Protein AF-A0A847SHQ3-F1 (afdb_monomer)

Sequence (553 aa):
MQSKTWWIGLCAGVWLTGQALADNMPLAQWLKEGQATAVLYWLDQQPAVELTDPAWSTRETFRLQALLQQQQLPALQQHLTPGAPLLWPAANLWVAQQALKQGQLTAARQYLAPLLAAEHTLSPEMRAQASAALLESLLRDNQLDDALREAGRAGGLGLRLPEGLLRQLAVQALLQSQPDLAAVKALPLPADSLPAQVLAWRSGQANEAVLVAWLLKQLANPGMTWQAEELQLLHRVSADLNHARLQVEIGRVLLSQARLPTGVEASALLAQWARQGERIGNQAQLLTGDDDAWWALQTKLPAEQQWQAIPLLAYQNREASTPERRAQAAQALLAQLSNQPVAQWQLLPQLLPQGQAEWSAQLSAAQRQALAMQLGMGPQGREGGDALLAAKWWQGLADDLPAPAQLARQRDLLAIGARDEARKRLLAWAKPGATDEWLTALPLWTEKAKPGELAALWQALARNAGTEVGAQRELQRARSALGLGLWTEAAAHALAARQGSSGAARQEASLLARQALYRLGAVTEAQALEAAPAAETVAAANKPLSPAKPRKK

Structure (mmCIF, N/CA/C/O backbone):
data_AF-A0A847SHQ3-F1
#
_entry.id   AF-A0A847SHQ3-F1
#
loop_
_atom_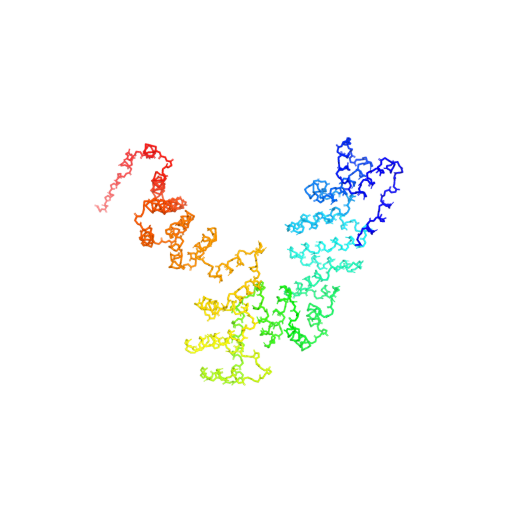site.group_PDB
_atom_site.id
_atom_site.type_symbol
_atom_site.label_atom_id
_atom_site.label_alt_id
_atom_site.label_comp_id
_atom_site.label_asym_id
_atom_site.label_entity_id
_atom_site.label_seq_id
_atom_site.pdbx_PDB_ins_code
_atom_site.Cartn_x
_atom_site.Cartn_y
_atom_site.Cartn_z
_atom_site.occupancy
_atom_site.B_iso_or_equiv
_atom_site.auth_seq_id
_atom_site.auth_comp_id
_atom_site.auth_asym_id
_atom_site.auth_atom_id
_atom_site.pdbx_PDB_model_num
ATOM 1 N N . MET A 1 1 ? 28.049 -11.268 -12.705 1.00 27.33 1 MET A N 1
ATOM 2 C CA . MET A 1 1 ? 28.132 -12.293 -13.777 1.00 27.33 1 MET A CA 1
ATOM 3 C C . MET A 1 1 ? 27.051 -12.075 -14.857 1.00 27.33 1 MET A C 1
ATOM 5 O O . MET A 1 1 ? 26.363 -13.014 -15.219 1.00 27.33 1 MET A O 1
ATOM 9 N N . GLN A 1 2 ? 26.895 -10.856 -15.399 1.00 28.56 2 GLN A N 1
ATOM 10 C CA . GLN A 1 2 ? 25.773 -10.485 -16.294 1.00 28.56 2 GLN A CA 1
ATOM 11 C C . GLN A 1 2 ? 26.198 -10.030 -17.711 1.00 28.56 2 GLN A C 1
ATOM 13 O O . GLN A 1 2 ? 25.380 -9.524 -18.465 1.00 28.56 2 GLN A O 1
ATOM 18 N N . SER A 1 3 ? 27.463 -10.205 -18.115 1.00 31.73 3 SER A N 1
ATOM 19 C CA . SER A 1 3 ? 27.988 -9.606 -19.359 1.00 31.73 3 SER A CA 1
ATOM 20 C C . SER A 1 3 ? 27.994 -10.513 -20.599 1.00 31.73 3 SER A C 1
ATOM 22 O O . SER A 1 3 ? 28.422 -10.067 -21.661 1.00 31.73 3 SER A O 1
ATOM 24 N N . LYS A 1 4 ? 27.556 -11.778 -20.509 1.00 31.58 4 LYS A N 1
ATOM 25 C CA . LYS A 1 4 ? 27.766 -12.760 -21.596 1.00 31.58 4 LYS A CA 1
ATOM 26 C C . LYS A 1 4 ? 26.559 -13.027 -22.505 1.00 31.58 4 LYS A C 1
ATOM 28 O O . LYS A 1 4 ? 26.760 -13.507 -23.613 1.00 31.58 4 LYS A O 1
ATOM 33 N N . THR A 1 5 ? 25.336 -12.683 -22.109 1.00 35.31 5 THR A N 1
ATOM 34 C CA . THR A 1 5 ? 24.116 -13.036 -22.868 1.00 35.31 5 THR A CA 1
ATOM 35 C C . THR A 1 5 ? 23.673 -12.004 -23.910 1.00 35.31 5 THR A C 1
ATOM 37 O O . THR A 1 5 ? 22.876 -12.333 -24.780 1.00 35.31 5 THR A O 1
ATOM 40 N N . TRP A 1 6 ? 24.233 -10.791 -23.903 1.00 35.34 6 TRP A N 1
ATOM 41 C CA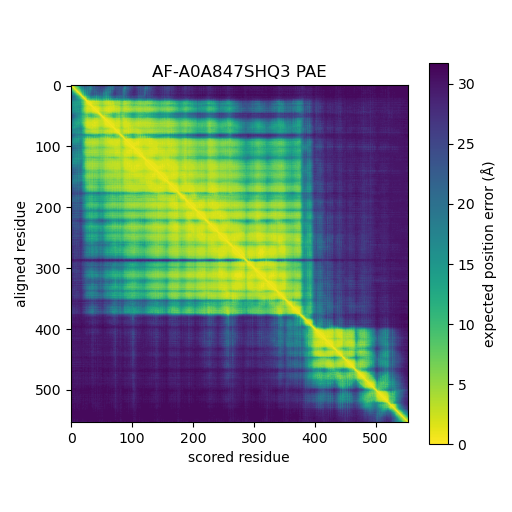 . TRP A 1 6 ? 23.857 -9.720 -24.840 1.00 35.34 6 TRP A CA 1
ATOM 42 C C . TRP A 1 6 ? 24.540 -9.840 -26.218 1.00 35.34 6 TRP A C 1
ATOM 44 O O . TRP A 1 6 ? 24.147 -9.171 -27.168 1.00 35.34 6 TRP A O 1
ATOM 54 N N . TRP A 1 7 ? 25.551 -10.707 -26.353 1.00 35.84 7 TRP A N 1
ATOM 55 C CA . TRP A 1 7 ? 26.443 -10.736 -27.522 1.00 35.84 7 TRP A CA 1
ATOM 56 C C . TRP A 1 7 ? 25.975 -11.622 -28.681 1.00 35.84 7 TRP A C 1
ATOM 58 O O . TRP A 1 7 ? 26.432 -11.430 -29.803 1.00 35.84 7 TRP A O 1
ATOM 68 N N . ILE A 1 8 ? 25.054 -12.565 -28.465 1.00 36.53 8 ILE A N 1
ATOM 69 C CA . ILE A 1 8 ? 24.643 -13.496 -29.536 1.00 36.53 8 ILE A CA 1
ATOM 70 C C . ILE A 1 8 ? 23.743 -12.799 -30.579 1.00 36.53 8 ILE A C 1
ATOM 72 O O . ILE A 1 8 ? 23.712 -13.206 -31.736 1.00 36.53 8 ILE A O 1
ATOM 76 N N . GLY A 1 9 ? 23.115 -11.668 -30.231 1.00 33.75 9 GLY A N 1
ATOM 77 C CA . GLY A 1 9 ? 22.421 -10.808 -31.201 1.00 33.75 9 GLY A CA 1
ATOM 78 C C . GLY A 1 9 ? 23.354 -10.011 -32.125 1.00 33.75 9 GLY A C 1
ATOM 79 O O . GLY A 1 9 ? 22.914 -9.528 -33.165 1.00 33.75 9 GLY A O 1
ATOM 80 N N . LEU A 1 10 ? 24.645 -9.903 -31.788 1.00 40.28 10 LEU A N 1
ATOM 81 C CA . LEU A 1 10 ? 25.598 -9.022 -32.474 1.00 40.28 10 LEU A CA 1
ATOM 82 C C . LEU A 1 10 ? 26.077 -9.572 -33.829 1.00 40.28 10 LEU A C 1
ATOM 84 O O . LEU A 1 10 ? 26.593 -8.817 -34.646 1.00 40.28 10 LEU A O 1
ATOM 88 N N . CYS A 1 11 ? 25.870 -10.866 -34.090 1.00 35.56 11 CYS A N 1
ATOM 89 C CA . CYS A 1 11 ? 26.241 -11.495 -35.362 1.00 35.56 11 CYS A CA 1
ATOM 90 C C . CYS A 1 11 ? 25.055 -11.691 -36.320 1.00 35.56 11 CYS A C 1
ATOM 92 O O . CYS A 1 11 ? 25.279 -11.866 -37.513 1.00 35.56 11 CYS A O 1
ATOM 94 N N . ALA A 1 12 ? 23.808 -11.653 -35.834 1.00 34.72 12 ALA A N 1
ATOM 95 C CA . ALA A 1 12 ? 22.637 -11.965 -36.660 1.00 34.72 12 ALA A CA 1
ATOM 96 C C . ALA A 1 12 ? 22.047 -10.737 -37.380 1.00 34.72 12 ALA A C 1
ATOM 98 O O . ALA A 1 12 ? 21.535 -10.874 -38.486 1.00 34.72 12 ALA A O 1
ATOM 99 N N . GLY A 1 13 ? 22.151 -9.533 -36.800 1.00 37.19 13 GLY A N 1
ATOM 100 C CA . GLY A 1 13 ? 21.612 -8.302 -37.405 1.00 37.19 13 GLY A CA 1
ATOM 101 C C . GLY A 1 13 ? 22.529 -7.609 -38.423 1.00 37.19 13 GLY A C 1
ATOM 102 O O . GLY A 1 13 ? 22.064 -6.782 -39.197 1.00 37.19 13 GLY A O 1
ATOM 103 N N . VAL A 1 14 ? 23.822 -7.950 -38.453 1.00 38.75 14 VAL A N 1
ATOM 104 C CA . VAL A 1 14 ? 24.844 -7.293 -39.303 1.00 38.75 14 VAL A CA 1
ATOM 105 C C . VAL A 1 14 ? 25.106 -8.083 -40.602 1.00 38.75 14 VAL A C 1
ATOM 107 O O . VAL A 1 14 ? 25.968 -7.743 -41.406 1.00 38.75 14 VAL A O 1
ATOM 110 N N . TRP A 1 15 ? 24.347 -9.151 -40.857 1.00 32.69 15 TRP A N 1
ATOM 111 C CA . TRP A 1 15 ? 24.672 -10.140 -41.891 1.00 32.69 15 TRP A CA 1
ATOM 112 C C . TRP A 1 15 ? 24.236 -9.789 -43.324 1.00 32.69 15 TRP A C 1
ATOM 114 O O . TRP A 1 15 ? 24.131 -10.689 -44.153 1.00 32.69 15 TRP A O 1
ATOM 124 N N . LEU A 1 16 ? 23.987 -8.510 -43.647 1.00 36.84 16 LEU A N 1
ATOM 125 C CA . LEU A 1 16 ? 23.502 -8.132 -44.984 1.00 36.84 16 LEU A CA 1
ATOM 126 C C . LEU A 1 16 ? 24.408 -7.257 -45.858 1.00 36.84 16 LEU A C 1
ATOM 128 O O . LEU A 1 16 ? 24.087 -7.125 -47.033 1.00 36.84 16 LEU A O 1
ATOM 132 N N . THR A 1 17 ? 25.581 -6.783 -45.423 1.00 40.22 17 THR A N 1
ATOM 133 C CA . THR A 1 17 ? 26.573 -6.216 -46.369 1.00 40.22 17 THR A CA 1
ATOM 134 C C . THR A 1 17 ? 28.019 -6.429 -45.900 1.00 40.22 17 THR A C 1
ATOM 136 O O . THR A 1 17 ? 28.534 -5.743 -45.021 1.00 40.22 17 THR A O 1
ATOM 139 N N . GLY A 1 18 ? 28.727 -7.377 -46.523 1.00 35.50 18 GLY A N 1
ATOM 140 C CA . GLY A 1 18 ? 30.100 -7.773 -46.164 1.00 35.50 18 GLY A CA 1
ATOM 141 C C . GLY A 1 18 ? 31.187 -6.688 -46.281 1.00 35.50 18 GLY A C 1
ATOM 142 O O . GLY A 1 18 ? 32.302 -6.922 -45.829 1.00 35.50 18 GLY A O 1
ATOM 143 N N . GLN A 1 19 ? 30.887 -5.506 -46.833 1.00 40.69 19 GLN A N 1
ATOM 144 C CA . GLN A 1 19 ? 31.817 -4.366 -46.886 1.00 40.69 19 GLN A CA 1
ATOM 145 C C . GLN A 1 19 ? 31.723 -3.436 -45.662 1.00 40.69 19 GLN A C 1
ATOM 147 O O . GLN A 1 19 ? 32.739 -2.889 -45.250 1.00 40.69 19 GLN A O 1
ATOM 152 N N . ALA A 1 20 ? 30.566 -3.322 -44.997 1.00 45.12 20 ALA A N 1
ATOM 153 C CA . ALA A 1 20 ? 30.408 -2.443 -43.828 1.00 45.12 20 ALA A CA 1
ATOM 154 C C . ALA A 1 20 ? 31.082 -2.989 -42.547 1.00 45.12 20 ALA A C 1
ATOM 156 O O . ALA A 1 20 ? 31.301 -2.249 -41.588 1.00 45.12 20 ALA A O 1
ATOM 157 N N . LEU A 1 21 ? 31.419 -4.283 -42.519 1.00 42.69 21 LEU A N 1
ATOM 158 C CA . LEU A 1 21 ? 32.064 -4.957 -41.385 1.00 42.69 21 LEU A CA 1
ATOM 159 C C . LEU A 1 21 ? 33.572 -4.677 -41.280 1.00 42.69 21 LEU A C 1
ATOM 161 O O . LEU A 1 21 ? 34.096 -4.649 -40.168 1.00 42.69 21 LEU A O 1
ATOM 165 N N . ALA A 1 22 ? 34.267 -4.463 -42.402 1.00 46.69 22 ALA A N 1
ATOM 166 C CA . ALA A 1 22 ? 35.714 -4.237 -42.407 1.00 46.69 22 ALA A CA 1
ATOM 167 C C . ALA A 1 22 ? 36.080 -2.834 -41.891 1.00 46.69 22 ALA A C 1
ATOM 169 O O . ALA A 1 22 ? 36.976 -2.705 -41.058 1.00 46.69 22 ALA A O 1
ATOM 170 N N . ASP A 1 23 ? 35.324 -1.811 -42.297 1.00 55.59 23 ASP A N 1
ATOM 171 C CA . ASP A 1 23 ? 35.602 -0.412 -41.941 1.00 55.59 23 ASP A CA 1
ATOM 172 C C . ASP A 1 23 ? 35.183 -0.053 -40.503 1.00 55.59 23 ASP A C 1
ATOM 174 O O . ASP A 1 23 ? 35.711 0.887 -39.913 1.00 55.59 23 ASP A O 1
ATOM 178 N N . ASN A 1 24 ? 34.269 -0.824 -39.900 1.00 61.41 24 ASN A N 1
ATOM 179 C CA . ASN A 1 24 ? 33.721 -0.549 -38.565 1.00 61.41 24 ASN A CA 1
ATOM 180 C C . ASN A 1 24 ? 34.233 -1.496 -37.461 1.00 61.41 24 ASN A C 1
ATOM 182 O O . ASN A 1 24 ? 33.841 -1.359 -36.297 1.00 61.41 24 ASN A O 1
ATOM 186 N N . MET A 1 25 ? 35.130 -2.436 -37.788 1.00 60.50 25 MET A N 1
ATOM 187 C CA . MET A 1 25 ? 35.794 -3.302 -36.800 1.00 60.50 25 MET A CA 1
ATOM 188 C C . MET A 1 25 ? 36.446 -2.531 -35.629 1.00 60.50 25 MET A C 1
ATOM 190 O O . MET A 1 25 ? 36.279 -2.973 -34.487 1.00 60.50 25 MET A O 1
ATOM 194 N N . PRO A 1 26 ? 37.110 -1.372 -35.847 1.00 75.31 26 PRO A N 1
ATOM 195 C CA . PRO A 1 26 ? 37.690 -0.582 -34.759 1.00 75.31 26 PRO A CA 1
ATOM 196 C C . PRO A 1 26 ? 36.646 -0.082 -33.751 1.00 75.31 26 PRO A C 1
ATOM 198 O O . PRO A 1 26 ? 36.873 -0.156 -32.547 1.00 75.31 26 PRO A O 1
ATOM 201 N N . LEU A 1 27 ? 35.466 0.349 -34.216 1.00 78.88 27 LEU A N 1
ATOM 202 C CA . LEU A 1 27 ? 34.395 0.860 -33.348 1.00 78.88 27 LEU A CA 1
ATOM 203 C C . LEU A 1 27 ? 33.823 -0.234 -32.446 1.00 78.88 27 LEU A C 1
ATOM 205 O O . LEU A 1 27 ? 33.633 -0.030 -31.245 1.00 78.88 27 LEU A O 1
ATOM 209 N N . ALA A 1 28 ? 33.584 -1.419 -33.014 1.00 80.25 28 ALA A N 1
ATOM 210 C CA . ALA A 1 28 ? 33.104 -2.567 -32.255 1.00 80.25 28 ALA A CA 1
ATOM 211 C C . ALA A 1 28 ? 34.120 -3.006 -31.185 1.00 80.25 28 ALA A C 1
ATOM 213 O O . ALA A 1 28 ? 33.725 -3.421 -30.091 1.00 80.25 28 ALA A O 1
ATOM 214 N N . GLN A 1 29 ? 35.419 -2.908 -31.481 1.00 81.81 29 GLN A N 1
ATOM 215 C CA . GLN A 1 29 ? 36.484 -3.203 -30.527 1.00 81.81 29 GLN A CA 1
ATOM 216 C C . GLN A 1 29 ? 36.584 -2.136 -29.426 1.00 81.81 29 GLN A C 1
ATOM 218 O O . GLN A 1 29 ? 36.607 -2.486 -28.248 1.00 81.81 29 GLN A O 1
ATOM 223 N N . TRP A 1 30 ? 36.532 -0.850 -29.773 1.00 82.81 30 TRP A N 1
ATOM 224 C CA . TRP A 1 30 ? 36.540 0.239 -28.793 1.00 82.81 30 TRP A CA 1
ATOM 225 C C . TRP A 1 30 ? 35.360 0.167 -27.822 1.00 82.81 30 TRP A C 1
ATOM 227 O O . TRP A 1 30 ? 35.548 0.326 -26.616 1.00 82.81 30 TRP A O 1
ATOM 237 N N . LEU A 1 31 ? 34.155 -0.162 -28.295 1.00 83.62 31 LEU A N 1
ATOM 238 C CA . LEU A 1 31 ? 33.003 -0.378 -27.409 1.00 83.62 31 LEU A CA 1
ATOM 239 C C . LEU A 1 31 ? 33.200 -1.565 -26.460 1.00 83.62 31 LEU A C 1
ATOM 241 O O . LEU A 1 31 ? 32.841 -1.477 -25.283 1.00 83.62 31 LEU A O 1
ATOM 245 N N . LYS A 1 32 ? 33.803 -2.664 -26.938 1.00 81.50 32 LYS A N 1
ATOM 246 C CA . LYS A 1 32 ? 34.157 -3.818 -26.090 1.00 81.50 32 LYS A CA 1
ATOM 247 C C . LYS A 1 32 ? 35.155 -3.444 -24.998 1.00 81.50 32 LYS A C 1
ATOM 249 O O . LYS A 1 32 ? 35.035 -3.932 -23.879 1.00 81.50 32 LYS A O 1
ATOM 254 N N . GLU A 1 33 ? 36.105 -2.574 -25.315 1.00 85.38 33 GLU A N 1
ATOM 255 C CA . GLU A 1 33 ? 37.134 -2.082 -24.393 1.00 85.38 33 GLU A CA 1
ATOM 256 C C . GLU A 1 33 ? 36.632 -0.953 -23.472 1.00 85.38 33 GLU A C 1
ATOM 258 O O . GLU A 1 33 ? 37.387 -0.444 -22.647 1.00 85.38 33 GLU A O 1
ATOM 263 N N . GLY A 1 34 ? 35.357 -0.560 -23.577 1.00 82.44 34 GLY A N 1
ATOM 264 C CA . GLY A 1 34 ? 34.771 0.499 -22.752 1.00 82.44 34 GLY A CA 1
ATOM 265 C C . GLY A 1 34 ? 35.076 1.922 -23.222 1.00 82.44 34 GLY A C 1
ATOM 266 O O . GLY A 1 34 ? 34.756 2.881 -22.523 1.00 82.44 34 GLY A O 1
ATOM 267 N N . GLN A 1 35 ? 35.654 2.088 -24.410 1.00 87.06 35 GLN A N 1
ATOM 268 C CA . GLN A 1 35 ? 36.071 3.372 -24.975 1.00 87.06 35 GLN A CA 1
ATOM 269 C C . GLN A 1 35 ? 34.920 4.089 -25.705 1.00 87.06 35 GLN A C 1
ATOM 271 O O . GLN A 1 35 ? 35.071 4.576 -26.825 1.00 87.06 35 GLN A O 1
ATOM 276 N N . ALA A 1 36 ? 33.753 4.190 -25.061 1.00 86.50 36 ALA A N 1
ATOM 277 C CA . ALA A 1 36 ? 32.567 4.833 -25.636 1.00 86.50 36 ALA A CA 1
ATOM 278 C 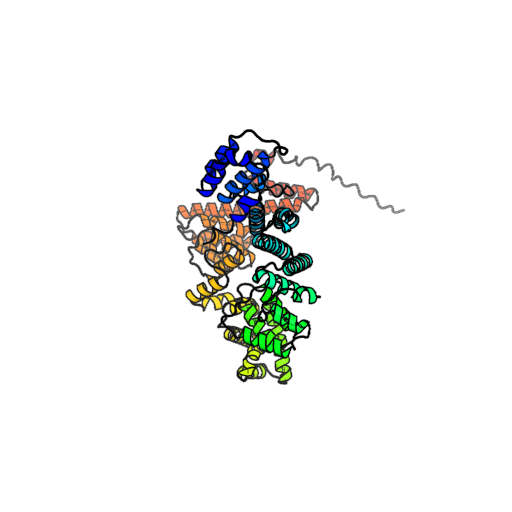C . ALA A 1 36 ? 32.829 6.281 -26.092 1.00 86.50 36 ALA A C 1
ATOM 280 O O . ALA A 1 36 ? 32.285 6.725 -27.098 1.00 86.50 36 ALA A O 1
ATOM 281 N N . THR A 1 37 ? 33.680 7.025 -25.379 1.00 86.00 37 THR A N 1
ATOM 282 C CA . THR A 1 37 ? 34.029 8.412 -25.736 1.00 86.00 37 THR A CA 1
ATOM 283 C C . THR A 1 37 ? 34.808 8.494 -27.046 1.00 86.00 37 THR A C 1
ATOM 285 O O . THR A 1 37 ? 34.554 9.391 -27.843 1.00 86.00 37 THR A O 1
ATOM 288 N N . ALA A 1 38 ? 35.716 7.545 -27.298 1.00 83.88 38 ALA A N 1
ATOM 289 C CA . ALA A 1 38 ? 36.487 7.493 -28.540 1.00 83.88 38 ALA A CA 1
ATOM 290 C C . ALA A 1 38 ? 35.584 7.189 -29.745 1.00 83.88 38 ALA A C 1
ATOM 292 O O . ALA A 1 38 ? 35.755 7.770 -30.813 1.00 83.88 38 ALA A O 1
ATOM 293 N N . VAL A 1 39 ? 34.580 6.332 -29.545 1.00 84.31 39 VAL A N 1
ATOM 294 C CA . VAL A 1 39 ? 33.579 5.980 -30.561 1.00 84.31 39 VAL A CA 1
ATOM 295 C C . VAL A 1 39 ? 32.735 7.194 -30.942 1.00 84.31 39 VAL A C 1
ATOM 297 O O . VAL A 1 39 ? 32.599 7.480 -32.128 1.00 84.31 39 VAL A O 1
ATOM 300 N N . LEU A 1 40 ? 32.213 7.938 -29.959 1.00 85.62 40 LEU A N 1
ATOM 301 C CA . LEU A 1 40 ? 31.443 9.164 -30.216 1.00 85.62 40 LEU A CA 1
ATOM 302 C C . LEU A 1 40 ? 32.292 10.218 -30.929 1.00 85.62 40 LEU A C 1
ATOM 304 O O . LEU A 1 40 ? 31.882 10.730 -31.964 1.00 85.62 40 LEU A O 1
ATOM 308 N N . TYR A 1 41 ? 33.510 10.459 -30.435 1.00 85.62 41 TYR A N 1
ATOM 309 C CA . TYR A 1 41 ? 34.438 11.408 -31.046 1.00 85.62 41 TYR A CA 1
ATOM 310 C C . TYR A 1 41 ? 34.746 11.063 -32.506 1.00 85.62 41 TYR A C 1
ATOM 312 O O . TYR A 1 41 ? 34.724 11.938 -33.365 1.00 85.62 41 TYR A O 1
ATOM 320 N N . TRP A 1 42 ? 35.001 9.787 -32.806 1.00 86.44 42 TRP A N 1
ATOM 321 C CA . TRP A 1 42 ? 35.251 9.351 -34.177 1.00 86.44 42 TRP A CA 1
ATOM 322 C C . TRP A 1 42 ? 34.021 9.531 -35.072 1.00 86.44 42 TRP A C 1
ATOM 324 O O . TRP A 1 42 ? 34.161 10.003 -36.199 1.00 86.44 42 TRP A O 1
ATOM 334 N N . LEU A 1 43 ? 32.825 9.185 -34.577 1.00 84.69 43 LEU A N 1
ATOM 335 C CA . LEU A 1 43 ? 31.567 9.313 -35.322 1.00 84.69 43 LEU A CA 1
ATOM 336 C C . LEU A 1 43 ? 31.212 10.774 -35.617 1.00 84.69 43 LEU A C 1
ATOM 338 O O . LEU A 1 43 ? 30.721 11.063 -36.705 1.00 84.69 43 LEU A O 1
ATOM 342 N N . ASP A 1 44 ? 31.501 11.690 -34.696 1.00 84.38 44 ASP A N 1
ATOM 343 C CA . ASP A 1 44 ? 31.243 13.124 -34.869 1.00 84.38 44 ASP A CA 1
ATOM 344 C C . ASP A 1 44 ? 32.208 13.791 -35.866 1.00 84.38 44 ASP A C 1
ATOM 346 O O . ASP A 1 44 ? 31.911 14.861 -36.392 1.00 84.38 44 ASP A O 1
ATOM 350 N N . GLN A 1 45 ? 33.339 13.146 -36.176 1.00 82.50 45 GLN A N 1
ATOM 351 C CA . GLN A 1 45 ? 34.261 13.578 -37.233 1.00 82.50 45 GLN A CA 1
ATOM 352 C C . GLN A 1 45 ? 33.894 13.060 -38.626 1.00 82.50 45 GLN A C 1
ATOM 354 O O . GLN A 1 45 ? 34.496 13.482 -39.615 1.00 82.50 45 GLN A O 1
ATOM 359 N N . GLN A 1 46 ? 32.934 12.139 -38.727 1.00 79.75 46 GLN A N 1
ATOM 360 C CA . GLN A 1 46 ? 32.504 11.618 -40.017 1.00 79.75 46 GLN A CA 1
ATOM 361 C C . GLN A 1 46 ? 31.525 12.578 -40.707 1.00 79.75 46 GLN A C 1
ATOM 363 O O . GLN A 1 46 ? 30.723 13.232 -40.038 1.00 79.75 46 GLN A O 1
ATOM 368 N N . PRO A 1 47 ? 31.525 12.641 -42.052 1.00 75.19 47 PRO A N 1
ATOM 369 C CA . PRO A 1 47 ? 30.517 13.398 -42.781 1.00 75.19 47 PRO A CA 1
ATOM 370 C C . PRO A 1 47 ? 29.116 12.855 -42.479 1.00 75.19 47 PRO A C 1
ATOM 372 O O . PRO A 1 47 ? 28.926 11.640 -42.330 1.00 75.19 47 PRO A O 1
ATOM 375 N N . ALA A 1 48 ? 28.143 13.767 -42.401 1.00 73.25 48 ALA A N 1
ATOM 376 C CA . ALA A 1 48 ? 26.741 13.415 -42.232 1.00 73.25 48 ALA A CA 1
ATOM 377 C C . ALA A 1 48 ? 26.307 12.490 -43.374 1.00 73.25 48 ALA A C 1
ATOM 379 O O . ALA A 1 48 ? 26.529 12.787 -44.547 1.00 73.25 48 ALA A O 1
ATOM 380 N N . VAL A 1 49 ? 25.715 11.359 -43.008 1.00 73.88 49 VAL A N 1
ATOM 381 C CA . VAL A 1 49 ? 25.222 10.362 -43.955 1.00 73.88 49 VAL A CA 1
ATOM 382 C C . VAL A 1 49 ? 23.710 10.513 -44.052 1.00 73.88 49 VAL A C 1
ATOM 384 O O . VAL A 1 49 ? 23.048 10.692 -43.028 1.00 73.88 49 VAL A O 1
ATOM 387 N N . GLU A 1 50 ? 23.163 10.459 -45.263 1.00 75.19 50 GLU A N 1
ATOM 388 C CA . GLU A 1 50 ? 21.716 10.492 -45.462 1.00 75.19 50 GLU A CA 1
ATOM 389 C C . GLU A 1 50 ? 21.043 9.230 -44.903 1.00 75.19 50 GLU A C 1
ATOM 391 O O . GLU A 1 50 ? 21.612 8.141 -44.915 1.00 75.19 50 GLU A O 1
ATOM 396 N N . LEU A 1 51 ? 19.790 9.371 -44.460 1.00 69.38 51 LEU A N 1
ATOM 397 C CA . LEU A 1 51 ? 18.950 8.276 -43.950 1.00 69.38 51 LEU A CA 1
ATOM 398 C C . LEU A 1 51 ? 18.786 7.104 -44.937 1.00 69.38 51 LEU A C 1
ATOM 400 O O . LEU A 1 51 ? 18.454 5.995 -44.527 1.00 69.38 51 LEU A O 1
ATOM 404 N N . THR A 1 52 ? 18.976 7.356 -46.232 1.00 72.31 52 THR A N 1
ATOM 405 C CA . THR A 1 52 ? 18.864 6.384 -47.328 1.00 72.31 52 THR A CA 1
ATOM 406 C C . THR A 1 52 ? 20.115 5.520 -47.504 1.00 72.31 52 THR A C 1
ATOM 408 O O . THR A 1 52 ? 20.048 4.498 -48.188 1.00 72.31 52 THR A O 1
ATOM 411 N N . ASP A 1 53 ? 21.243 5.890 -46.892 1.00 74.69 53 ASP A N 1
ATOM 412 C CA . ASP A 1 53 ? 22.496 5.143 -46.980 1.00 74.69 53 ASP A CA 1
ATOM 413 C C . ASP A 1 53 ? 22.507 3.964 -45.980 1.00 74.69 53 ASP A C 1
ATOM 415 O O . ASP A 1 53 ? 22.303 4.162 -44.775 1.00 74.69 53 ASP A O 1
ATOM 419 N N . PRO A 1 54 ? 22.815 2.729 -46.419 1.00 69.00 54 PRO A N 1
ATOM 420 C CA . PRO A 1 54 ? 22.980 1.582 -45.525 1.00 69.00 54 PRO A CA 1
ATOM 421 C C . PRO A 1 54 ? 23.971 1.815 -44.368 1.00 69.00 54 PRO A C 1
ATOM 423 O O . PRO A 1 54 ? 23.781 1.283 -43.269 1.00 69.00 54 PRO A O 1
ATOM 426 N N . ALA A 1 55 ? 25.015 2.625 -44.580 1.00 73.94 55 ALA A N 1
ATOM 427 C CA . ALA A 1 55 ? 26.026 2.945 -43.576 1.00 73.94 55 ALA A CA 1
ATOM 428 C C . ALA A 1 55 ? 25.490 3.831 -42.440 1.00 73.94 55 ALA A C 1
ATOM 430 O O . ALA A 1 55 ? 26.031 3.781 -41.330 1.00 73.94 55 ALA A O 1
ATOM 431 N N . TRP A 1 56 ? 24.421 4.601 -42.681 1.00 81.94 56 TRP A N 1
ATOM 432 C CA . TRP A 1 56 ? 23.798 5.442 -41.659 1.00 81.94 56 TRP A CA 1
ATOM 433 C C . TRP A 1 56 ? 23.298 4.603 -40.480 1.00 81.94 56 TRP A C 1
ATOM 435 O O . TRP A 1 56 ? 23.661 4.873 -39.336 1.00 81.94 56 TRP A O 1
ATOM 445 N N . SER A 1 57 ? 22.552 3.529 -40.766 1.00 77.06 57 SER A N 1
ATOM 446 C CA . SER A 1 57 ? 21.981 2.651 -39.735 1.00 77.06 57 SER A CA 1
ATOM 447 C C . SER A 1 57 ? 23.060 2.055 -38.821 1.00 77.06 57 SER A C 1
ATOM 449 O O . SER A 1 57 ? 22.951 2.126 -37.600 1.00 77.06 57 SER A O 1
ATOM 451 N N . THR A 1 58 ? 24.154 1.566 -39.411 1.00 80.12 58 THR A N 1
ATOM 452 C CA . THR A 1 58 ? 25.302 0.997 -38.691 1.00 80.12 58 THR A CA 1
ATOM 453 C C . THR A 1 58 ? 25.980 2.029 -37.785 1.00 80.12 58 THR A C 1
ATOM 455 O O . THR A 1 58 ? 26.264 1.742 -36.620 1.00 80.12 58 THR A O 1
ATOM 458 N N . ARG A 1 59 ? 26.227 3.246 -38.291 1.00 82.81 59 ARG A N 1
ATOM 459 C CA . ARG A 1 59 ? 26.848 4.334 -37.512 1.00 82.81 59 ARG A CA 1
ATOM 460 C C . ARG A 1 59 ? 25.964 4.770 -36.351 1.00 82.81 59 ARG A C 1
ATOM 462 O O . ARG A 1 59 ? 26.456 4.941 -35.236 1.00 82.81 59 ARG A O 1
ATOM 469 N N . GLU A 1 60 ? 24.667 4.902 -36.597 1.00 84.50 60 GLU A N 1
ATOM 470 C CA . GLU A 1 60 ? 23.717 5.327 -35.576 1.00 84.50 60 GLU A CA 1
ATOM 471 C C . GLU A 1 60 ? 23.544 4.256 -34.488 1.00 84.50 60 GLU A C 1
ATOM 473 O O . GLU A 1 60 ? 23.517 4.585 -33.304 1.00 84.50 60 GLU A O 1
ATOM 478 N N . THR A 1 61 ? 23.563 2.964 -34.836 1.00 85.12 61 THR A N 1
ATOM 479 C CA . THR A 1 61 ? 23.595 1.879 -33.842 1.00 85.12 61 THR A CA 1
ATOM 480 C C . THR A 1 61 ? 24.824 1.974 -32.927 1.00 85.12 61 THR A C 1
ATOM 482 O O . THR A 1 61 ? 24.681 1.876 -31.704 1.00 85.12 61 THR A O 1
ATOM 485 N N . PHE A 1 62 ? 26.023 2.224 -33.472 1.00 86.44 62 PHE A N 1
ATOM 486 C CA . PHE A 1 62 ? 27.231 2.413 -32.656 1.00 86.44 62 PHE A CA 1
ATOM 487 C C . PHE A 1 62 ? 27.159 3.666 -31.774 1.00 86.44 62 PHE A C 1
ATOM 489 O O . PHE A 1 62 ? 27.558 3.608 -30.606 1.00 86.44 62 PHE A O 1
ATOM 496 N N . ARG A 1 63 ? 26.604 4.772 -32.289 1.00 89.06 63 ARG A N 1
ATOM 497 C CA . ARG A 1 63 ? 26.364 5.994 -31.507 1.00 89.06 63 ARG A CA 1
ATOM 498 C C . ARG A 1 63 ? 25.439 5.714 -30.325 1.00 89.06 63 ARG A C 1
ATOM 500 O O . ARG A 1 63 ? 25.799 6.003 -29.185 1.00 89.06 63 ARG A O 1
ATOM 507 N N . LEU A 1 64 ? 24.283 5.098 -30.574 1.00 88.31 64 LEU A N 1
ATOM 508 C CA . LEU A 1 64 ? 23.306 4.754 -29.538 1.00 88.31 64 LEU A CA 1
ATOM 509 C C . LEU A 1 64 ? 23.903 3.819 -28.477 1.00 88.31 64 LEU A C 1
ATOM 511 O O . LEU A 1 64 ? 23.639 3.989 -27.286 1.00 88.31 64 LEU A O 1
ATOM 515 N N . GLN A 1 65 ? 24.743 2.861 -28.879 1.00 87.88 65 GLN A N 1
ATOM 516 C CA . GLN A 1 65 ? 25.435 1.975 -27.944 1.00 87.88 65 GLN A CA 1
ATOM 517 C C . GLN A 1 65 ? 26.445 2.730 -27.065 1.00 87.88 65 GLN A C 1
ATOM 519 O O . GLN A 1 65 ? 26.474 2.512 -25.851 1.00 87.88 65 GLN A O 1
ATOM 524 N N . ALA A 1 66 ? 27.238 3.633 -27.645 1.00 86.94 66 ALA A N 1
ATOM 525 C CA . ALA A 1 66 ? 28.196 4.448 -26.901 1.00 86.94 66 ALA A CA 1
ATOM 526 C C . ALA A 1 66 ? 27.496 5.392 -25.906 1.00 86.94 66 ALA A C 1
ATOM 528 O O . ALA A 1 66 ? 27.885 5.466 -24.738 1.00 86.94 66 ALA A O 1
ATOM 529 N N . LEU A 1 67 ? 26.418 6.057 -26.337 1.00 88.94 67 LEU A N 1
ATOM 530 C CA . LEU A 1 67 ? 25.607 6.928 -25.482 1.00 88.94 67 LEU A CA 1
ATOM 531 C C . LEU A 1 67 ? 24.954 6.157 -24.326 1.00 88.94 67 LEU A C 1
ATOM 533 O O . LEU A 1 67 ? 24.937 6.643 -23.193 1.00 88.94 67 LEU A O 1
ATOM 537 N N . LEU A 1 68 ? 24.465 4.939 -24.585 1.00 88.69 68 LEU A N 1
ATOM 538 C CA . LEU A 1 68 ? 23.910 4.056 -23.557 1.00 88.69 68 LEU A CA 1
ATOM 539 C C . LEU A 1 68 ? 24.971 3.623 -22.540 1.00 88.69 68 LEU A C 1
ATOM 541 O O . LEU A 1 68 ? 24.706 3.650 -21.339 1.00 88.69 68 LEU A O 1
ATOM 545 N N . GLN A 1 69 ? 26.177 3.271 -22.994 1.00 88.00 69 GLN A N 1
ATOM 546 C CA . GLN A 1 69 ? 27.285 2.902 -22.108 1.00 88.00 69 GLN A CA 1
ATOM 547 C C . GLN A 1 69 ? 27.693 4.059 -21.183 1.00 88.00 69 GLN A C 1
ATOM 549 O O . GLN A 1 69 ? 28.042 3.822 -20.028 1.00 88.00 69 GLN A O 1
ATOM 554 N N . GLN A 1 70 ? 27.585 5.302 -21.662 1.00 88.06 70 GLN A N 1
ATOM 555 C CA . GLN A 1 70 ? 27.802 6.513 -20.863 1.00 88.06 70 GLN A CA 1
ATOM 556 C C . GLN A 1 70 ? 26.559 7.003 -20.099 1.00 88.06 70 GLN A C 1
ATOM 558 O O . GLN A 1 70 ? 26.648 7.989 -19.372 1.00 88.06 70 GLN A O 1
ATOM 563 N N . GLN A 1 71 ? 25.406 6.341 -20.247 1.00 88.19 71 GLN A N 1
ATOM 564 C CA . GLN A 1 71 ? 24.128 6.720 -19.626 1.00 88.19 71 GLN A CA 1
ATOM 565 C C . GLN A 1 71 ? 23.695 8.174 -19.918 1.00 88.19 71 GLN A C 1
ATOM 567 O O . GLN A 1 71 ? 23.054 8.823 -19.088 1.00 88.19 71 GLN A O 1
ATOM 572 N N . GLN A 1 72 ? 24.016 8.703 -21.105 1.00 86.19 72 GLN A N 1
ATOM 573 C CA . GLN A 1 72 ? 23.692 10.083 -21.487 1.00 86.19 72 GLN A CA 1
ATOM 574 C C . GLN A 1 72 ? 22.226 10.224 -21.930 1.00 86.19 72 GLN A C 1
ATOM 576 O O . GLN A 1 72 ? 21.920 10.262 -23.121 1.00 86.19 72 GLN A O 1
ATOM 581 N N . LEU A 1 73 ? 21.304 10.318 -20.964 1.00 85.75 73 LEU A N 1
ATOM 582 C CA . LEU A 1 73 ? 19.860 10.377 -21.231 1.00 85.75 73 LEU A CA 1
ATOM 583 C C . LEU A 1 73 ? 19.438 11.486 -22.222 1.00 85.75 73 LEU A C 1
ATOM 585 O O . LEU A 1 73 ? 18.722 11.147 -23.163 1.00 85.75 73 LEU A O 1
ATOM 589 N N . PRO A 1 74 ? 19.867 12.761 -22.090 1.00 86.75 74 PRO A N 1
ATOM 590 C CA . PRO A 1 74 ? 19.421 13.812 -23.010 1.00 86.75 74 PRO A CA 1
ATOM 591 C C . PRO A 1 74 ? 19.867 13.566 -24.454 1.00 86.75 74 PRO A C 1
ATOM 593 O O . PRO A 1 74 ? 19.088 13.766 -25.380 1.00 86.75 74 PRO A O 1
ATOM 596 N N . ALA A 1 75 ? 21.095 13.076 -24.646 1.00 84.94 75 ALA A N 1
ATOM 597 C CA . ALA A 1 75 ? 21.616 12.739 -25.967 1.00 84.94 75 ALA A CA 1
ATOM 598 C C . ALA A 1 75 ? 20.859 11.544 -26.567 1.00 84.94 75 ALA A C 1
ATOM 600 O O . ALA A 1 75 ? 20.436 11.587 -27.716 1.00 84.94 75 ALA A O 1
ATOM 601 N N . LEU A 1 76 ? 20.585 10.501 -25.776 1.00 84.94 76 LEU A N 1
ATOM 602 C CA . LEU A 1 76 ? 19.772 9.373 -26.241 1.00 84.94 76 LEU A CA 1
ATOM 603 C C . LEU A 1 76 ? 18.365 9.803 -26.673 1.00 84.94 76 LEU A C 1
ATOM 605 O O . LEU A 1 76 ? 17.882 9.327 -27.692 1.00 84.94 76 LEU A O 1
ATOM 609 N N . GLN A 1 77 ? 17.721 10.714 -25.941 1.00 85.50 77 GLN A N 1
ATOM 610 C CA . GLN A 1 77 ? 16.392 11.231 -26.291 1.00 85.50 77 GLN A CA 1
ATOM 611 C C . GLN A 1 77 ? 16.393 12.080 -27.571 1.00 85.50 77 GLN A C 1
ATOM 613 O O . GLN A 1 77 ? 15.401 12.093 -28.289 1.00 85.50 77 GLN A O 1
ATOM 618 N N . GLN A 1 78 ? 17.493 12.776 -27.879 1.00 84.56 78 GLN A N 1
ATOM 619 C CA . GLN A 1 78 ? 17.629 13.525 -29.135 1.00 84.56 78 GLN A CA 1
ATOM 620 C C . GLN A 1 78 ? 17.731 12.596 -30.349 1.00 84.56 78 GLN A C 1
ATOM 622 O O . GLN A 1 78 ? 17.166 12.888 -31.400 1.00 84.56 78 GLN A O 1
ATOM 627 N N . HIS A 1 79 ? 18.438 11.477 -30.191 1.00 81.19 79 HIS A N 1
ATOM 628 C CA . HIS A 1 79 ? 18.689 10.517 -31.264 1.00 81.19 79 HIS A CA 1
ATOM 629 C C . HIS A 1 79 ? 17.561 9.485 -31.435 1.00 81.19 79 HIS A C 1
ATOM 631 O O . HIS A 1 79 ? 17.323 8.992 -32.536 1.00 81.19 79 HIS A O 1
ATOM 637 N N . LEU A 1 80 ? 16.826 9.172 -30.367 1.00 81.62 80 LEU A N 1
ATOM 638 C CA . LEU A 1 80 ? 15.667 8.284 -30.407 1.00 81.62 80 LEU A CA 1
ATOM 639 C C . LEU A 1 80 ? 14.390 9.103 -30.600 1.00 81.62 80 LEU A C 1
ATOM 641 O O . LEU A 1 80 ? 13.760 9.535 -29.640 1.00 81.62 80 LEU A O 1
ATOM 645 N N . THR A 1 81 ? 13.980 9.316 -31.847 1.00 69.31 81 THR A N 1
ATOM 646 C CA . THR A 1 81 ? 12.687 9.955 -32.120 1.00 69.31 81 THR A CA 1
ATOM 647 C C . THR A 1 81 ? 11.546 8.946 -31.928 1.00 69.31 81 THR A C 1
ATOM 649 O O . THR A 1 81 ? 11.620 7.840 -32.472 1.00 69.31 81 THR A O 1
ATOM 652 N N . PRO A 1 82 ? 10.460 9.288 -31.208 1.00 61.75 82 PRO A N 1
ATOM 653 C CA . PRO A 1 82 ? 9.269 8.445 -31.141 1.00 61.75 82 PRO A CA 1
ATOM 654 C C . PRO A 1 82 ? 8.743 8.082 -32.539 1.00 61.75 82 PRO A C 1
ATOM 656 O O . PRO A 1 82 ? 8.422 8.966 -33.328 1.00 61.75 82 PRO A O 1
ATOM 659 N N . GLY A 1 83 ? 8.657 6.783 -32.850 1.00 54.56 83 GLY A N 1
ATOM 660 C CA . GLY A 1 83 ? 8.188 6.280 -34.151 1.00 54.56 83 GLY A CA 1
ATOM 661 C C . GLY A 1 83 ? 9.270 6.070 -35.221 1.00 54.56 83 GLY A C 1
ATOM 662 O O . GLY A 1 83 ? 8.945 5.618 -36.317 1.00 54.56 83 GLY A O 1
ATOM 663 N N . ALA A 1 84 ? 10.541 6.351 -34.918 1.00 64.50 84 ALA A N 1
ATOM 664 C CA . ALA A 1 84 ? 11.671 6.005 -35.782 1.00 64.50 84 ALA A CA 1
ATOM 665 C C . ALA A 1 84 ? 11.891 4.474 -35.865 1.00 64.50 84 ALA A C 1
ATOM 667 O O . ALA A 1 84 ? 11.478 3.741 -34.957 1.00 64.50 84 ALA A O 1
ATOM 668 N N . PRO A 1 85 ? 12.549 3.965 -36.929 1.00 67.75 85 PRO A N 1
ATOM 669 C CA . PRO A 1 85 ? 12.910 2.553 -37.031 1.00 67.75 85 PRO A CA 1
ATOM 670 C C . PRO A 1 85 ? 13.725 2.091 -35.818 1.00 67.75 85 PRO A C 1
ATOM 672 O O . PRO A 1 85 ? 14.556 2.821 -35.276 1.00 67.75 85 PRO A O 1
ATOM 675 N N . LEU A 1 86 ? 13.486 0.850 -35.389 1.00 75.81 86 LEU A N 1
ATOM 676 C CA . LEU A 1 86 ? 14.091 0.284 -34.188 1.00 75.81 86 LEU A CA 1
ATOM 677 C C . LEU A 1 86 ? 15.560 -0.113 -34.433 1.00 75.81 86 LEU A C 1
ATOM 679 O O . LEU A 1 86 ? 15.880 -1.284 -34.607 1.00 75.81 86 LEU A O 1
ATOM 683 N N . LEU A 1 87 ? 16.459 0.874 -34.442 1.00 73.81 87 LEU A N 1
ATOM 684 C CA . LEU A 1 87 ? 17.893 0.677 -34.710 1.00 73.81 87 LEU A CA 1
ATOM 685 C C . LEU A 1 87 ? 18.648 0.052 -33.533 1.00 73.81 87 LEU A C 1
ATOM 687 O O . LEU A 1 87 ? 19.610 -0.691 -33.724 1.00 73.81 87 LEU A O 1
ATOM 691 N N . TRP A 1 88 ? 18.226 0.364 -32.303 1.00 81.44 88 TRP A N 1
ATOM 692 C CA . TRP A 1 88 ? 18.818 -0.202 -31.094 1.00 81.44 88 TRP A CA 1
ATOM 693 C C . TRP A 1 88 ? 17.765 -0.424 -29.996 1.00 81.44 88 TRP A C 1
ATOM 695 O O . TRP A 1 88 ? 17.447 0.494 -29.226 1.00 81.44 88 TRP A O 1
ATOM 705 N N . PRO A 1 89 ? 17.203 -1.645 -29.900 1.00 86.62 89 PRO A N 1
ATOM 706 C CA . PRO A 1 89 ? 16.146 -1.967 -28.943 1.00 86.62 89 PRO A CA 1
ATOM 707 C C . PRO A 1 89 ? 16.514 -1.689 -27.476 1.00 86.62 89 PRO A C 1
ATOM 709 O O . PRO A 1 89 ? 15.706 -1.172 -26.706 1.00 86.62 89 PRO A O 1
ATOM 712 N N . ALA A 1 90 ? 17.764 -1.963 -27.094 1.00 87.12 90 ALA A N 1
ATOM 713 C CA . ALA A 1 90 ? 18.237 -1.779 -25.724 1.00 87.12 90 ALA A CA 1
ATOM 714 C C . ALA A 1 90 ? 18.221 -0.310 -25.265 1.00 87.12 90 ALA A C 1
ATOM 716 O O . ALA A 1 90 ? 17.877 -0.040 -24.116 1.00 87.12 90 ALA A O 1
ATOM 717 N N . ALA A 1 91 ? 18.556 0.642 -26.146 1.00 86.69 91 ALA A N 1
ATOM 718 C CA . ALA A 1 91 ? 18.503 2.061 -25.790 1.00 86.69 91 ALA A CA 1
ATOM 719 C C . ALA A 1 91 ? 17.060 2.559 -25.648 1.00 86.69 91 ALA A C 1
ATOM 721 O O . ALA A 1 91 ? 16.770 3.262 -24.685 1.00 86.69 91 ALA A O 1
ATOM 722 N N . ASN A 1 92 ? 16.146 2.137 -26.531 1.00 89.19 92 ASN A N 1
ATOM 723 C CA . ASN A 1 92 ? 14.718 2.461 -26.405 1.00 89.19 92 ASN A CA 1
ATOM 724 C C . ASN A 1 92 ? 14.149 1.964 -25.071 1.00 89.19 92 ASN A C 1
ATOM 726 O O . ASN A 1 92 ? 13.490 2.716 -24.355 1.00 89.19 92 ASN A O 1
ATOM 730 N N . LEU A 1 93 ? 14.469 0.721 -24.694 1.00 91.00 93 LEU A N 1
ATOM 731 C CA . LEU A 1 93 ? 14.009 0.140 -23.437 1.00 91.00 93 LEU A CA 1
ATOM 732 C C . LEU A 1 93 ? 14.587 0.883 -22.227 1.00 91.00 93 LEU A C 1
ATOM 734 O O . LEU A 1 93 ? 13.863 1.174 -21.276 1.00 91.00 93 LEU A O 1
ATOM 738 N N . TRP A 1 94 ? 15.877 1.222 -22.263 1.00 92.06 94 TRP A N 1
ATOM 739 C CA . TRP A 1 94 ? 16.515 1.965 -21.180 1.00 92.06 94 TRP A CA 1
ATOM 740 C C . TRP A 1 94 ? 15.926 3.373 -21.026 1.00 92.06 94 TRP A C 1
ATOM 742 O O . TRP A 1 94 ? 15.587 3.765 -19.911 1.00 92.06 94 TRP A O 1
ATOM 752 N N . VAL A 1 95 ? 15.737 4.116 -22.124 1.00 90.88 95 VAL A N 1
ATOM 753 C CA . VAL A 1 95 ? 15.116 5.453 -22.088 1.00 90.88 95 VAL A CA 1
ATOM 754 C C . VAL A 1 95 ? 13.676 5.370 -21.583 1.00 90.88 95 VAL A C 1
ATOM 756 O O . VAL A 1 95 ? 13.296 6.173 -20.732 1.00 90.88 95 VAL A O 1
ATOM 759 N N . ALA A 1 96 ? 12.903 4.367 -22.011 1.00 91.19 96 ALA A N 1
ATOM 760 C CA . ALA A 1 96 ? 11.562 4.126 -21.484 1.00 91.19 96 ALA A CA 1
ATOM 761 C C . ALA A 1 96 ? 11.570 3.907 -19.962 1.00 91.19 96 ALA A C 1
ATOM 763 O O . ALA A 1 96 ? 10.800 4.535 -19.239 1.00 91.19 96 ALA A O 1
ATOM 764 N N . GLN A 1 97 ? 12.478 3.071 -19.451 1.00 92.12 97 GLN A N 1
ATOM 765 C CA . GLN A 1 97 ? 12.616 2.823 -18.013 1.00 92.12 97 GLN A CA 1
ATOM 766 C C . GLN A 1 97 ? 13.031 4.081 -17.236 1.00 92.12 97 GLN A C 1
ATOM 768 O O . GLN A 1 97 ? 12.556 4.297 -16.120 1.00 92.12 97 GLN A O 1
ATOM 773 N N . GLN A 1 98 ? 13.892 4.933 -17.801 1.00 91.12 98 GLN A N 1
ATOM 774 C CA . GLN A 1 98 ? 14.237 6.217 -17.180 1.00 91.12 98 GLN A CA 1
ATOM 775 C C . GLN A 1 98 ? 13.049 7.183 -17.173 1.00 91.12 98 GLN A C 1
ATOM 777 O O . GLN A 1 98 ? 12.791 7.815 -16.151 1.00 91.12 98 GLN A O 1
ATOM 782 N N . ALA A 1 99 ? 12.283 7.249 -18.264 1.00 89.19 99 ALA A N 1
ATOM 783 C CA . ALA A 1 99 ? 11.059 8.042 -18.327 1.00 89.19 99 ALA A CA 1
ATOM 784 C C . ALA A 1 99 ? 10.030 7.579 -17.276 1.00 89.19 99 ALA A C 1
ATOM 786 O O . ALA A 1 99 ? 9.454 8.416 -16.582 1.00 89.19 99 ALA A O 1
ATOM 787 N N . LEU A 1 100 ? 9.872 6.264 -17.058 1.00 89.50 100 LEU A N 1
ATOM 788 C CA . LEU A 1 100 ? 9.025 5.723 -15.981 1.00 89.50 100 LEU A CA 1
ATOM 789 C C . LEU A 1 100 ? 9.501 6.143 -14.591 1.00 89.50 100 LEU A C 1
ATOM 791 O O . LEU A 1 100 ? 8.690 6.563 -13.764 1.00 89.50 100 LEU A O 1
ATOM 795 N N . LYS A 1 101 ? 10.812 6.078 -14.330 1.00 89.75 101 LYS A N 1
ATOM 796 C CA . LYS A 1 101 ? 11.395 6.544 -13.059 1.00 89.75 101 LYS A CA 1
ATOM 797 C C . LYS A 1 101 ? 11.150 8.034 -12.821 1.00 89.75 101 LYS A C 1
ATOM 799 O O . LYS A 1 101 ? 10.965 8.432 -11.679 1.00 89.75 101 LYS A O 1
ATOM 804 N N . GLN A 1 102 ? 11.109 8.833 -13.885 1.00 88.75 102 GLN A N 1
ATOM 805 C CA . GLN A 1 102 ? 10.809 10.268 -13.837 1.00 88.75 102 GLN A CA 1
ATOM 806 C C . GLN A 1 102 ? 9.301 10.583 -13.826 1.00 88.75 102 GLN A C 1
ATOM 808 O O . GLN A 1 102 ? 8.930 11.753 -13.838 1.00 88.75 102 GLN A O 1
ATOM 813 N N . GLY A 1 103 ? 8.424 9.571 -13.832 1.00 88.88 103 GLY A N 1
ATOM 814 C CA . GLY A 1 103 ? 6.968 9.756 -13.870 1.00 88.88 103 GLY A CA 1
ATOM 815 C C . GLY A 1 103 ? 6.417 10.207 -15.230 1.00 88.88 103 GLY A C 1
ATOM 816 O O . GLY A 1 103 ? 5.244 10.550 -15.337 1.00 88.88 103 GLY A O 1
ATOM 817 N N . GLN A 1 104 ? 7.230 10.192 -16.288 1.00 90.62 104 GLN A N 1
ATOM 818 C CA . GLN A 1 104 ? 6.840 10.597 -17.639 1.00 90.62 104 GLN A CA 1
ATOM 819 C C . GLN A 1 104 ? 6.189 9.422 -18.389 1.00 90.62 104 GLN A C 1
ATOM 821 O O . GLN A 1 104 ? 6.773 8.848 -19.310 1.00 90.62 104 GLN A O 1
ATOM 826 N N . LEU A 1 105 ? 4.973 9.041 -17.980 1.00 91.81 105 LEU A N 1
ATOM 827 C CA . LEU A 1 105 ? 4.297 7.823 -18.457 1.00 91.81 105 LEU A CA 1
ATOM 828 C C . LEU A 1 105 ? 4.058 7.826 -19.976 1.00 91.81 105 LEU A C 1
ATOM 830 O O . LEU A 1 105 ? 4.371 6.847 -20.653 1.00 91.81 105 LEU A O 1
ATOM 834 N N . THR A 1 106 ? 3.582 8.942 -20.535 1.00 90.12 106 THR A N 1
ATOM 835 C CA . THR A 1 106 ? 3.341 9.078 -21.982 1.00 90.12 106 THR A CA 1
ATOM 836 C C . THR A 1 106 ? 4.627 8.935 -22.790 1.00 90.12 106 THR A C 1
ATOM 838 O O . THR A 1 106 ? 4.649 8.216 -23.788 1.00 90.12 106 THR A O 1
ATOM 841 N N . ALA A 1 107 ? 5.714 9.571 -22.340 1.00 88.69 107 ALA A N 1
ATOM 842 C CA . ALA A 1 107 ? 7.012 9.469 -22.999 1.00 88.69 107 ALA A CA 1
ATOM 843 C C . ALA A 1 107 ? 7.539 8.029 -22.941 1.00 88.69 107 ALA A C 1
ATOM 845 O O . ALA A 1 107 ? 7.962 7.486 -23.956 1.00 88.69 107 ALA A O 1
ATOM 846 N N . ALA A 1 108 ? 7.436 7.363 -21.786 1.00 90.94 108 ALA A N 1
ATOM 847 C CA . ALA A 1 108 ? 7.824 5.962 -21.659 1.00 90.94 108 ALA A CA 1
ATOM 848 C C . ALA A 1 108 ? 7.094 5.065 -22.672 1.00 90.94 108 ALA A C 1
ATOM 850 O O . ALA A 1 108 ? 7.735 4.282 -23.370 1.00 90.94 108 ALA A O 1
ATOM 851 N N . ARG A 1 109 ? 5.771 5.220 -22.816 1.00 91.12 109 ARG A N 1
ATOM 852 C CA . ARG A 1 109 ? 4.976 4.452 -23.790 1.00 91.12 109 ARG A CA 1
ATOM 853 C C . ARG A 1 109 ? 5.373 4.734 -25.236 1.00 91.12 109 ARG A C 1
ATOM 855 O O . ARG A 1 109 ? 5.406 3.805 -26.035 1.00 91.12 109 ARG A O 1
ATOM 862 N N . GLN A 1 110 ? 5.718 5.977 -25.566 1.00 90.25 110 GLN A N 1
ATOM 863 C CA . GLN A 1 110 ? 6.215 6.340 -26.896 1.00 90.25 110 GLN A CA 1
ATOM 864 C C . GLN A 1 110 ? 7.513 5.600 -27.254 1.00 90.25 110 GLN A C 1
ATOM 866 O O . GLN A 1 110 ? 7.646 5.128 -28.381 1.00 90.25 110 GLN A O 1
ATOM 871 N N . TYR A 1 111 ? 8.432 5.436 -26.297 1.00 89.12 111 TYR A N 1
ATOM 872 C CA . TYR A 1 111 ? 9.661 4.654 -26.491 1.00 89.12 111 TYR A CA 1
ATOM 873 C C . TYR A 1 111 ? 9.426 3.131 -26.472 1.00 89.12 111 TYR A C 1
ATOM 875 O O . TYR A 1 111 ? 10.180 2.383 -27.093 1.00 89.12 111 TYR A O 1
ATOM 883 N N . LEU A 1 112 ? 8.374 2.650 -25.797 1.00 90.88 112 LEU A N 1
ATOM 884 C CA . LEU A 1 112 ? 7.997 1.228 -25.780 1.00 90.88 112 LEU A CA 1
ATOM 885 C C . LEU A 1 112 ? 7.232 0.787 -27.033 1.00 90.88 112 LEU A C 1
ATOM 887 O O . LEU A 1 112 ? 7.381 -0.354 -27.462 1.00 90.88 112 LEU A O 1
ATOM 891 N N . ALA A 1 113 ? 6.438 1.669 -27.642 1.00 89.06 113 ALA A N 1
ATOM 892 C CA . ALA A 1 113 ? 5.631 1.361 -28.822 1.00 89.06 113 ALA A CA 1
ATOM 893 C C . ALA A 1 113 ? 6.415 0.674 -29.965 1.00 89.06 113 ALA A C 1
ATOM 895 O O . ALA A 1 113 ? 5.972 -0.387 -30.413 1.00 89.06 113 ALA A O 1
ATOM 896 N N . PRO A 1 114 ? 7.586 1.178 -30.417 1.00 87.44 114 PRO A N 1
ATOM 897 C CA . PRO A 1 114 ? 8.343 0.512 -31.478 1.00 87.44 114 PRO A CA 1
ATOM 898 C C . PRO A 1 114 ? 8.915 -0.848 -31.044 1.00 87.44 114 PRO A C 1
ATOM 900 O O . PRO A 1 114 ? 9.014 -1.754 -31.868 1.00 87.44 114 PRO A O 1
ATOM 903 N N . LEU A 1 115 ? 9.245 -1.030 -29.757 1.00 88.88 115 LEU A N 1
ATOM 904 C CA . LEU A 1 115 ? 9.707 -2.318 -29.222 1.00 88.88 115 LEU A CA 1
ATOM 905 C C . LEU A 1 115 ? 8.604 -3.376 -29.282 1.00 88.88 115 LEU A C 1
ATOM 907 O O . LEU A 1 115 ? 8.849 -4.504 -29.701 1.00 88.88 115 LEU A O 1
ATOM 911 N N . LEU A 1 116 ? 7.390 -3.004 -28.879 1.00 87.94 116 LEU A N 1
ATOM 912 C CA . LEU A 1 116 ? 6.239 -3.904 -28.870 1.00 87.94 116 LEU A CA 1
ATOM 913 C C . LEU A 1 116 ? 5.747 -4.213 -30.291 1.00 87.94 116 LEU A C 1
ATOM 915 O O . LEU A 1 116 ? 5.355 -5.342 -30.568 1.00 87.94 116 LEU A O 1
ATOM 919 N N . ALA A 1 117 ? 5.838 -3.257 -31.221 1.00 87.56 117 ALA A N 1
ATOM 920 C CA . ALA A 1 117 ? 5.534 -3.499 -32.632 1.00 87.56 117 ALA A CA 1
ATOM 921 C C . ALA A 1 117 ? 6.520 -4.491 -33.283 1.00 87.56 117 ALA A C 1
ATOM 923 O O . ALA A 1 117 ? 6.131 -5.319 -34.108 1.00 87.56 117 ALA A O 1
ATOM 924 N N . ALA A 1 118 ? 7.794 -4.444 -32.885 1.00 87.19 118 ALA A N 1
ATOM 925 C CA . ALA A 1 118 ? 8.852 -5.318 -33.386 1.00 87.19 118 ALA A CA 1
ATOM 926 C C . ALA A 1 118 ? 9.101 -6.551 -32.496 1.00 87.19 118 ALA A C 1
ATOM 928 O O . ALA A 1 118 ? 10.162 -7.171 -32.585 1.00 87.19 118 ALA A O 1
ATOM 929 N N . GLU A 1 119 ? 8.146 -6.929 -31.640 1.00 84.88 119 GLU A N 1
ATOM 930 C CA . GLU A 1 119 ? 8.324 -7.932 -30.581 1.00 84.88 119 GLU A CA 1
ATOM 931 C C . GLU A 1 119 ? 8.920 -9.261 -31.081 1.00 84.88 119 GLU A C 1
ATOM 933 O O . GLU A 1 119 ? 9.795 -9.836 -30.436 1.00 84.88 119 GLU A O 1
ATOM 938 N N . HIS A 1 120 ? 8.517 -9.725 -32.264 1.00 84.75 120 HIS A N 1
ATOM 939 C CA . HIS A 1 120 ? 9.007 -10.963 -32.879 1.00 84.75 120 HIS A CA 1
ATOM 940 C C . HIS A 1 120 ? 10.520 -10.969 -33.175 1.00 84.75 120 HIS A C 1
ATOM 942 O O . HIS A 1 120 ? 11.107 -12.040 -33.317 1.00 84.75 120 HIS A O 1
ATOM 948 N N . THR A 1 121 ? 11.156 -9.797 -33.243 1.00 85.12 121 THR A N 1
ATOM 949 C CA . THR A 1 121 ? 12.607 -9.645 -33.457 1.00 85.12 121 THR A CA 1
ATOM 950 C C . THR A 1 121 ? 13.403 -9.563 -32.149 1.00 85.12 121 THR A C 1
ATOM 952 O O . THR A 1 121 ? 14.633 -9.610 -32.167 1.00 85.12 121 THR A O 1
ATOM 955 N N . LEU A 1 122 ? 12.722 -9.459 -31.001 1.00 87.50 122 LEU A N 1
ATOM 956 C CA . LEU A 1 122 ? 13.340 -9.259 -29.692 1.00 87.50 122 LEU A CA 1
ATOM 957 C C . LEU A 1 122 ? 13.596 -10.578 -28.949 1.00 87.50 122 LEU A C 1
ATOM 959 O O . LEU A 1 122 ? 12.827 -11.545 -29.019 1.00 87.50 122 LEU A O 1
ATOM 963 N N . SER A 1 123 ? 14.655 -10.593 -28.133 1.00 88.88 123 SER A N 1
ATOM 964 C CA . SER A 1 123 ? 14.920 -11.712 -27.224 1.00 88.88 123 SER A CA 1
ATOM 965 C C . SER A 1 123 ? 13.770 -11.881 -26.213 1.00 88.88 123 SER A C 1
ATOM 967 O O . SER A 1 123 ? 13.149 -10.888 -25.826 1.00 88.88 123 SER A O 1
ATOM 969 N N . PRO A 1 124 ? 13.470 -13.108 -25.738 1.00 88.31 124 PRO A N 1
ATOM 970 C CA . PRO A 1 124 ? 12.411 -13.333 -24.746 1.00 88.31 124 PRO A CA 1
ATOM 971 C C . PRO A 1 124 ? 12.555 -12.468 -23.485 1.00 88.31 124 PRO A C 1
ATOM 973 O O . PRO A 1 124 ? 11.564 -11.983 -22.946 1.00 88.31 124 PRO A O 1
ATOM 976 N N . GLU A 1 125 ? 13.792 -12.236 -23.040 1.00 90.12 125 GLU A N 1
ATOM 977 C CA . GLU A 1 125 ? 14.090 -11.381 -21.890 1.00 90.12 125 GLU A CA 1
ATOM 978 C C . GLU A 1 125 ? 13.720 -9.918 -22.159 1.00 90.12 125 GLU A C 1
ATOM 980 O O . GLU A 1 125 ? 13.052 -9.289 -21.343 1.00 90.12 125 GLU A O 1
ATOM 985 N N . MET A 1 126 ? 14.085 -9.387 -23.327 1.00 90.81 126 MET A N 1
ATOM 986 C CA . MET A 1 126 ? 13.775 -8.005 -23.689 1.00 90.81 126 MET A CA 1
ATOM 987 C C . MET A 1 126 ? 12.276 -7.798 -23.913 1.00 90.81 126 MET A C 1
ATOM 989 O O . MET A 1 126 ? 11.735 -6.773 -23.503 1.00 90.81 126 MET A O 1
ATOM 993 N N . ARG A 1 127 ? 11.585 -8.794 -24.485 1.00 92.25 127 ARG A N 1
ATOM 994 C CA . ARG A 1 127 ? 10.118 -8.803 -24.586 1.00 92.25 127 ARG A CA 1
ATOM 995 C C . ARG A 1 127 ? 9.458 -8.735 -23.216 1.00 92.25 127 ARG A C 1
ATOM 997 O O . ARG A 1 127 ? 8.564 -7.917 -23.011 1.00 92.25 127 ARG A O 1
ATOM 1004 N N . ALA A 1 128 ? 9.922 -9.553 -22.271 1.00 92.00 128 ALA A N 1
ATOM 1005 C CA . ALA A 1 128 ? 9.413 -9.544 -20.905 1.00 92.00 128 ALA A CA 1
ATOM 1006 C C . ALA A 1 128 ? 9.667 -8.195 -20.214 1.00 92.00 128 ALA A C 1
ATOM 1008 O O . ALA A 1 128 ? 8.767 -7.665 -19.570 1.00 92.00 128 ALA A O 1
ATOM 1009 N N . GLN A 1 129 ? 10.850 -7.599 -20.394 1.00 94.31 129 GLN A N 1
ATOM 1010 C CA . GLN A 1 129 ? 11.176 -6.284 -19.831 1.00 94.31 129 GLN A CA 1
ATOM 1011 C C . GLN A 1 129 ? 10.342 -5.151 -20.450 1.00 94.31 129 GLN A C 1
ATOM 1013 O O . GLN A 1 129 ? 9.874 -4.282 -19.716 1.00 94.31 129 GLN A O 1
ATOM 1018 N N . ALA A 1 130 ? 10.125 -5.158 -21.769 1.00 93.81 130 ALA A N 1
ATOM 1019 C CA . ALA A 1 130 ? 9.282 -4.172 -22.446 1.00 93.81 130 ALA A CA 1
ATOM 1020 C C . ALA A 1 130 ? 7.810 -4.296 -22.018 1.00 93.81 130 ALA A C 1
ATOM 1022 O O . ALA A 1 130 ? 7.180 -3.289 -21.704 1.00 93.81 130 ALA A O 1
ATOM 1023 N N . SER A 1 131 ? 7.298 -5.527 -21.927 1.00 94.50 131 SER A N 1
ATOM 1024 C CA . SER A 1 131 ? 5.933 -5.814 -21.456 1.00 94.50 131 SER A CA 1
ATOM 1025 C C . SER A 1 131 ? 5.752 -5.402 -19.990 1.00 94.50 131 SER A C 1
ATOM 1027 O O . SER A 1 131 ? 4.765 -4.764 -19.637 1.00 94.50 131 SER A O 1
ATOM 1029 N N . ALA A 1 132 ? 6.739 -5.681 -19.130 1.00 94.94 132 ALA A N 1
ATOM 1030 C CA . ALA A 1 132 ? 6.725 -5.255 -17.730 1.00 94.94 132 ALA A CA 1
ATOM 1031 C C . ALA A 1 132 ? 6.750 -3.724 -17.583 1.00 94.94 132 ALA A C 1
ATOM 1033 O O . ALA A 1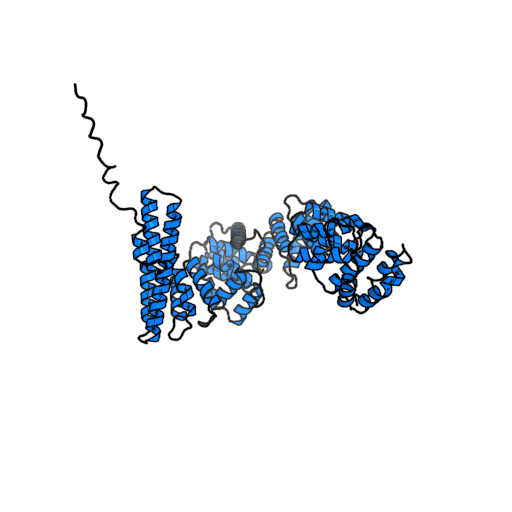 132 ? 6.003 -3.180 -16.775 1.00 94.94 132 ALA A O 1
ATOM 1034 N N . ALA A 1 133 ? 7.564 -3.026 -18.382 1.00 95.12 133 ALA A N 1
ATOM 1035 C CA . ALA A 1 133 ? 7.619 -1.565 -18.388 1.00 95.12 133 ALA A CA 1
ATOM 1036 C C . ALA A 1 133 ? 6.308 -0.941 -18.900 1.00 95.12 133 ALA A C 1
ATOM 1038 O O . ALA A 1 133 ? 5.835 0.048 -18.337 1.00 95.12 133 ALA A O 1
ATOM 1039 N N . LEU A 1 134 ? 5.687 -1.528 -19.933 1.00 95.38 134 LEU A N 1
ATOM 1040 C CA . LEU A 1 134 ? 4.371 -1.092 -20.400 1.00 95.38 134 LEU A CA 1
ATOM 1041 C C . LEU A 1 134 ? 3.333 -1.275 -19.292 1.00 95.38 134 LEU A C 1
ATOM 1043 O O . LEU A 1 134 ? 2.635 -0.315 -18.965 1.00 95.38 134 LEU A O 1
ATOM 1047 N N . LEU A 1 135 ? 3.281 -2.467 -18.692 1.00 94.50 135 LEU A N 1
ATOM 1048 C CA . LEU A 1 135 ? 2.359 -2.800 -17.611 1.00 94.50 135 LEU A CA 1
ATOM 1049 C C . LEU A 1 135 ? 2.494 -1.831 -16.431 1.00 94.50 135 LEU A C 1
ATOM 1051 O O . LEU A 1 135 ? 1.498 -1.283 -15.968 1.00 94.50 135 LEU A O 1
ATOM 1055 N N . GLU A 1 136 ? 3.723 -1.562 -15.988 1.00 94.38 136 GLU A N 1
ATOM 1056 C CA . GLU A 1 136 ? 4.003 -0.583 -14.938 1.00 94.38 136 GLU A CA 1
ATOM 1057 C C . GLU A 1 136 ? 3.506 0.819 -15.322 1.00 94.38 136 GLU A C 1
ATOM 1059 O O . GLU A 1 136 ? 2.901 1.511 -14.502 1.00 94.38 136 GLU A O 1
ATOM 1064 N N . SER A 1 137 ? 3.702 1.236 -16.578 1.00 94.88 137 SER A N 1
ATOM 1065 C CA . SER A 1 137 ? 3.195 2.524 -17.062 1.00 94.88 137 SER A CA 1
ATOM 1066 C C . SER A 1 137 ? 1.667 2.603 -17.034 1.00 94.88 137 SER A C 1
ATOM 1068 O O . SER A 1 137 ? 1.123 3.664 -16.741 1.00 94.88 137 SER A O 1
ATOM 1070 N N . LEU A 1 138 ? 0.974 1.511 -17.373 1.00 93.06 138 LEU A N 1
ATOM 1071 C CA . LEU A 1 138 ? -0.488 1.442 -17.432 1.00 93.06 138 LEU A CA 1
ATOM 1072 C C . LEU A 1 138 ? -1.076 1.461 -16.021 1.00 93.06 138 LEU A C 1
ATOM 1074 O O . LEU A 1 138 ? -1.987 2.238 -15.749 1.00 93.06 138 LEU A O 1
ATOM 1078 N N . LEU A 1 139 ? -0.484 0.694 -15.102 1.00 89.81 139 LEU A N 1
ATOM 1079 C CA . LEU A 1 139 ? -0.850 0.688 -13.685 1.00 89.81 139 LEU A CA 1
ATOM 1080 C C . LEU A 1 139 ? -0.698 2.070 -13.041 1.00 89.81 139 LEU A C 1
ATOM 1082 O O . LEU A 1 139 ? -1.599 2.526 -12.342 1.00 89.81 139 LEU A O 1
ATOM 1086 N N . ARG A 1 140 ? 0.416 2.766 -13.299 1.00 88.94 140 ARG A N 1
ATOM 1087 C CA . ARG A 1 140 ? 0.658 4.117 -12.756 1.00 88.94 140 ARG A CA 1
ATOM 1088 C C . ARG A 1 140 ? -0.303 5.177 -13.303 1.00 88.94 140 ARG A C 1
ATOM 1090 O O . ARG A 1 140 ? -0.523 6.184 -12.641 1.00 88.94 140 ARG A O 1
ATOM 1097 N N . ASP A 1 141 ? -0.865 4.951 -14.484 1.00 90.12 141 ASP A N 1
ATOM 1098 C CA . ASP A 1 141 ? -1.855 5.822 -15.133 1.00 90.12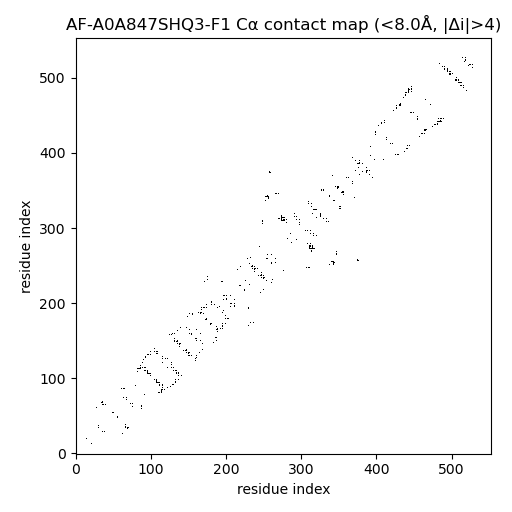 141 ASP A CA 1
ATOM 1099 C C . ASP A 1 141 ? -3.299 5.364 -14.872 1.00 90.12 141 ASP A C 1
ATOM 1101 O O . ASP A 1 141 ? -4.237 5.865 -15.486 1.00 90.12 141 ASP A O 1
ATOM 1105 N N . ASN A 1 142 ? -3.484 4.375 -13.986 1.00 86.56 142 ASN A N 1
ATOM 1106 C CA . ASN A 1 142 ? -4.779 3.788 -13.645 1.00 86.56 142 ASN A CA 1
ATOM 1107 C C . ASN A 1 142 ? -5.549 3.212 -14.861 1.00 86.56 142 ASN A C 1
ATOM 1109 O O . ASN A 1 142 ? -6.778 3.135 -14.857 1.00 86.56 142 ASN A O 1
ATOM 1113 N N . GLN A 1 143 ? -4.835 2.787 -15.909 1.00 89.06 143 GLN A N 1
ATOM 1114 C CA . GLN A 1 143 ? -5.393 2.139 -17.102 1.00 89.06 143 GLN A CA 1
ATOM 1115 C C . GLN A 1 143 ? -5.477 0.623 -16.895 1.00 89.06 143 GLN A C 1
ATOM 1117 O O . GLN A 1 143 ? -4.738 -0.161 -17.493 1.00 89.06 143 GLN A O 1
ATOM 1122 N N . LEU A 1 144 ? -6.359 0.207 -15.985 1.00 89.75 144 LEU A N 1
ATOM 1123 C CA . LEU A 1 144 ? -6.372 -1.164 -15.478 1.00 89.75 144 LEU A CA 1
ATOM 1124 C C . LEU A 1 144 ? -6.771 -2.211 -16.529 1.00 89.75 144 LEU A C 1
ATOM 1126 O O . LEU A 1 144 ? -6.151 -3.270 -16.594 1.00 89.75 144 LEU A O 1
ATOM 1130 N N . ASP A 1 145 ? -7.752 -1.910 -17.379 1.00 88.69 145 ASP A N 1
ATOM 1131 C CA . ASP A 1 145 ? -8.211 -2.841 -18.420 1.00 88.69 145 ASP A CA 1
ATOM 1132 C C . ASP A 1 145 ? -7.125 -3.087 -19.475 1.00 88.69 145 ASP A C 1
ATOM 1134 O O . ASP A 1 145 ? -6.939 -4.206 -19.956 1.00 88.69 145 ASP A O 1
ATOM 1138 N N . ASP A 1 146 ? -6.368 -2.045 -19.823 1.00 90.94 146 ASP A N 1
ATOM 1139 C CA . ASP A 1 146 ? -5.207 -2.154 -20.708 1.00 90.94 146 ASP A CA 1
ATOM 1140 C C . ASP A 1 146 ? -4.087 -2.959 -20.046 1.00 90.94 146 ASP A C 1
ATOM 1142 O O . ASP A 1 146 ? -3.468 -3.809 -20.688 1.00 90.94 146 ASP A O 1
ATOM 1146 N N . ALA A 1 147 ? -3.863 -2.745 -18.748 1.00 92.69 147 ALA A N 1
ATOM 1147 C CA . ALA A 1 147 ? -2.871 -3.479 -17.977 1.00 92.69 147 ALA A CA 1
ATOM 1148 C C . ALA A 1 147 ? -3.212 -4.980 -17.879 1.00 92.69 147 ALA A C 1
ATOM 1150 O O . ALA A 1 147 ? -2.344 -5.829 -18.087 1.00 92.69 147 ALA A O 1
ATOM 1151 N N . LEU A 1 148 ? -4.481 -5.330 -17.636 1.00 91.38 148 LEU A N 1
ATOM 1152 C CA . LEU A 1 148 ? -4.955 -6.719 -17.631 1.00 91.38 148 LEU A CA 1
ATOM 1153 C C . LEU A 1 148 ? -4.803 -7.375 -19.007 1.00 91.38 148 LEU A C 1
ATOM 1155 O O . LEU A 1 148 ? -4.335 -8.513 -19.095 1.00 91.38 148 LEU A O 1
ATOM 1159 N N . ARG A 1 149 ? -5.136 -6.654 -20.086 1.00 90.75 149 ARG A N 1
ATOM 1160 C CA . ARG A 1 149 ? -4.933 -7.133 -21.462 1.00 90.75 149 ARG A CA 1
ATOM 1161 C C . ARG A 1 149 ? -3.462 -7.396 -21.763 1.00 90.75 149 ARG A C 1
ATOM 1163 O O . ARG A 1 149 ? -3.139 -8.440 -22.325 1.00 90.75 149 ARG A O 1
ATOM 1170 N N . GLU A 1 150 ? -2.577 -6.492 -21.357 1.00 92.12 150 GLU A N 1
ATOM 1171 C CA . GLU A 1 150 ? -1.135 -6.642 -21.549 1.00 92.12 150 GLU A CA 1
ATOM 1172 C C . GLU A 1 150 ? -0.569 -7.825 -20.753 1.00 92.12 150 GLU A C 1
ATOM 1174 O O . GLU A 1 150 ? 0.183 -8.635 -21.297 1.00 92.12 150 GLU A O 1
ATOM 1179 N N . ALA A 1 151 ? -0.977 -7.994 -19.494 1.00 92.12 151 ALA A N 1
ATOM 1180 C CA . ALA A 1 151 ? -0.566 -9.138 -18.686 1.00 92.12 151 ALA A CA 1
ATOM 1181 C C . ALA A 1 151 ? -1.072 -10.470 -19.268 1.00 92.12 151 ALA A C 1
ATOM 1183 O O . ALA A 1 151 ? -0.316 -11.442 -19.328 1.00 92.12 151 ALA A O 1
ATOM 1184 N N . GLY A 1 152 ? -2.317 -10.508 -19.756 1.00 88.94 152 GLY A N 1
ATOM 1185 C CA . GLY A 1 152 ? -2.881 -11.668 -20.448 1.00 88.94 152 GLY A CA 1
ATOM 1186 C C . GLY A 1 152 ? -2.134 -11.999 -21.744 1.00 88.94 152 GLY A C 1
ATOM 1187 O O . GLY A 1 152 ? -1.789 -13.158 -21.978 1.00 88.94 152 GLY A O 1
ATOM 1188 N N . ARG A 1 153 ? -1.808 -10.982 -22.554 1.00 90.06 153 ARG A N 1
ATOM 1189 C CA . ARG A 1 153 ? -0.993 -11.118 -23.773 1.00 90.06 153 ARG A CA 1
ATOM 1190 C C . ARG A 1 153 ? 0.390 -11.686 -23.453 1.00 90.06 153 ARG A C 1
ATOM 1192 O O . ARG A 1 153 ? 0.792 -12.686 -24.045 1.00 90.06 153 ARG A O 1
ATOM 1199 N N . ALA A 1 154 ? 1.095 -11.092 -22.492 1.00 90.31 154 ALA A N 1
ATOM 1200 C CA . ALA A 1 154 ? 2.415 -11.541 -22.062 1.00 90.31 154 ALA A CA 1
ATOM 1201 C C . ALA A 1 154 ? 2.385 -12.980 -21.514 1.00 90.31 154 ALA A C 1
ATOM 1203 O O . ALA A 1 154 ? 3.266 -13.780 -21.836 1.00 90.31 154 ALA A O 1
ATOM 1204 N N . GLY A 1 155 ? 1.344 -13.335 -20.753 1.00 87.00 155 GLY A N 1
ATOM 1205 C CA . GLY A 1 155 ? 1.103 -14.697 -20.276 1.00 87.00 155 GLY A CA 1
ATOM 1206 C C . GLY A 1 155 ? 0.874 -15.697 -21.414 1.00 87.00 155 GLY A C 1
ATOM 1207 O O . GLY A 1 155 ? 1.498 -16.757 -21.425 1.00 87.00 155 GLY A O 1
ATOM 1208 N N . GLY A 1 156 ? 0.064 -15.340 -22.416 1.00 85.94 156 GLY A N 1
ATOM 1209 C CA . GLY A 1 156 ? -0.159 -16.153 -23.620 1.00 85.94 156 GLY A CA 1
ATOM 1210 C C . GLY A 1 156 ? 1.107 -16.378 -24.455 1.00 85.94 156 GLY A C 1
ATOM 1211 O O . GLY A 1 156 ? 1.246 -17.410 -25.108 1.00 85.94 156 GLY A O 1
ATOM 1212 N N . LEU A 1 157 ? 2.065 -15.451 -24.381 1.00 86.69 157 LEU A N 1
ATOM 1213 C CA . LEU A 1 157 ? 3.392 -15.569 -24.991 1.00 86.69 157 LEU A CA 1
ATOM 1214 C C . LEU A 1 157 ? 4.416 -16.313 -24.112 1.00 86.69 157 LEU A C 1
ATOM 1216 O O . LEU A 1 157 ? 5.567 -16.478 -24.521 1.00 86.69 157 LEU A O 1
ATOM 1220 N N . GLY A 1 158 ? 4.032 -16.748 -22.907 1.00 87.94 158 GLY A N 1
ATOM 1221 C CA . GLY A 1 158 ? 4.921 -17.420 -21.956 1.00 87.94 158 GLY A CA 1
ATOM 1222 C C . GLY A 1 158 ? 6.002 -16.511 -21.361 1.00 87.94 158 GLY A C 1
ATOM 1223 O O . GLY A 1 158 ? 7.034 -17.004 -20.895 1.00 87.94 158 GLY A O 1
ATOM 1224 N N . LEU A 1 159 ? 5.806 -15.188 -21.388 1.00 90.06 159 LEU A N 1
ATOM 1225 C CA . LEU A 1 159 ? 6.753 -14.225 -20.830 1.00 90.06 159 LEU A CA 1
ATOM 1226 C C . LEU A 1 159 ? 6.666 -14.215 -19.300 1.00 90.06 159 LEU A C 1
ATOM 1228 O O . LEU A 1 159 ? 5.585 -14.180 -18.712 1.00 90.06 159 LEU A O 1
ATOM 1232 N N . ARG A 1 160 ? 7.825 -14.210 -18.635 1.00 89.44 160 ARG A N 1
ATOM 1233 C CA . ARG A 1 160 ? 7.901 -14.119 -17.172 1.00 89.44 160 ARG A CA 1
ATOM 1234 C C . ARG A 1 160 ? 7.880 -12.658 -16.742 1.00 89.44 160 ARG A C 1
ATOM 1236 O O . ARG A 1 160 ? 8.893 -11.970 -16.849 1.00 89.44 160 ARG A O 1
ATOM 1243 N N . LEU A 1 161 ? 6.730 -12.202 -16.260 1.00 91.12 161 LEU A N 1
ATOM 1244 C CA . LEU A 1 161 ? 6.573 -10.865 -15.692 1.00 91.12 161 LEU A CA 1
ATOM 1245 C C . LEU A 1 161 ? 6.978 -10.833 -14.206 1.00 91.12 161 LEU A C 1
ATOM 1247 O O . LEU A 1 161 ? 6.876 -11.857 -13.524 1.00 91.12 161 LEU A O 1
ATOM 1251 N N . PRO A 1 162 ? 7.425 -9.676 -13.681 1.00 91.06 162 PRO A N 1
ATOM 1252 C CA . PRO A 1 162 ? 7.730 -9.523 -12.263 1.00 91.06 162 PRO A CA 1
ATOM 1253 C C . PRO A 1 162 ? 6.507 -9.795 -11.385 1.00 91.06 162 PRO A C 1
ATOM 1255 O O . PRO A 1 162 ? 5.451 -9.188 -11.557 1.00 91.06 162 PRO A O 1
ATOM 1258 N N . GLU A 1 163 ? 6.675 -10.666 -10.393 1.00 88.94 163 GLU A N 1
ATOM 1259 C CA . GLU A 1 163 ? 5.596 -11.085 -9.496 1.00 88.94 163 GLU A CA 1
ATOM 1260 C C . GLU A 1 163 ? 4.965 -9.908 -8.739 1.00 88.94 163 GLU A C 1
ATOM 1262 O O . GLU A 1 163 ? 3.747 -9.843 -8.607 1.00 88.94 163 GLU A O 1
ATOM 1267 N N . GLY A 1 164 ? 5.777 -8.938 -8.301 1.00 88.12 164 GLY A N 1
ATOM 1268 C CA . GLY A 1 164 ? 5.285 -7.735 -7.625 1.00 88.12 164 GLY A CA 1
ATOM 1269 C C . GLY A 1 164 ? 4.311 -6.917 -8.481 1.00 88.12 164 GLY A C 1
ATOM 1270 O O . GLY A 1 164 ? 3.280 -6.488 -7.974 1.00 88.12 164 GLY A O 1
ATOM 1271 N N . LEU A 1 165 ? 4.578 -6.778 -9.787 1.00 90.00 165 LEU A N 1
ATOM 1272 C CA . LEU A 1 165 ? 3.680 -6.072 -10.712 1.00 90.00 165 LEU A CA 1
ATOM 1273 C C . LEU A 1 165 ? 2.377 -6.845 -10.933 1.00 90.00 165 LEU A C 1
ATOM 1275 O O . LEU A 1 165 ? 1.304 -6.251 -10.949 1.00 90.00 165 LEU A O 1
ATOM 1279 N N . LEU A 1 166 ? 2.457 -8.172 -11.068 1.00 91.06 166 LEU A N 1
ATOM 1280 C CA . LEU A 1 166 ? 1.273 -9.023 -11.214 1.00 91.06 166 LEU A CA 1
ATOM 1281 C C . LEU A 1 166 ? 0.391 -8.996 -9.963 1.00 91.06 166 LEU A C 1
ATOM 1283 O O . LEU A 1 166 ? -0.831 -8.920 -10.077 1.00 91.06 166 LEU A O 1
ATOM 1287 N N . ARG A 1 167 ? 1.000 -9.017 -8.770 1.00 89.81 167 ARG A N 1
ATOM 1288 C CA . ARG A 1 167 ? 0.284 -8.856 -7.499 1.00 89.81 167 ARG A CA 1
ATOM 1289 C C . ARG A 1 167 ? -0.393 -7.489 -7.423 1.00 89.81 167 ARG A C 1
ATOM 1291 O O . ARG A 1 167 ? -1.581 -7.441 -7.123 1.00 89.81 167 ARG A O 1
ATOM 1298 N N . GLN A 1 168 ? 0.315 -6.405 -7.748 1.00 89.81 168 GLN A N 1
ATOM 1299 C CA . GLN A 1 168 ? -0.251 -5.051 -7.742 1.00 89.81 168 GLN A CA 1
ATOM 1300 C C . GLN A 1 168 ? -1.434 -4.925 -8.714 1.00 89.81 168 GLN A C 1
ATOM 1302 O O . GLN A 1 168 ? -2.489 -4.420 -8.334 1.00 89.81 168 GLN A O 1
ATOM 1307 N N . LEU A 1 169 ? -1.292 -5.453 -9.934 1.00 91.94 169 LEU A N 1
ATOM 1308 C CA . LEU A 1 169 ? -2.361 -5.514 -10.930 1.00 91.94 169 LEU A CA 1
ATOM 1309 C C . LEU A 1 169 ? -3.588 -6.267 -10.409 1.00 91.94 169 LEU A C 1
ATOM 1311 O O . LEU A 1 169 ? -4.704 -5.759 -10.482 1.00 91.94 169 LEU A O 1
ATOM 1315 N N . ALA A 1 170 ? -3.381 -7.465 -9.859 1.00 91.81 170 ALA A N 1
ATOM 1316 C CA . ALA A 1 170 ? -4.462 -8.281 -9.321 1.00 91.81 170 ALA A CA 1
ATOM 1317 C C . ALA A 1 170 ? -5.176 -7.587 -8.155 1.00 91.81 170 ALA A C 1
ATOM 1319 O O . ALA A 1 170 ? -6.401 -7.618 -8.074 1.00 91.81 170 ALA A O 1
ATOM 1320 N N . VAL A 1 171 ? -4.423 -6.931 -7.270 1.00 91.25 171 VAL A N 1
ATOM 1321 C CA . VAL A 1 171 ? -4.974 -6.166 -6.150 1.00 91.25 171 VAL A CA 1
ATOM 1322 C C . VAL A 1 171 ? -5.828 -5.001 -6.646 1.00 91.25 171 VAL A C 1
ATOM 1324 O O . VAL A 1 171 ? -6.974 -4.879 -6.217 1.00 91.25 171 VAL A O 1
ATOM 1327 N N . GLN A 1 172 ? -5.324 -4.184 -7.577 1.00 89.25 172 GLN A N 1
ATOM 1328 C CA . GLN A 1 172 ? -6.098 -3.077 -8.150 1.00 89.25 172 GLN A CA 1
ATOM 1329 C C . GLN A 1 172 ? -7.362 -3.578 -8.856 1.00 89.25 172 GLN A C 1
ATOM 1331 O O . GLN A 1 172 ? -8.434 -3.000 -8.680 1.00 89.25 172 GLN A O 1
ATOM 1336 N N . ALA A 1 173 ? -7.266 -4.687 -9.595 1.00 90.06 173 ALA A N 1
ATOM 1337 C CA . ALA A 1 173 ? -8.413 -5.292 -10.266 1.00 90.06 173 ALA A CA 1
ATOM 1338 C C . ALA A 1 173 ? -9.465 -5.779 -9.267 1.00 90.06 173 ALA A C 1
ATOM 1340 O O . ALA A 1 173 ? -10.647 -5.495 -9.430 1.00 90.06 173 ALA A O 1
ATOM 1341 N N . LEU A 1 174 ? -9.051 -6.436 -8.181 1.00 90.50 174 LEU A N 1
ATOM 1342 C CA . LEU A 1 174 ? -9.955 -6.885 -7.120 1.00 90.50 174 LEU A CA 1
ATOM 1343 C C . LEU A 1 174 ? -10.543 -5.730 -6.294 1.00 90.50 174 LEU A C 1
ATOM 1345 O O . LEU A 1 174 ? -11.587 -5.906 -5.665 1.00 90.50 174 LEU A O 1
ATOM 1349 N N . LEU A 1 175 ? -9.915 -4.557 -6.278 1.00 87.25 175 LEU A N 1
ATOM 1350 C CA . LEU A 1 175 ? -10.454 -3.372 -5.610 1.00 87.25 175 LEU A CA 1
ATOM 1351 C C . LEU A 1 175 ? -11.568 -2.676 -6.407 1.00 87.25 175 LEU A C 1
ATOM 1353 O O . LEU A 1 175 ? -12.317 -1.893 -5.820 1.00 87.25 175 LEU A O 1
ATOM 1357 N N . GLN A 1 176 ? -11.718 -2.963 -7.704 1.00 85.06 176 GLN A N 1
ATOM 1358 C CA . GLN A 1 176 ? -12.827 -2.433 -8.494 1.00 85.06 176 GLN A CA 1
ATOM 1359 C C . GLN A 1 176 ? -14.185 -2.931 -7.974 1.00 85.06 176 GLN A C 1
ATOM 1361 O O . GLN A 1 176 ? -14.319 -4.051 -7.480 1.00 85.06 176 GLN A O 1
ATOM 1366 N N . SER A 1 177 ? -15.226 -2.108 -8.137 1.00 71.69 177 SER A N 1
ATOM 1367 C CA . SER A 1 177 ? -16.600 -2.446 -7.733 1.00 71.69 177 SER A CA 1
ATOM 1368 C C . SER A 1 177 ? -17.160 -3.674 -8.460 1.00 71.69 177 SER A C 1
ATOM 1370 O O . SER A 1 177 ? -17.986 -4.390 -7.898 1.00 71.69 177 SER A O 1
ATOM 1372 N N . GLN A 1 178 ? -16.729 -3.906 -9.703 1.00 76.06 178 GLN A N 1
ATOM 1373 C CA . GLN A 1 178 ? -17.083 -5.070 -10.518 1.00 76.06 178 GLN A CA 1
ATOM 1374 C C . GLN A 1 178 ? -15.802 -5.652 -11.126 1.00 76.06 178 GLN A C 1
ATOM 1376 O O . GLN A 1 178 ? -15.456 -5.315 -12.254 1.00 76.06 178 GLN A O 1
ATOM 1381 N N . PRO A 1 179 ? -15.057 -6.470 -10.368 1.00 78.81 179 PRO A N 1
ATOM 1382 C CA . PRO A 1 179 ? -13.793 -7.010 -10.841 1.00 78.81 179 PRO A CA 1
ATOM 1383 C C . PRO A 1 179 ? -14.033 -8.037 -11.955 1.00 78.81 179 PRO A C 1
ATOM 1385 O O . PRO A 1 179 ? -14.843 -8.954 -11.788 1.00 78.81 179 PRO A O 1
ATOM 1388 N N . ASP A 1 180 ? -13.282 -7.950 -13.054 1.00 82.62 180 ASP A N 1
ATOM 1389 C CA . ASP A 1 180 ? -13.214 -9.034 -14.040 1.00 82.62 180 ASP A CA 1
ATOM 1390 C C . ASP A 1 180 ? -12.396 -10.203 -13.468 1.00 82.62 180 ASP A C 1
ATOM 1392 O O . ASP A 1 180 ? -11.183 -10.333 -13.659 1.00 82.62 180 ASP A O 1
ATOM 1396 N N . LEU A 1 181 ? -13.076 -11.069 -12.714 1.00 82.62 181 LEU A N 1
ATOM 1397 C CA . LEU A 1 181 ? -12.454 -12.221 -12.062 1.00 82.62 181 LEU A CA 1
ATOM 1398 C C . LEU A 1 181 ? -11.832 -13.200 -13.067 1.00 82.62 181 LEU A C 1
ATOM 1400 O O . LEU A 1 181 ? -10.901 -13.917 -12.702 1.00 82.62 181 LEU A O 1
ATOM 1404 N N . ALA A 1 182 ? -12.313 -13.246 -14.315 1.00 79.06 182 ALA A N 1
ATOM 1405 C CA . ALA A 1 182 ? -11.745 -14.116 -15.339 1.00 79.06 182 ALA A CA 1
ATOM 1406 C C . ALA A 1 182 ? -10.369 -13.604 -15.783 1.00 79.06 182 ALA A C 1
ATOM 1408 O O . ALA A 1 182 ? -9.416 -14.387 -15.829 1.00 79.06 182 ALA A O 1
ATOM 1409 N N . ALA A 1 183 ? -10.246 -12.295 -16.018 1.00 80.12 183 ALA A N 1
ATOM 1410 C CA . ALA A 1 183 ? -8.969 -11.661 -16.334 1.00 80.12 183 ALA A CA 1
ATOM 1411 C C . ALA A 1 183 ? -7.958 -11.809 -15.185 1.00 80.12 183 ALA A C 1
ATOM 1413 O O . ALA A 1 183 ? -6.811 -12.189 -15.416 1.00 80.12 183 ALA A O 1
ATOM 1414 N N . VAL A 1 184 ? -8.386 -11.599 -13.934 1.00 81.25 184 VAL A N 1
ATOM 1415 C CA . VAL A 1 184 ? -7.504 -11.756 -12.761 1.00 81.25 184 VAL A CA 1
ATOM 1416 C C . VAL A 1 184 ? -7.066 -13.212 -12.575 1.00 81.25 184 VAL A C 1
ATOM 1418 O O . VAL A 1 184 ? -5.912 -13.468 -12.240 1.00 81.25 184 VAL A O 1
ATOM 1421 N N . LYS A 1 185 ? -7.947 -14.184 -12.839 1.00 83.38 185 LYS A N 1
ATOM 1422 C CA . LYS A 1 185 ? -7.628 -15.619 -12.749 1.00 83.38 185 LYS A CA 1
ATOM 1423 C C . LYS A 1 185 ? -6.591 -16.085 -13.766 1.00 83.38 185 LYS A C 1
ATOM 1425 O O . LYS A 1 185 ? -5.902 -17.068 -13.509 1.00 83.38 185 LYS A O 1
ATOM 1430 N N . ALA A 1 186 ? -6.472 -15.401 -14.900 1.00 83.44 186 ALA A N 1
ATOM 1431 C CA . ALA A 1 186 ? -5.453 -15.705 -15.897 1.00 83.44 186 ALA A CA 1
ATOM 1432 C C . ALA A 1 186 ? -4.037 -15.275 -15.462 1.00 83.44 186 ALA A C 1
ATOM 1434 O O . ALA A 1 186 ? -3.056 -15.702 -16.073 1.00 83.44 186 ALA A O 1
ATOM 1435 N N . LEU A 1 187 ? -3.909 -14.449 -14.417 1.00 86.56 187 LEU A N 1
ATOM 1436 C CA . LEU A 1 187 ? -2.615 -13.992 -13.920 1.00 86.56 187 LEU A CA 1
ATOM 1437 C C . LEU A 1 187 ? -1.893 -15.119 -13.156 1.00 86.56 187 LEU A C 1
ATOM 1439 O O . LEU A 1 187 ? -2.504 -15.776 -12.308 1.00 86.56 187 LEU A O 1
ATOM 1443 N N . PRO A 1 188 ? -0.583 -15.332 -13.383 1.00 85.75 188 PRO A N 1
ATOM 1444 C CA . PRO A 1 188 ? 0.188 -16.345 -12.670 1.00 85.75 188 PRO A CA 1
ATOM 1445 C C . PRO A 1 188 ? 0.558 -15.845 -11.265 1.00 85.75 188 PRO A C 1
ATOM 1447 O O . PRO A 1 188 ? 1.681 -15.408 -11.011 1.00 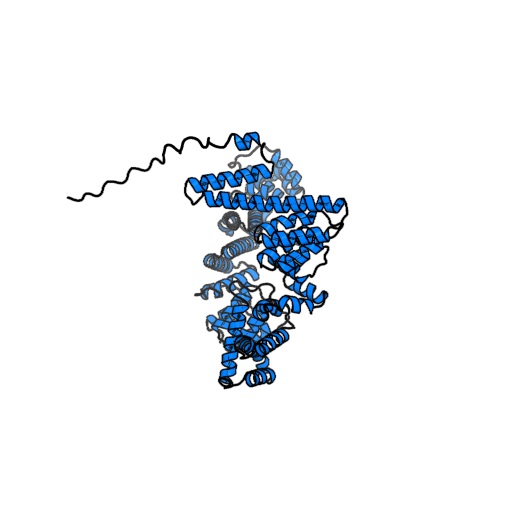85.75 188 PRO A O 1
ATOM 1450 N N . LEU A 1 189 ? -0.415 -15.876 -10.354 1.00 86.62 189 LEU A N 1
ATOM 1451 C CA . LEU A 1 189 ? -0.260 -15.465 -8.960 1.00 86.62 189 LEU A CA 1
ATOM 1452 C C . LEU A 1 189 ? 0.196 -16.646 -8.081 1.00 86.62 189 LEU A C 1
ATOM 1454 O O . LEU A 1 189 ? -0.286 -17.767 -8.268 1.00 86.62 189 LEU A O 1
ATOM 1458 N N . PRO A 1 190 ? 1.066 -16.421 -7.080 1.00 87.56 190 PRO A N 1
ATOM 1459 C CA . PRO A 1 190 ? 1.367 -17.428 -6.067 1.00 87.56 190 PRO A CA 1
ATOM 1460 C C . PRO A 1 190 ? 0.101 -17.830 -5.316 1.00 87.56 190 PRO A C 1
ATOM 1462 O O . PRO A 1 190 ? -0.684 -16.967 -4.911 1.00 87.56 190 PRO A O 1
ATOM 1465 N N . ALA A 1 191 ? -0.086 -19.130 -5.097 1.00 86.44 191 ALA A N 1
ATOM 1466 C CA . ALA A 1 191 ? -1.293 -19.660 -4.467 1.00 86.44 191 ALA A CA 1
ATOM 1467 C C . ALA A 1 191 ? -1.507 -19.123 -3.041 1.00 86.44 191 ALA A C 1
ATOM 1469 O O . ALA A 1 191 ? -2.641 -18.970 -2.603 1.00 86.44 191 ALA A O 1
ATOM 1470 N N . ASP A 1 192 ? -0.431 -18.814 -2.323 1.00 86.88 192 ASP A N 1
ATOM 1471 C CA . ASP A 1 192 ? -0.429 -18.258 -0.971 1.00 86.88 192 ASP A CA 1
ATOM 1472 C C . ASP A 1 192 ? -0.454 -16.722 -0.938 1.00 86.88 192 ASP A C 1
ATOM 1474 O O . ASP A 1 192 ? -0.390 -16.131 0.136 1.00 86.88 192 ASP A O 1
ATOM 1478 N N . SER A 1 193 ? -0.564 -16.049 -2.084 1.00 89.56 193 SER A N 1
ATOM 1479 C CA . SER A 1 193 ? -0.714 -14.595 -2.118 1.00 89.56 193 SER A CA 1
ATOM 1480 C C . SER A 1 193 ? -2.139 -14.167 -1.744 1.00 89.56 193 SER A C 1
ATOM 1482 O O . SER A 1 193 ? -3.119 -14.836 -2.080 1.00 89.56 193 SER A O 1
ATOM 1484 N N . LEU A 1 194 ? -2.273 -13.009 -1.091 1.00 91.75 194 LEU A N 1
ATOM 1485 C CA . LEU A 1 194 ? -3.573 -12.406 -0.782 1.00 91.75 194 LEU A CA 1
ATOM 1486 C C . LEU A 1 194 ? -4.506 -12.290 -2.001 1.00 91.75 194 LEU A C 1
ATOM 1488 O O . LEU A 1 194 ? -5.642 -12.755 -1.892 1.00 91.75 194 LEU A O 1
ATOM 1492 N N . PRO A 1 195 ? -4.092 -11.717 -3.152 1.00 92.38 195 PRO A N 1
ATOM 1493 C CA . PRO A 1 195 ? -4.982 -11.617 -4.305 1.00 92.38 195 PRO A CA 1
ATOM 1494 C C . PRO A 1 195 ? -5.454 -12.989 -4.808 1.00 92.38 195 PRO A C 1
ATOM 1496 O O . PRO A 1 195 ? -6.618 -13.115 -5.183 1.00 92.38 195 PRO A O 1
ATOM 1499 N N . ALA A 1 196 ? -4.619 -14.036 -4.749 1.00 91.50 196 ALA A N 1
ATOM 1500 C CA . ALA A 1 196 ? -5.034 -15.390 -5.124 1.00 91.50 196 ALA A CA 1
ATOM 1501 C C . ALA A 1 196 ? -6.093 -15.966 -4.167 1.00 91.50 196 ALA A C 1
ATOM 1503 O O . ALA A 1 196 ? -7.091 -16.528 -4.618 1.00 91.50 196 ALA A O 1
ATOM 1504 N N . GLN A 1 197 ? -5.923 -15.782 -2.853 1.00 94.00 197 GLN A N 1
ATOM 1505 C CA . GLN A 1 197 ? -6.886 -16.240 -1.842 1.00 94.00 197 GLN A CA 1
ATOM 1506 C C . GLN A 1 197 ? -8.231 -15.504 -1.950 1.00 94.00 197 GLN A C 1
ATOM 1508 O O . GLN A 1 197 ? -9.296 -16.123 -1.895 1.00 94.00 197 GLN A O 1
ATOM 1513 N N . VAL A 1 198 ? -8.200 -14.186 -2.169 1.00 92.75 198 VAL A N 1
ATOM 1514 C CA . VAL A 1 198 ? -9.409 -13.370 -2.364 1.00 92.75 198 VAL A CA 1
ATOM 1515 C C . VAL A 1 198 ? -10.125 -13.748 -3.660 1.00 92.75 198 VAL A C 1
ATOM 1517 O O . VAL A 1 198 ? -11.351 -13.868 -3.668 1.00 92.75 198 VAL A O 1
ATOM 1520 N N . LEU A 1 199 ? -9.382 -13.982 -4.744 1.00 91.94 199 LEU A N 1
ATOM 1521 C CA . LEU A 1 199 ? -9.939 -14.463 -6.006 1.00 91.94 199 LEU A CA 1
ATOM 1522 C C . LEU A 1 199 ? -10.610 -15.835 -5.840 1.00 91.94 199 LEU A C 1
ATOM 1524 O O . LEU A 1 199 ? -11.721 -16.033 -6.335 1.00 91.94 199 LEU A O 1
ATOM 1528 N N . ALA A 1 200 ? -9.970 -16.775 -5.138 1.00 90.56 200 ALA A N 1
ATOM 1529 C CA . ALA A 1 200 ? -10.536 -18.099 -4.883 1.00 90.56 200 ALA A CA 1
ATOM 1530 C C . ALA A 1 200 ? -11.869 -18.004 -4.124 1.00 90.56 200 ALA A C 1
ATOM 1532 O O . ALA A 1 200 ? -12.832 -18.678 -4.483 1.00 90.56 200 ALA A O 1
ATOM 1533 N N . TRP A 1 201 ? -11.965 -17.118 -3.130 1.00 92.12 201 TRP A N 1
ATOM 1534 C CA . TRP A 1 201 ? -13.218 -16.862 -2.419 1.00 92.12 201 TRP A CA 1
ATOM 1535 C C . TRP A 1 201 ? -14.286 -16.212 -3.311 1.00 92.12 201 TRP A C 1
ATOM 1537 O O . TRP A 1 201 ? -15.388 -16.742 -3.435 1.00 92.12 201 TRP A O 1
ATOM 1547 N N . ARG A 1 202 ? -13.961 -15.110 -4.002 1.00 89.81 202 ARG A N 1
ATOM 1548 C CA . ARG A 1 202 ? -14.926 -14.385 -4.854 1.00 89.81 202 ARG A CA 1
ATOM 1549 C C . ARG A 1 202 ? -15.419 -15.195 -6.053 1.00 89.81 202 ARG A C 1
ATOM 1551 O O . ARG A 1 202 ? -16.522 -14.962 -6.530 1.00 89.81 202 ARG A O 1
ATOM 1558 N N . SER A 1 203 ? -14.620 -16.148 -6.530 1.00 88.06 203 SER A N 1
ATOM 1559 C CA . SER A 1 203 ? -15.006 -17.087 -7.593 1.00 88.06 203 SER A CA 1
ATOM 1560 C C . SER A 1 203 ? -15.737 -18.338 -7.086 1.00 88.06 203 SER A C 1
ATOM 1562 O O . SER A 1 203 ? -16.105 -19.190 -7.893 1.00 88.06 203 SER A O 1
ATOM 1564 N N . GLY A 1 204 ? -15.943 -18.475 -5.770 1.00 87.50 204 GLY A N 1
ATOM 1565 C CA . GLY A 1 204 ? -16.616 -19.621 -5.150 1.00 87.50 204 GLY A CA 1
ATOM 1566 C C . GLY A 1 204 ? -15.763 -20.890 -5.032 1.00 87.50 204 GLY A C 1
ATOM 1567 O O . GLY A 1 204 ? -16.282 -21.939 -4.660 1.00 87.50 204 GLY A O 1
ATOM 1568 N N . GLN A 1 205 ? -14.462 -20.824 -5.331 1.00 88.31 205 GLN A N 1
ATOM 1569 C CA . GLN A 1 205 ? -13.528 -21.950 -5.195 1.00 88.31 205 GLN A CA 1
ATOM 1570 C C . GLN A 1 205 ? -13.105 -22.207 -3.740 1.00 88.31 205 GLN A C 1
ATOM 1572 O O . GLN A 1 205 ? -12.733 -23.328 -3.398 1.00 88.31 205 GLN A O 1
ATOM 1577 N N . ALA A 1 206 ? -13.165 -21.185 -2.886 1.00 88.81 206 ALA A N 1
ATOM 1578 C CA . ALA A 1 206 ? -12.942 -21.283 -1.448 1.00 88.81 206 ALA A CA 1
ATOM 1579 C C . ALA A 1 206 ? -14.141 -20.703 -0.689 1.00 88.81 206 ALA A C 1
ATOM 1581 O O . ALA A 1 206 ? -14.738 -19.715 -1.114 1.00 88.81 206 ALA A O 1
ATOM 1582 N N . ASN A 1 207 ? -14.492 -21.302 0.450 1.00 91.62 207 ASN A N 1
ATOM 1583 C CA . ASN A 1 207 ? -15.529 -20.741 1.310 1.00 91.62 207 ASN A CA 1
ATOM 1584 C C . ASN A 1 207 ? -14.972 -19.595 2.177 1.00 91.62 207 ASN A C 1
ATOM 1586 O O . ASN A 1 207 ? -13.763 -19.444 2.366 1.00 91.62 207 ASN A O 1
ATOM 1590 N N . GLU A 1 208 ? -15.880 -18.793 2.725 1.00 92.69 208 GLU A N 1
ATOM 1591 C CA . GLU A 1 208 ? -15.545 -17.659 3.590 1.00 92.69 208 GLU A CA 1
ATOM 1592 C C . GLU A 1 208 ? -14.731 -18.075 4.827 1.00 92.69 208 GLU A C 1
ATOM 1594 O O . GLU A 1 208 ? -13.740 -17.426 5.156 1.00 92.69 208 GLU A O 1
ATOM 1599 N N . ALA A 1 209 ? -15.091 -19.185 5.479 1.00 91.94 209 ALA A N 1
ATOM 1600 C CA . ALA A 1 209 ? -14.409 -19.646 6.688 1.00 91.94 209 ALA A CA 1
ATOM 1601 C C . ALA A 1 209 ? -12.918 -19.953 6.448 1.00 91.94 209 ALA A C 1
ATOM 1603 O O . ALA A 1 209 ? -12.079 -19.632 7.291 1.00 91.94 209 ALA A O 1
ATOM 1604 N N . VAL A 1 210 ? -12.577 -20.529 5.289 1.00 92.50 210 VAL A N 1
ATOM 1605 C CA . VAL A 1 210 ? -11.189 -20.805 4.889 1.00 92.50 210 VAL A CA 1
ATOM 1606 C C . VAL A 1 210 ? -10.416 -19.504 4.692 1.00 92.50 210 VAL A C 1
ATOM 1608 O O . VAL A 1 210 ? -9.312 -19.377 5.223 1.00 92.50 210 VAL A O 1
ATOM 1611 N N . LEU A 1 211 ? -10.999 -18.519 3.998 1.00 94.06 211 LEU A N 1
ATOM 1612 C CA . LEU A 1 211 ? -10.356 -17.219 3.801 1.00 94.06 211 LEU A CA 1
ATOM 1613 C C . LEU A 1 211 ? -10.145 -16.493 5.137 1.00 94.06 211 LEU A C 1
ATOM 1615 O O . LEU A 1 211 ? -9.048 -16.005 5.397 1.00 94.06 211 LEU A O 1
ATOM 1619 N N . VAL A 1 212 ? -11.155 -16.457 6.010 1.00 95.00 212 VAL A N 1
ATOM 1620 C CA . VAL A 1 212 ? -11.056 -15.817 7.332 1.00 95.00 212 VAL A CA 1
ATOM 1621 C C . VAL A 1 212 ? -9.974 -16.477 8.188 1.00 95.00 212 VAL A C 1
ATOM 1623 O O . VAL A 1 212 ? -9.145 -15.777 8.771 1.00 95.00 212 VAL A O 1
ATOM 1626 N N . ALA A 1 213 ? -9.944 -17.811 8.253 1.00 93.12 213 ALA A N 1
ATOM 1627 C CA . ALA A 1 213 ? -8.931 -18.540 9.013 1.00 93.12 213 ALA A CA 1
ATOM 1628 C C . ALA A 1 213 ? -7.519 -18.282 8.468 1.00 93.12 213 ALA A C 1
ATOM 1630 O O . ALA A 1 213 ? -6.586 -18.060 9.245 1.00 93.12 213 ALA A O 1
ATOM 1631 N N . TRP A 1 214 ? -7.368 -18.262 7.139 1.00 94.19 214 TRP A N 1
ATOM 1632 C CA . TRP A 1 214 ? -6.107 -17.920 6.490 1.00 94.19 214 TRP A CA 1
ATOM 1633 C C . TRP A 1 214 ? -5.676 -16.490 6.836 1.00 94.19 214 TRP A C 1
ATOM 1635 O O . TRP A 1 214 ? -4.565 -16.297 7.324 1.00 94.19 214 TRP A O 1
ATOM 1645 N N . LEU A 1 215 ? -6.564 -15.503 6.691 1.00 94.38 215 LEU A N 1
ATOM 1646 C CA . LEU A 1 215 ? -6.275 -14.099 6.990 1.00 94.38 215 LEU A CA 1
ATOM 1647 C C . LEU A 1 215 ? -5.878 -13.879 8.451 1.00 94.38 215 LEU A C 1
ATOM 1649 O O . LEU A 1 215 ? -4.878 -13.220 8.718 1.00 94.38 215 LEU A O 1
ATOM 1653 N N . LEU A 1 216 ? -6.608 -14.460 9.406 1.00 93.06 216 LEU A N 1
ATOM 1654 C CA . LEU A 1 216 ? -6.267 -14.344 10.827 1.00 93.06 216 LEU A CA 1
ATOM 1655 C C . LEU A 1 216 ? -4.906 -14.977 11.142 1.00 93.06 216 LEU A C 1
ATOM 1657 O O . LEU A 1 216 ? -4.144 -14.419 11.931 1.00 93.06 216 LEU A O 1
ATOM 1661 N N . LYS A 1 217 ? -4.571 -16.107 10.506 1.00 92.88 217 LYS A N 1
ATOM 1662 C CA . LYS A 1 217 ? -3.248 -16.732 10.638 1.00 92.88 217 LYS A CA 1
ATOM 1663 C C . LYS A 1 217 ? -2.141 -15.827 10.093 1.00 92.88 217 LYS A C 1
ATOM 1665 O O . LYS A 1 217 ? -1.086 -15.730 10.711 1.00 92.88 217 LYS A O 1
ATOM 1670 N N . GLN A 1 218 ? -2.387 -15.172 8.962 1.00 91.25 218 GLN A N 1
ATOM 1671 C CA . GLN A 1 218 ? -1.438 -14.248 8.348 1.00 91.25 218 GLN A CA 1
ATOM 1672 C C . GLN A 1 218 ? -1.231 -12.983 9.191 1.00 91.25 218 GLN A C 1
ATOM 1674 O O . GLN A 1 218 ? -0.097 -12.606 9.463 1.00 91.25 218 GLN A O 1
ATOM 1679 N N . LEU A 1 219 ? -2.309 -12.383 9.705 1.00 88.94 219 LEU A N 1
ATOM 1680 C CA . LEU A 1 219 ? -2.241 -11.207 10.584 1.00 88.94 219 LEU A CA 1
ATOM 1681 C C . LEU A 1 219 ? -1.538 -11.498 11.920 1.00 88.94 219 LEU A C 1
ATOM 1683 O O . LEU A 1 219 ? -0.952 -10.597 12.514 1.00 88.94 219 LEU A O 1
ATOM 1687 N N . ALA A 1 220 ? -1.569 -12.748 12.388 1.00 85.75 220 ALA A N 1
ATOM 1688 C CA . ALA A 1 220 ? -0.848 -13.175 13.584 1.00 85.75 220 ALA A CA 1
ATOM 1689 C C . ALA A 1 220 ? 0.662 -13.388 13.354 1.00 85.75 220 ALA A C 1
ATOM 1691 O O . ALA A 1 220 ? 1.390 -13.604 14.323 1.00 85.75 220 ALA A O 1
ATOM 1692 N N . ASN A 1 221 ? 1.147 -13.356 12.107 1.00 84.94 221 ASN A N 1
ATOM 1693 C CA . ASN A 1 221 ? 2.555 -13.565 11.788 1.00 84.94 221 ASN A CA 1
ATOM 1694 C C . ASN A 1 221 ? 3.342 -12.238 11.864 1.00 84.94 221 ASN A C 1
ATOM 1696 O O . ASN A 1 221 ? 3.200 -11.398 10.975 1.00 84.94 221 ASN A O 1
ATOM 1700 N N . PRO A 1 222 ? 4.232 -12.045 12.857 1.00 69.31 222 PRO A N 1
ATOM 1701 C CA . PRO A 1 222 ? 4.972 -10.792 13.024 1.00 69.31 222 PRO A CA 1
ATOM 1702 C C . PRO A 1 222 ? 5.999 -10.522 11.912 1.00 69.31 222 PRO A C 1
ATOM 1704 O O . PRO A 1 222 ? 6.468 -9.395 11.785 1.00 69.31 222 PRO A O 1
ATOM 1707 N N . GLY A 1 223 ? 6.367 -11.533 11.114 1.00 73.50 223 GLY A N 1
ATOM 1708 C CA . GLY A 1 223 ? 7.285 -11.378 9.980 1.00 73.50 223 GLY A CA 1
ATOM 1709 C C . GLY A 1 223 ? 6.607 -10.953 8.677 1.00 73.50 223 GLY A C 1
ATOM 1710 O O . GLY A 1 223 ? 7.291 -10.731 7.680 1.00 73.50 223 GLY A O 1
ATOM 1711 N N . MET A 1 224 ? 5.277 -10.871 8.656 1.00 77.19 224 MET A N 1
ATOM 1712 C CA . MET A 1 224 ? 4.533 -10.523 7.458 1.00 77.19 224 MET A CA 1
ATOM 1713 C C . MET A 1 224 ? 4.461 -9.008 7.273 1.00 77.19 224 MET A C 1
ATOM 1715 O O . MET A 1 224 ? 3.956 -8.283 8.128 1.00 77.19 224 MET A O 1
ATOM 1719 N N . THR A 1 225 ? 4.917 -8.539 6.115 1.00 77.00 225 THR A N 1
ATOM 1720 C CA . THR A 1 225 ? 4.748 -7.157 5.671 1.00 77.00 225 THR A CA 1
ATOM 1721 C C . THR A 1 225 ? 3.749 -7.108 4.525 1.00 77.00 225 THR A C 1
ATOM 1723 O O . THR A 1 225 ? 3.788 -7.931 3.612 1.00 77.00 225 THR A O 1
ATOM 1726 N N . TRP A 1 226 ? 2.843 -6.138 4.588 1.00 81.69 226 TRP A N 1
ATOM 1727 C CA . TRP A 1 226 ? 1.818 -5.915 3.577 1.00 81.69 226 TRP A CA 1
ATOM 1728 C C . TRP A 1 226 ? 2.137 -4.647 2.799 1.00 81.69 226 TRP A C 1
ATOM 1730 O O . TRP A 1 226 ? 2.527 -3.638 3.391 1.00 81.69 226 TRP A O 1
ATOM 1740 N N . GLN A 1 227 ? 1.954 -4.681 1.483 1.00 82.19 227 GLN A N 1
ATOM 1741 C CA . GLN A 1 227 ? 2.040 -3.471 0.667 1.00 82.19 227 GLN A CA 1
ATOM 1742 C C . GLN A 1 227 ? 0.800 -2.585 0.873 1.00 82.19 227 GLN A C 1
ATOM 1744 O O . GLN A 1 227 ? -0.249 -3.058 1.316 1.00 82.19 227 GLN A O 1
ATOM 1749 N N . ALA A 1 228 ? 0.903 -1.291 0.556 1.00 78.31 228 ALA A N 1
ATOM 1750 C CA . ALA A 1 228 ? -0.178 -0.327 0.789 1.00 78.31 228 ALA A CA 1
ATOM 1751 C C . ALA A 1 228 ? -1.482 -0.725 0.072 1.00 78.31 228 ALA A C 1
ATOM 1753 O O . ALA A 1 228 ? -2.567 -0.649 0.650 1.00 78.31 228 ALA A O 1
ATOM 1754 N N . GLU A 1 229 ? -1.375 -1.214 -1.160 1.00 80.81 229 GLU A N 1
ATOM 1755 C CA . GLU A 1 229 ? -2.503 -1.685 -1.957 1.00 80.81 229 GLU A CA 1
ATOM 1756 C C . GLU A 1 229 ? -3.093 -2.989 -1.394 1.00 80.81 229 GLU A C 1
ATOM 1758 O O . GLU A 1 229 ? -4.313 -3.152 -1.338 1.00 80.81 229 GLU A O 1
ATOM 1763 N N . GLU A 1 230 ? -2.251 -3.913 -0.916 1.00 87.81 230 GLU A N 1
ATOM 1764 C CA . GLU A 1 230 ? -2.704 -5.156 -0.273 1.00 87.81 230 GLU A CA 1
ATOM 1765 C C . GLU A 1 230 ? -3.481 -4.863 1.017 1.00 87.81 230 GLU A C 1
ATOM 1767 O O . GLU A 1 230 ? -4.502 -5.494 1.285 1.00 87.81 230 GLU A O 1
ATOM 1772 N N . LEU A 1 231 ? -3.057 -3.857 1.784 1.00 88.44 231 LEU A N 1
ATOM 1773 C CA . LEU A 1 231 ? -3.776 -3.382 2.965 1.00 88.44 231 LEU A CA 1
ATOM 1774 C C . LEU A 1 231 ? -5.145 -2.790 2.625 1.00 88.44 231 LEU A C 1
ATOM 1776 O O . LEU A 1 231 ? -6.112 -3.015 3.356 1.00 88.44 231 LEU A O 1
ATOM 1780 N N . GLN A 1 232 ? -5.254 -2.065 1.510 1.00 87.50 232 GLN A N 1
ATOM 1781 C CA . GLN A 1 232 ? -6.538 -1.560 1.029 1.00 87.50 232 GLN A CA 1
ATOM 1782 C C . GLN A 1 232 ? -7.479 -2.713 0.650 1.00 87.50 232 GLN A C 1
ATOM 1784 O O . GLN A 1 232 ? -8.662 -2.690 1.004 1.00 87.50 232 GLN A O 1
ATOM 1789 N N . LEU A 1 233 ? -6.954 -3.750 -0.013 1.00 90.50 233 LEU A N 1
ATOM 1790 C CA . LEU A 1 233 ? -7.722 -4.952 -0.341 1.00 90.50 233 LEU A CA 1
ATOM 1791 C C . LEU A 1 233 ? -8.154 -5.709 0.916 1.00 90.50 233 LEU A C 1
ATOM 1793 O O . LEU A 1 233 ? -9.324 -6.061 1.026 1.00 90.50 233 LEU A O 1
ATOM 1797 N N . LEU A 1 234 ? -7.255 -5.904 1.885 1.00 91.12 234 LEU A N 1
ATOM 1798 C CA . LEU A 1 234 ? -7.567 -6.503 3.187 1.00 91.12 234 LEU A CA 1
ATOM 1799 C C . LEU A 1 234 ? -8.715 -5.773 3.884 1.00 91.12 234 LEU A C 1
ATOM 1801 O O . LEU A 1 234 ? -9.690 -6.400 4.304 1.00 91.12 234 LEU A O 1
ATOM 1805 N N . HIS A 1 235 ? -8.620 -4.445 3.964 1.00 89.38 235 HIS A N 1
ATOM 1806 C CA . HIS A 1 235 ? -9.659 -3.609 4.551 1.00 89.38 235 HIS A CA 1
ATOM 1807 C C . HIS A 1 235 ? -11.006 -3.834 3.857 1.00 89.38 235 HIS A C 1
ATOM 1809 O O . HIS A 1 235 ? -11.997 -4.138 4.525 1.00 89.38 235 HIS A O 1
ATOM 1815 N N . ARG A 1 236 ? -11.035 -3.784 2.518 1.00 88.56 236 ARG A N 1
ATOM 1816 C CA . ARG A 1 236 ? -12.263 -3.996 1.745 1.00 88.56 236 ARG A CA 1
ATOM 1817 C C . ARG A 1 236 ? -12.843 -5.397 1.936 1.00 88.56 236 ARG A C 1
ATOM 1819 O O . ARG A 1 236 ? -14.028 -5.525 2.218 1.00 88.56 236 ARG A O 1
ATOM 1826 N N . VAL A 1 237 ? -12.012 -6.430 1.837 1.00 90.44 237 VAL A N 1
ATOM 1827 C CA . VAL A 1 237 ? -12.424 -7.831 1.994 1.00 90.44 237 VAL A CA 1
ATOM 1828 C C . VAL A 1 237 ? -13.018 -8.070 3.378 1.00 90.44 237 VAL A C 1
ATOM 1830 O O . VAL A 1 237 ? -14.039 -8.734 3.502 1.00 90.44 237 VAL A O 1
ATOM 1833 N N . SER A 1 238 ? -12.450 -7.482 4.430 1.00 89.94 238 SER A N 1
ATOM 1834 C CA . SER A 1 238 ? -13.012 -7.620 5.778 1.00 89.94 238 SER A CA 1
ATOM 1835 C C . SER A 1 238 ? -14.360 -6.931 5.973 1.00 89.94 238 SER A C 1
ATOM 1837 O O . SER A 1 238 ? -15.172 -7.388 6.783 1.00 89.94 238 SER A O 1
ATOM 1839 N N . ALA A 1 239 ? -14.614 -5.851 5.229 1.00 85.75 239 ALA A N 1
ATOM 1840 C CA . ALA A 1 239 ? -15.923 -5.219 5.179 1.00 85.75 239 ALA A CA 1
ATOM 1841 C C . ALA A 1 239 ? -16.925 -6.111 4.431 1.00 85.75 239 ALA A C 1
ATOM 1843 O O . ALA A 1 239 ? -18.014 -6.342 4.952 1.00 85.75 239 ALA A O 1
ATOM 1844 N N . ASP A 1 240 ? -16.530 -6.670 3.280 1.00 88.94 240 ASP A N 1
ATOM 1845 C CA . ASP A 1 240 ? -17.368 -7.564 2.469 1.00 88.94 240 ASP A CA 1
ATOM 1846 C C . ASP A 1 240 ? -17.741 -8.856 3.238 1.00 88.94 240 ASP A C 1
ATOM 1848 O O . ASP A 1 240 ? -18.884 -9.300 3.178 1.00 88.94 240 ASP A O 1
ATOM 1852 N N . LEU A 1 241 ? -16.803 -9.428 4.005 1.00 89.88 241 LEU A N 1
ATOM 1853 C CA . LEU A 1 241 ? -17.019 -10.620 4.843 1.00 89.88 241 LEU A CA 1
ATOM 1854 C C . LEU A 1 241 ? -17.830 -10.334 6.120 1.00 89.88 241 LEU A C 1
ATOM 1856 O O . LEU A 1 241 ? -18.285 -11.253 6.786 1.00 89.88 241 LEU A O 1
ATOM 1860 N N . ASN A 1 242 ? -17.962 -9.066 6.527 1.00 86.69 242 ASN A N 1
ATOM 1861 C CA . ASN A 1 242 ? -18.623 -8.661 7.777 1.00 86.69 242 ASN A CA 1
ATOM 1862 C C . ASN A 1 242 ? -18.134 -9.425 9.039 1.00 86.69 242 ASN A C 1
ATOM 1864 O O . ASN A 1 242 ? -18.876 -9.612 10.007 1.00 86.69 242 ASN A O 1
ATOM 1868 N N . HIS A 1 243 ? -16.870 -9.866 9.051 1.00 90.25 243 HIS A N 1
ATOM 1869 C CA . HIS A 1 243 ? -16.322 -10.681 10.133 1.00 90.25 243 HIS A CA 1
ATOM 1870 C C . HIS A 1 243 ? -15.691 -9.816 11.235 1.00 90.25 243 HIS A C 1
ATOM 1872 O O . HIS A 1 243 ? -14.613 -9.237 11.073 1.00 90.25 243 HIS A O 1
ATOM 1878 N N . ALA A 1 244 ? -16.342 -9.782 12.398 1.00 89.31 244 ALA A N 1
ATOM 1879 C CA . ALA A 1 244 ? -16.056 -8.866 13.502 1.00 89.31 244 ALA A CA 1
ATOM 1880 C C . ALA A 1 244 ? -14.580 -8.879 13.961 1.00 89.31 244 ALA A C 1
ATOM 1882 O O . ALA A 1 244 ? -13.921 -7.839 13.992 1.00 89.31 244 ALA A O 1
ATOM 1883 N N . ARG A 1 245 ? -14.019 -10.055 14.270 1.00 92.12 245 ARG A N 1
ATOM 1884 C CA . ARG A 1 245 ? -12.614 -10.167 14.705 1.00 92.12 245 ARG A CA 1
ATOM 1885 C C . ARG A 1 245 ? -11.634 -9.716 13.622 1.00 92.12 245 ARG A C 1
ATOM 1887 O O . ARG A 1 245 ? -10.624 -9.095 13.926 1.00 92.12 245 ARG A O 1
ATOM 1894 N N . LEU A 1 246 ? -11.942 -10.022 12.361 1.00 92.75 246 LEU A N 1
ATOM 1895 C CA . LEU A 1 246 ? -11.053 -9.723 11.239 1.00 92.75 246 LEU A CA 1
ATOM 1896 C C . LEU A 1 246 ? -10.954 -8.209 11.020 1.00 92.75 246 LEU A C 1
ATOM 1898 O O . LEU A 1 246 ? -9.857 -7.691 10.844 1.00 92.75 246 LEU A O 1
ATOM 1902 N N . GLN A 1 247 ? -12.080 -7.498 11.109 1.00 91.81 247 GLN A N 1
ATOM 1903 C CA . GLN A 1 247 ? -12.119 -6.036 11.012 1.00 91.81 247 GLN A CA 1
ATOM 1904 C C . GLN A 1 247 ? -11.297 -5.353 12.116 1.00 91.81 247 GLN A C 1
ATOM 1906 O O . GLN A 1 247 ? -10.625 -4.356 11.854 1.00 91.81 247 GLN A O 1
ATOM 1911 N N . VAL A 1 248 ? -11.297 -5.899 13.338 1.00 92.00 248 VAL A N 1
ATOM 1912 C CA . VAL A 1 248 ? -10.476 -5.370 14.439 1.00 92.00 248 VAL A CA 1
ATOM 1913 C C . VAL A 1 248 ? -8.991 -5.569 14.165 1.00 92.00 248 VAL A C 1
ATOM 1915 O O . VAL A 1 248 ? -8.234 -4.602 14.217 1.00 92.00 248 VAL A O 1
ATOM 1918 N N . GLU A 1 249 ? -8.570 -6.791 13.836 1.00 91.44 249 GLU A N 1
ATOM 1919 C CA . GLU A 1 249 ? -7.150 -7.079 13.599 1.00 91.44 249 GLU A CA 1
ATOM 1920 C C . GLU A 1 249 ? -6.603 -6.316 12.386 1.00 91.44 249 GLU A C 1
ATOM 1922 O O . GLU A 1 249 ? -5.509 -5.758 12.451 1.00 91.44 249 GLU A O 1
ATOM 1927 N N . ILE A 1 250 ? -7.381 -6.195 11.307 1.00 91.75 250 ILE A N 1
ATOM 1928 C CA . ILE A 1 250 ? -6.985 -5.382 10.152 1.00 91.75 250 ILE A CA 1
ATOM 1929 C C . ILE A 1 250 ? -6.937 -3.902 10.519 1.00 91.75 250 ILE A C 1
ATOM 1931 O O . ILE A 1 250 ? -5.975 -3.235 10.153 1.00 91.75 250 ILE A O 1
ATOM 1935 N N . GLY A 1 251 ? -7.904 -3.387 11.285 1.00 91.00 251 GLY A N 1
ATOM 1936 C CA . GLY A 1 251 ? -7.860 -2.011 11.784 1.00 91.00 251 GLY A CA 1
ATOM 1937 C C . GLY A 1 251 ? -6.579 -1.722 12.575 1.00 91.00 251 GLY A C 1
ATOM 1938 O O . GLY A 1 251 ? -5.949 -0.688 12.365 1.00 91.00 251 GLY A O 1
ATOM 1939 N N . ARG A 1 252 ? -6.131 -2.664 13.417 1.00 89.94 252 ARG A N 1
ATOM 1940 C CA . ARG A 1 252 ? -4.855 -2.554 14.146 1.00 89.94 252 ARG A CA 1
ATOM 1941 C C . ARG A 1 252 ? -3.658 -2.541 13.201 1.00 89.94 252 ARG A C 1
ATOM 1943 O O . ARG A 1 252 ? -2.782 -1.692 13.338 1.00 89.94 252 ARG A O 1
ATOM 1950 N N . VAL A 1 253 ? -3.626 -3.450 12.225 1.00 89.44 253 VAL A N 1
ATOM 1951 C CA . VAL A 1 253 ? -2.539 -3.507 11.236 1.00 89.44 253 VAL A CA 1
ATOM 1952 C C . VAL A 1 253 ? -2.487 -2.234 10.392 1.00 89.44 253 VAL A C 1
ATOM 1954 O O . VAL A 1 253 ? -1.394 -1.710 10.188 1.00 89.44 253 VAL A O 1
ATOM 1957 N N . LEU A 1 254 ? -3.632 -1.696 9.963 1.00 88.81 254 LEU A N 1
ATOM 1958 C CA . LEU 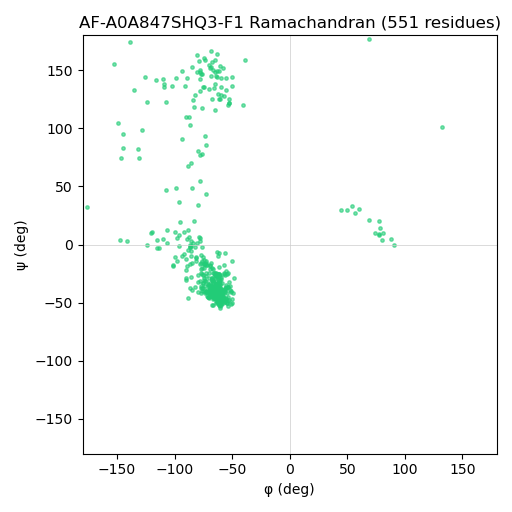A 1 254 ? -3.719 -0.430 9.230 1.00 88.81 254 LEU A CA 1
ATOM 1959 C C . LEU A 1 254 ? -3.156 0.723 10.061 1.00 88.81 254 LEU A C 1
ATOM 1961 O O . LEU A 1 254 ? -2.279 1.441 9.593 1.00 88.81 254 LEU A O 1
ATOM 1965 N N . LEU A 1 255 ? -3.598 0.851 11.313 1.00 86.81 255 LEU A N 1
ATOM 1966 C CA . LEU A 1 255 ? -3.119 1.903 12.209 1.00 86.81 255 LEU A CA 1
ATOM 1967 C C . LEU A 1 255 ? -1.634 1.754 12.566 1.00 86.81 255 LEU A C 1
ATOM 1969 O O . LEU A 1 255 ? -0.979 2.739 12.885 1.00 86.81 255 LEU A O 1
ATOM 1973 N N . SER A 1 256 ? -1.074 0.544 12.498 1.00 84.94 256 SER A N 1
ATOM 1974 C CA . SER A 1 256 ? 0.361 0.323 12.716 1.00 84.94 256 SER A CA 1
ATOM 1975 C C . SER A 1 256 ? 1.246 0.758 11.538 1.00 84.94 256 SER A C 1
ATOM 1977 O O . SER A 1 256 ? 2.467 0.813 11.688 1.00 84.94 256 SER A O 1
ATOM 1979 N N . GLN A 1 257 ? 0.662 1.083 10.379 1.00 81.38 257 GLN A N 1
ATOM 1980 C CA . GLN A 1 257 ? 1.414 1.546 9.214 1.00 81.38 257 GLN A CA 1
ATOM 1981 C C . GLN A 1 257 ? 1.829 3.002 9.344 1.00 81.38 257 GLN A C 1
ATOM 1983 O O . GLN A 1 257 ? 1.078 3.823 9.855 1.00 81.38 257 GLN A O 1
ATOM 1988 N N . ALA A 1 258 ? 2.978 3.360 8.768 1.00 74.50 258 ALA A N 1
ATOM 1989 C CA . ALA A 1 258 ? 3.453 4.744 8.729 1.00 74.50 258 ALA A CA 1
ATOM 1990 C C . ALA A 1 258 ? 2.434 5.715 8.105 1.00 74.50 258 ALA A C 1
ATOM 1992 O O . ALA A 1 258 ? 2.288 6.853 8.551 1.00 74.50 258 ALA A O 1
ATOM 1993 N N . ARG A 1 259 ? 1.735 5.256 7.061 1.00 74.50 259 ARG A N 1
ATOM 1994 C CA . ARG A 1 259 ? 0.684 5.990 6.357 1.00 74.50 259 ARG A CA 1
ATOM 1995 C C . ARG A 1 259 ? -0.497 5.057 6.134 1.00 74.50 259 ARG A C 1
ATOM 1997 O O . ARG A 1 259 ? -0.309 3.928 5.683 1.00 74.50 259 ARG A O 1
ATOM 2004 N N . LEU A 1 260 ? -1.698 5.540 6.438 1.00 77.88 260 LEU A N 1
ATOM 2005 C CA . LEU A 1 260 ? -2.927 4.822 6.119 1.00 77.88 260 LEU A CA 1
ATOM 2006 C C . LEU A 1 260 ? -3.146 4.795 4.595 1.00 77.88 260 LEU A C 1
ATOM 2008 O O . LEU A 1 260 ? -2.811 5.777 3.924 1.00 77.88 260 LEU A O 1
ATOM 2012 N N . PRO A 1 261 ? -3.709 3.706 4.039 1.00 76.69 261 PRO A N 1
ATOM 2013 C CA . PRO A 1 261 ? -4.111 3.668 2.638 1.00 76.69 261 PRO A CA 1
ATOM 2014 C C . PRO A 1 261 ? -5.115 4.775 2.301 1.00 76.69 261 PRO A C 1
ATOM 2016 O O . PRO A 1 261 ? -5.907 5.201 3.145 1.00 76.69 261 PRO A O 1
ATOM 2019 N N . THR A 1 262 ? -5.121 5.223 1.046 1.00 72.75 262 THR A N 1
ATOM 2020 C CA . THR A 1 262 ? -6.054 6.252 0.574 1.00 72.75 262 THR A CA 1
ATOM 2021 C C . THR A 1 262 ? -7.508 5.847 0.838 1.00 72.75 262 THR A C 1
ATOM 2023 O O . THR A 1 262 ? -7.915 4.722 0.553 1.00 72.75 262 THR A O 1
ATOM 2026 N N . GLY A 1 263 ? -8.300 6.774 1.384 1.00 68.12 263 GLY A N 1
ATOM 2027 C CA . GLY A 1 263 ? -9.705 6.533 1.733 1.00 68.12 263 GLY A CA 1
ATOM 2028 C C . GLY A 1 263 ? -9.921 5.794 3.060 1.00 68.12 263 GLY A C 1
ATOM 2029 O O . GLY A 1 263 ? -11.066 5.503 3.400 1.00 68.12 263 GLY A O 1
ATOM 2030 N N . VAL A 1 264 ? -8.857 5.504 3.816 1.00 79.00 264 VAL A N 1
ATOM 2031 C CA . VAL A 1 264 ? -8.936 4.978 5.184 1.00 79.00 264 VAL A CA 1
ATOM 2032 C C . VAL A 1 264 ? -8.529 6.072 6.167 1.00 79.00 264 VAL A C 1
ATOM 2034 O O . VAL A 1 264 ? -7.417 6.589 6.111 1.00 79.00 264 VAL A O 1
ATOM 2037 N N . GLU A 1 265 ? -9.418 6.397 7.104 1.00 80.81 265 GLU A N 1
ATOM 2038 C CA . GLU A 1 265 ? -9.159 7.377 8.160 1.00 80.81 265 GLU A CA 1
ATOM 2039 C C . GLU A 1 265 ? -9.178 6.720 9.542 1.00 80.81 265 GLU A C 1
ATOM 2041 O O . GLU A 1 265 ? -10.024 5.872 9.836 1.00 80.81 265 GLU A O 1
ATOM 2046 N N . ALA A 1 266 ? -8.282 7.160 10.430 1.00 83.50 266 ALA A N 1
ATOM 2047 C CA . ALA A 1 266 ? -8.217 6.664 11.804 1.00 83.50 266 ALA A CA 1
ATOM 2048 C C . ALA A 1 266 ? -9.523 6.923 12.586 1.00 83.50 266 ALA A C 1
ATOM 2050 O O . ALA A 1 266 ? -9.977 6.067 13.344 1.00 83.50 266 ALA A O 1
ATOM 2051 N N . SER A 1 267 ? -10.168 8.072 12.354 1.00 84.06 267 SER A N 1
ATOM 2052 C CA . SER A 1 267 ? -11.494 8.425 12.889 1.00 84.06 267 SER A CA 1
ATOM 2053 C C . SER A 1 267 ? -12.579 7.439 12.443 1.00 84.06 267 SER A C 1
ATOM 2055 O O . SER A 1 267 ? -13.397 7.003 13.255 1.00 84.06 267 SER A O 1
ATOM 2057 N N . ALA A 1 268 ? -12.577 7.056 11.163 1.00 86.44 268 ALA A N 1
ATOM 2058 C CA . ALA A 1 268 ? -13.536 6.115 10.599 1.00 86.44 268 ALA A CA 1
ATOM 2059 C C . ALA A 1 268 ? -13.353 4.703 11.176 1.00 86.44 268 ALA A C 1
ATOM 2061 O O . ALA A 1 268 ? -14.345 4.063 11.536 1.00 86.44 268 ALA A O 1
ATOM 2062 N N . LEU A 1 269 ? -12.101 4.251 11.334 1.00 89.69 269 LEU A N 1
ATOM 2063 C CA . LEU A 1 269 ? -11.776 2.979 11.992 1.00 89.69 269 LEU A CA 1
ATOM 2064 C C . LEU A 1 269 ? -12.243 2.973 13.454 1.00 89.69 269 LEU A C 1
ATOM 2066 O O . LEU A 1 269 ? -12.906 2.030 13.887 1.00 89.69 269 LEU A O 1
ATOM 2070 N N . LEU A 1 270 ? -11.990 4.054 14.198 1.00 90.19 270 LEU A N 1
ATOM 2071 C CA . LEU A 1 270 ? -12.455 4.189 15.580 1.00 90.19 270 LEU A CA 1
ATOM 2072 C C . LEU A 1 270 ? -13.990 4.159 15.672 1.00 90.19 270 LEU A C 1
ATOM 2074 O O . LEU A 1 270 ? -14.554 3.466 16.518 1.00 90.19 270 LEU A O 1
ATOM 2078 N N . ALA A 1 271 ? -14.689 4.851 14.768 1.00 89.00 271 ALA A N 1
ATOM 2079 C CA . ALA A 1 271 ? -16.149 4.835 14.706 1.00 89.00 271 ALA A CA 1
ATOM 2080 C C . ALA A 1 271 ? -16.719 3.460 14.304 1.00 89.00 271 ALA A C 1
ATOM 2082 O O . ALA A 1 271 ? -17.821 3.094 14.723 1.00 89.00 271 ALA A O 1
ATOM 2083 N N . GLN A 1 272 ? -16.005 2.689 13.481 1.00 91.12 272 GLN A N 1
ATOM 2084 C CA . GLN A 1 272 ? -16.357 1.303 13.173 1.00 91.12 272 GLN A CA 1
ATOM 2085 C C . GLN A 1 272 ? -16.211 0.410 14.408 1.00 91.12 272 GLN A C 1
ATOM 2087 O O . GLN A 1 272 ? -17.144 -0.326 14.730 1.00 91.12 272 GLN A O 1
ATOM 2092 N N . TRP A 1 273 ? -15.100 0.524 15.138 1.00 94.06 273 TRP A N 1
ATOM 2093 C CA . TRP A 1 273 ? -14.895 -0.202 16.391 1.00 94.06 273 TRP A CA 1
ATOM 2094 C C . TRP A 1 273 ? -15.935 0.154 17.450 1.00 94.06 273 TRP A C 1
ATOM 2096 O O . TRP A 1 273 ? -16.460 -0.752 18.086 1.00 94.06 273 TRP A O 1
ATOM 2106 N N . ALA A 1 274 ? -16.314 1.426 17.587 1.00 92.88 274 ALA A N 1
ATOM 2107 C CA . ALA A 1 274 ? -17.368 1.834 18.516 1.00 92.88 274 ALA A CA 1
ATOM 2108 C C . ALA A 1 274 ? -18.721 1.173 18.186 1.00 92.88 274 ALA A C 1
ATOM 2110 O O . ALA A 1 274 ? -19.360 0.603 19.066 1.00 92.88 274 ALA A O 1
ATOM 2111 N N . ARG A 1 275 ? -19.127 1.154 16.907 1.00 92.25 275 ARG A N 1
ATOM 2112 C CA . ARG A 1 275 ? -20.349 0.448 16.461 1.00 92.25 275 ARG A CA 1
ATOM 2113 C C . ARG A 1 275 ? -20.279 -1.058 16.712 1.00 92.25 275 ARG A C 1
ATOM 2115 O O . ARG A 1 275 ? -21.287 -1.707 16.970 1.00 92.25 275 ARG A O 1
ATOM 2122 N N . GLN A 1 276 ? -19.092 -1.639 16.606 1.00 92.50 276 GLN A N 1
ATOM 2123 C CA . GLN A 1 276 ? -18.882 -3.044 16.920 1.00 92.50 276 GLN A CA 1
ATOM 2124 C C . GLN A 1 276 ? -18.946 -3.308 18.431 1.00 92.50 276 GLN A C 1
ATOM 2126 O O . GLN A 1 276 ? -19.534 -4.308 18.837 1.00 92.50 276 GLN A O 1
ATOM 2131 N N . GLY A 1 277 ? -18.404 -2.406 19.252 1.00 92.50 277 GLY A N 1
ATOM 2132 C CA . GLY A 1 277 ? -18.510 -2.445 20.710 1.00 92.50 277 GLY A CA 1
ATOM 2133 C C . GLY A 1 277 ? -19.957 -2.375 21.177 1.00 92.50 277 GLY A C 1
ATOM 2134 O O . GLY A 1 277 ? -20.365 -3.192 21.996 1.00 92.50 277 GLY A O 1
ATOM 2135 N N . GLU A 1 278 ? -20.752 -1.490 20.573 1.00 91.44 278 GLU A N 1
ATOM 2136 C CA . GLU A 1 278 ? -22.198 -1.407 20.796 1.00 91.44 278 GLU A CA 1
ATOM 2137 C C . GLU A 1 278 ? -22.875 -2.765 20.553 1.00 91.44 278 GLU A C 1
ATOM 2139 O O . GLU A 1 278 ? -23.576 -3.283 21.416 1.00 91.44 278 GLU A O 1
ATOM 2144 N N . ARG A 1 279 ? -22.606 -3.406 19.406 1.00 91.00 279 ARG A N 1
ATOM 2145 C CA . ARG A 1 279 ? -23.168 -4.731 19.085 1.00 91.00 279 ARG A CA 1
ATOM 2146 C C . ARG A 1 279 ? -22.766 -5.800 20.102 1.00 91.00 279 ARG A C 1
ATOM 2148 O O . ARG A 1 279 ? -23.610 -6.613 20.469 1.00 91.00 279 ARG A O 1
ATOM 2155 N N . ILE A 1 280 ? -21.508 -5.806 20.544 1.00 90.88 280 ILE A N 1
ATOM 2156 C CA . ILE A 1 280 ? -21.006 -6.760 21.545 1.00 90.88 280 ILE A CA 1
ATOM 2157 C C . ILE A 1 280 ? -21.717 -6.539 22.886 1.00 90.88 280 ILE A C 1
ATOM 2159 O O . ILE A 1 280 ? -22.208 -7.496 23.483 1.00 90.88 280 ILE A O 1
ATOM 2163 N N . GLY A 1 281 ? -21.846 -5.291 23.338 1.00 87.38 281 GLY A N 1
ATOM 2164 C CA . GLY A 1 281 ? -22.579 -4.990 24.567 1.00 87.38 281 GLY A CA 1
ATOM 2165 C C . GLY A 1 281 ? -24.069 -5.315 24.466 1.00 87.38 281 GLY A C 1
ATOM 2166 O O . GLY A 1 281 ? -24.638 -5.856 25.411 1.00 87.38 281 GLY A O 1
ATOM 2167 N N . ASN A 1 282 ? -24.691 -5.102 23.304 1.00 86.88 282 ASN A N 1
ATOM 2168 C CA . ASN A 1 282 ? -26.084 -5.486 23.059 1.00 86.88 282 ASN A CA 1
ATOM 2169 C C . ASN A 1 282 ? -26.274 -7.007 23.132 1.00 86.88 282 ASN A C 1
ATOM 2171 O O . ASN A 1 282 ? -27.248 -7.474 23.719 1.00 86.88 282 ASN A O 1
ATOM 2175 N N . GLN A 1 283 ? -25.333 -7.788 22.592 1.00 87.38 283 GLN A N 1
ATOM 2176 C CA . GLN A 1 283 ? -25.328 -9.251 22.725 1.00 87.38 283 GLN A CA 1
ATOM 2177 C C . GLN A 1 283 ? -25.156 -9.695 24.183 1.00 87.38 283 GLN A C 1
ATOM 2179 O O . GLN A 1 283 ? -25.783 -10.663 24.605 1.00 87.38 283 GLN A O 1
ATOM 2184 N N . ALA A 1 284 ? -24.367 -8.953 24.963 1.00 85.12 284 ALA A N 1
ATOM 2185 C CA . ALA A 1 284 ? -24.226 -9.134 26.405 1.00 85.12 284 ALA A CA 1
ATOM 2186 C C . ALA A 1 284 ? -25.392 -8.535 27.224 1.00 85.12 284 ALA A C 1
ATOM 2188 O O . ALA A 1 284 ? -25.329 -8.530 28.450 1.00 85.12 284 ALA A O 1
ATOM 2189 N N . GLN A 1 285 ? -26.451 -8.044 26.563 1.00 83.81 285 GLN A N 1
ATOM 2190 C CA . GLN A 1 285 ? -27.646 -7.448 27.176 1.00 83.81 285 GLN A CA 1
ATOM 2191 C C . GLN A 1 285 ? -27.359 -6.210 28.050 1.00 83.81 285 GLN A C 1
ATOM 2193 O O . GLN A 1 285 ? -28.091 -5.914 28.989 1.00 83.81 285 GLN A O 1
ATOM 2198 N N . LEU A 1 286 ? -26.322 -5.437 27.710 1.00 78.94 286 LEU A N 1
ATOM 2199 C CA . LEU A 1 286 ? -25.896 -4.236 28.443 1.00 78.94 286 LEU A CA 1
ATOM 2200 C C . LEU A 1 286 ? -26.585 -2.935 27.994 1.00 78.94 286 LEU A C 1
ATOM 2202 O O . LEU A 1 286 ? -26.163 -1.854 28.399 1.00 78.94 286 LEU A O 1
ATOM 2206 N N . LEU A 1 287 ? -27.659 -3.012 27.200 1.00 58.81 287 LEU A N 1
ATOM 2207 C CA . LEU A 1 287 ? -28.420 -1.848 26.705 1.00 58.81 287 LEU A CA 1
ATOM 2208 C C . LEU A 1 287 ? -28.963 -0.934 27.825 1.00 58.81 287 LEU A C 1
ATOM 2210 O O . LEU A 1 287 ? -29.307 0.214 27.565 1.00 58.81 287 LEU A O 1
ATOM 2214 N N . THR A 1 288 ? -29.020 -1.433 29.062 1.00 55.69 288 THR A N 1
ATOM 2215 C CA . THR A 1 288 ? -29.422 -0.696 30.272 1.00 55.69 288 THR A CA 1
ATOM 2216 C C . THR A 1 288 ? -28.328 -0.656 31.347 1.00 55.69 288 THR A C 1
ATOM 2218 O O . THR A 1 288 ? -28.613 -0.307 32.491 1.00 55.69 288 THR A O 1
ATOM 2221 N N . GLY A 1 289 ? -27.105 -1.090 31.024 1.00 61.16 289 GLY A N 1
ATOM 2222 C CA . GLY A 1 289 ? -25.984 -1.144 31.961 1.00 61.16 289 GLY A CA 1
ATOM 2223 C C . GLY A 1 289 ? -25.357 0.230 32.181 1.00 61.16 289 GLY A C 1
ATOM 2224 O O . GLY A 1 289 ? -25.227 1.012 31.241 1.00 61.16 289 GLY A O 1
ATOM 2225 N N . ASP A 1 290 ? -24.950 0.506 33.416 1.00 81.94 290 ASP A N 1
ATOM 2226 C CA . ASP A 1 290 ? -24.144 1.674 33.756 1.00 81.94 290 ASP A CA 1
ATOM 2227 C C . ASP A 1 290 ? -22.718 1.568 33.177 1.00 81.94 290 ASP A C 1
ATOM 2229 O O . ASP A 1 290 ? -22.262 0.514 32.718 1.00 81.94 290 ASP A O 1
ATOM 2233 N N . ASP A 1 291 ? -21.990 2.686 33.191 1.00 84.81 291 ASP A N 1
ATOM 2234 C CA . ASP A 1 291 ? -20.605 2.776 32.710 1.00 84.81 291 ASP A CA 1
ATOM 2235 C C . ASP A 1 291 ? -19.669 1.724 33.358 1.00 84.81 291 ASP A C 1
ATOM 2237 O O . ASP A 1 291 ? -18.635 1.352 32.782 1.00 84.81 291 ASP A O 1
ATOM 2241 N N . ASP A 1 292 ? -20.014 1.233 34.554 1.00 87.31 292 ASP A N 1
ATOM 2242 C CA . ASP A 1 292 ? -19.306 0.190 35.300 1.00 87.31 292 ASP A CA 1
ATOM 2243 C C . ASP A 1 292 ? -19.563 -1.215 34.765 1.00 87.31 292 ASP A C 1
ATOM 2245 O O . ASP A 1 292 ? -18.602 -1.969 34.582 1.00 87.31 292 ASP A O 1
ATOM 2249 N N . ALA A 1 293 ? -20.801 -1.555 34.408 1.00 87.12 293 ALA A N 1
ATOM 2250 C CA . ALA A 1 293 ? -21.112 -2.822 33.754 1.00 87.12 293 ALA A CA 1
ATOM 2251 C C . ALA A 1 293 ? -20.371 -2.970 32.414 1.00 87.12 293 ALA A C 1
ATOM 2253 O O . ALA A 1 293 ? -19.760 -4.011 32.146 1.00 87.12 293 ALA A O 1
ATOM 2254 N N . TRP A 1 294 ? -20.334 -1.906 31.605 1.00 86.88 294 TRP A N 1
ATOM 2255 C CA . TRP A 1 294 ? -19.581 -1.894 30.346 1.00 86.88 294 TRP A CA 1
ATOM 2256 C C . TRP A 1 294 ? -18.071 -2.087 30.557 1.00 86.88 294 TRP A C 1
ATOM 2258 O O . TRP A 1 294 ? -17.403 -2.768 29.777 1.00 86.88 294 TRP A O 1
ATOM 2268 N N . TRP A 1 295 ? -17.515 -1.534 31.636 1.00 89.25 295 TRP A N 1
ATOM 2269 C CA . TRP A 1 295 ? -16.089 -1.665 31.951 1.00 89.25 295 TRP A CA 1
ATOM 2270 C C . TRP A 1 295 ? -15.740 -3.031 32.539 1.00 89.25 295 TRP A C 1
ATOM 2272 O O . TRP A 1 295 ? -14.682 -3.603 32.257 1.00 89.25 295 TRP A O 1
ATOM 2282 N N . ALA A 1 296 ? -16.643 -3.594 33.336 1.00 89.00 296 ALA A N 1
ATOM 2283 C CA . ALA A 1 296 ? -16.513 -4.951 33.838 1.00 89.00 296 ALA A CA 1
ATOM 2284 C C . ALA A 1 296 ? -16.511 -5.969 32.689 1.00 89.00 296 ALA A C 1
ATOM 2286 O O . ALA A 1 296 ? -15.780 -6.954 32.767 1.00 89.00 296 ALA A O 1
ATOM 2287 N N . LEU A 1 297 ? -17.268 -5.720 31.612 1.00 89.00 297 LEU A N 1
ATOM 2288 C CA . LEU A 1 297 ? -17.279 -6.601 30.447 1.00 89.00 297 LEU A CA 1
ATOM 2289 C C . LEU A 1 297 ? -15.895 -6.686 29.794 1.00 89.00 297 LEU A C 1
ATOM 2291 O O . LEU A 1 297 ? -15.381 -7.789 29.640 1.00 89.00 297 LEU A O 1
ATOM 2295 N N . GLN A 1 298 ? -15.258 -5.552 29.469 1.00 88.88 298 GLN A N 1
ATOM 2296 C CA . GLN A 1 298 ? -13.963 -5.574 28.767 1.00 88.88 298 GLN A CA 1
ATOM 2297 C C . GLN A 1 298 ? -12.833 -6.195 29.605 1.00 88.88 298 GLN A C 1
ATOM 2299 O O . GLN A 1 298 ? -11.982 -6.900 29.067 1.00 88.88 298 GLN A O 1
ATOM 2304 N N . THR A 1 299 ? -12.860 -6.012 30.930 1.00 86.12 299 THR A N 1
ATOM 2305 C CA . THR A 1 299 ? -11.835 -6.568 31.835 1.00 86.12 299 THR A CA 1
ATOM 2306 C C . THR A 1 299 ? -11.978 -8.069 32.098 1.00 86.12 299 THR A C 1
ATOM 2308 O O . THR A 1 299 ? -11.008 -8.701 32.512 1.00 86.12 299 THR A O 1
ATOM 2311 N N . LYS A 1 300 ? -13.162 -8.651 31.868 1.00 87.81 300 LYS A N 1
ATOM 2312 C CA . LYS A 1 300 ? -13.471 -10.062 32.167 1.00 87.81 300 LYS A CA 1
ATOM 2313 C C . LYS A 1 300 ? -13.567 -10.949 30.922 1.00 87.81 300 LYS A C 1
ATOM 2315 O O . LYS A 1 300 ? -14.042 -12.080 31.019 1.00 87.81 300 LYS A O 1
ATOM 2320 N N . LEU A 1 301 ? -13.126 -10.463 29.760 1.00 88.56 301 LEU A N 1
ATOM 2321 C CA . LEU A 1 301 ? -13.137 -11.250 28.527 1.00 88.56 301 LEU A CA 1
ATOM 2322 C C . LEU A 1 301 ? -12.172 -12.448 28.621 1.00 88.56 301 LEU A C 1
ATOM 2324 O O . LEU A 1 301 ? -11.018 -12.277 29.030 1.00 88.56 301 LEU A O 1
ATOM 2328 N N . PRO A 1 302 ? -12.591 -13.657 28.199 1.00 91.00 302 PRO A N 1
ATOM 2329 C CA . PRO A 1 302 ? -11.685 -14.794 28.085 1.00 91.00 302 PRO A CA 1
ATOM 2330 C C . PRO A 1 302 ? -10.623 -14.539 27.006 1.00 91.00 302 PRO A C 1
ATOM 2332 O O . PRO A 1 302 ? -10.832 -13.742 26.089 1.00 91.00 302 PRO A O 1
ATOM 2335 N N . ALA A 1 303 ? -9.497 -15.258 27.078 1.00 86.19 303 ALA A N 1
ATOM 2336 C CA . ALA A 1 303 ? -8.350 -15.082 26.177 1.00 86.19 303 ALA A CA 1
ATOM 2337 C C . ALA A 1 303 ? -8.739 -15.068 24.683 1.00 86.19 303 ALA A C 1
ATOM 2339 O O . ALA A 1 303 ? -8.287 -14.219 23.919 1.00 86.19 303 ALA A O 1
ATOM 2340 N N . GLU A 1 304 ? -9.649 -15.954 24.277 1.00 86.38 304 GLU A N 1
ATOM 2341 C CA . GLU A 1 304 ? -10.123 -16.093 22.892 1.00 86.38 304 GLU A CA 1
ATOM 2342 C C . GLU A 1 304 ? -10.941 -14.890 22.386 1.00 86.38 304 GLU A C 1
ATOM 2344 O O . GLU A 1 304 ? -11.067 -14.678 21.177 1.00 86.38 304 GLU A O 1
ATOM 2349 N N . GLN A 1 305 ? -11.486 -14.088 23.304 1.00 90.50 305 GLN A N 1
ATOM 2350 C CA . GLN A 1 305 ? -12.323 -12.922 23.023 1.00 90.50 305 GLN A CA 1
ATOM 2351 C C . GLN A 1 305 ? -11.630 -11.602 23.360 1.00 90.50 305 GLN A C 1
ATOM 2353 O O . GLN A 1 305 ? -12.242 -10.552 23.202 1.00 90.50 305 GLN A O 1
ATOM 2358 N N . GLN A 1 306 ? -10.354 -11.610 23.761 1.00 90.00 306 GLN A N 1
ATOM 2359 C CA . GLN A 1 306 ? -9.623 -10.382 24.107 1.00 90.00 306 GLN A CA 1
ATOM 2360 C C . GLN A 1 306 ? -9.613 -9.339 22.983 1.00 90.00 306 GLN A C 1
ATOM 2362 O O . GLN A 1 306 ? -9.577 -8.141 23.253 1.00 90.00 306 GLN A O 1
ATOM 2367 N N . TRP A 1 307 ? -9.736 -9.768 21.724 1.00 90.38 307 TRP A N 1
ATOM 2368 C CA . TRP A 1 307 ? -9.894 -8.870 20.578 1.00 90.38 307 TRP A CA 1
ATOM 2369 C C . TRP A 1 307 ? -11.119 -7.935 20.700 1.00 90.38 307 TRP A C 1
ATOM 2371 O O . TRP A 1 307 ? -11.121 -6.858 20.111 1.00 90.38 307 TRP A O 1
ATOM 2381 N N . GLN A 1 308 ? -12.146 -8.305 21.477 1.00 94.56 308 GLN A N 1
ATOM 2382 C CA . GLN A 1 308 ? -13.354 -7.503 21.720 1.00 94.56 308 GLN A CA 1
ATOM 2383 C C . GLN A 1 308 ? -13.117 -6.309 22.655 1.00 94.56 308 GLN A C 1
ATOM 2385 O O . GLN A 1 308 ? -13.922 -5.377 22.656 1.00 94.56 308 GLN A O 1
ATOM 2390 N N . ALA A 1 309 ? -12.015 -6.294 23.414 1.00 93.19 309 ALA A N 1
ATOM 2391 C CA . ALA A 1 309 ? -11.711 -5.203 24.337 1.00 93.19 309 ALA A CA 1
ATOM 2392 C C . ALA A 1 309 ? -11.563 -3.859 23.603 1.00 93.19 309 ALA A C 1
ATOM 2394 O O . ALA A 1 309 ? -12.083 -2.848 24.064 1.00 93.19 309 ALA A O 1
ATOM 2395 N N . ILE A 1 310 ? -10.917 -3.851 22.429 1.00 93.75 310 ILE A N 1
ATOM 2396 C CA . ILE A 1 310 ? -10.723 -2.641 21.612 1.00 93.75 310 ILE A CA 1
ATOM 2397 C C . ILE A 1 310 ? -12.072 -2.026 21.183 1.00 93.75 310 ILE A C 1
ATOM 2399 O O . ILE A 1 310 ? -12.300 -0.856 21.494 1.00 93.75 310 ILE A O 1
ATOM 2403 N N . PRO A 1 311 ? -12.996 -2.770 20.538 1.00 95.12 311 PRO A N 1
ATOM 2404 C CA . PRO A 1 311 ? -14.343 -2.279 20.244 1.00 95.12 311 PRO A CA 1
ATOM 2405 C C . PRO A 1 311 ? -15.114 -1.749 21.457 1.00 95.12 311 PRO A C 1
ATOM 2407 O O . PRO A 1 311 ? -15.712 -0.677 21.375 1.00 95.12 311 PRO A O 1
ATOM 2410 N N . LEU A 1 312 ? -15.095 -2.469 22.584 1.00 94.19 312 LEU A N 1
ATOM 2411 C CA . LEU A 1 312 ? -15.804 -2.056 23.802 1.00 94.19 312 LEU A CA 1
ATOM 2412 C C . LEU A 1 312 ? -15.253 -0.739 24.365 1.00 94.19 312 LEU A C 1
ATOM 2414 O O . LEU A 1 312 ? -16.023 0.161 24.691 1.00 94.19 312 LEU A O 1
ATOM 2418 N N . LEU A 1 313 ? -13.927 -0.588 24.411 1.00 94.69 313 LEU A N 1
ATOM 2419 C CA . LEU A 1 313 ? -13.276 0.649 24.848 1.00 94.69 313 LEU A CA 1
ATOM 2420 C C . LEU A 1 313 ? -13.527 1.809 23.872 1.00 94.69 313 LEU A C 1
ATOM 2422 O O . LEU A 1 313 ? -13.741 2.936 24.311 1.00 94.69 313 LEU A O 1
ATOM 2426 N N . ALA A 1 314 ? -13.557 1.545 22.561 1.00 93.75 314 ALA A N 1
ATOM 2427 C CA . ALA A 1 314 ? -13.910 2.547 21.554 1.00 93.75 314 ALA A CA 1
ATOM 2428 C C . ALA A 1 314 ? -15.358 3.045 21.718 1.00 93.75 314 ALA A C 1
ATOM 2430 O O . ALA A 1 314 ? -15.614 4.241 21.586 1.00 93.75 314 ALA A O 1
ATOM 2431 N N . TYR A 1 315 ? -16.296 2.152 22.050 1.00 93.38 315 TYR A N 1
ATOM 2432 C CA . TYR A 1 315 ? -17.673 2.529 22.374 1.00 93.38 315 TYR A CA 1
ATOM 2433 C C . TYR A 1 315 ? -17.737 3.388 23.642 1.00 93.38 315 TYR A C 1
ATOM 2435 O O . TYR A 1 315 ? -18.291 4.482 23.610 1.00 93.38 315 TYR A O 1
ATOM 2443 N N . GLN A 1 316 ? -17.101 2.954 24.736 1.00 91.56 316 GLN A N 1
ATOM 2444 C CA . GLN A 1 316 ? -17.086 3.710 25.995 1.00 91.56 316 GLN A CA 1
ATOM 2445 C C . GLN A 1 316 ? -16.419 5.082 25.861 1.00 91.56 316 GLN A C 1
ATOM 2447 O O . GLN A 1 316 ? -16.887 6.052 26.447 1.00 91.56 316 GLN A O 1
ATOM 2452 N N . ASN A 1 317 ? -15.350 5.198 25.073 1.00 91.44 317 ASN A N 1
ATOM 2453 C CA . ASN A 1 317 ? -14.721 6.489 24.802 1.00 91.44 317 ASN A CA 1
ATOM 2454 C C . ASN A 1 317 ? -15.698 7.487 24.155 1.00 91.44 317 ASN A C 1
ATOM 2456 O O . ASN A 1 317 ? -15.618 8.687 24.418 1.00 91.44 317 ASN A O 1
ATOM 2460 N N . ARG A 1 318 ? -16.629 6.984 23.343 1.00 88.62 318 ARG A N 1
ATOM 2461 C CA . ARG A 1 318 ? -17.595 7.792 22.608 1.00 88.62 318 ARG A CA 1
ATOM 2462 C C . ARG A 1 318 ? -18.872 8.073 23.407 1.00 88.62 318 ARG A C 1
ATOM 2464 O O . ARG A 1 318 ? -19.309 9.218 23.435 1.00 88.62 318 ARG A O 1
ATOM 2471 N N . GLU A 1 319 ? -19.440 7.054 24.048 1.00 89.62 319 GLU A N 1
ATOM 2472 C CA . GLU A 1 319 ? -20.817 7.077 24.571 1.00 89.62 319 GLU A CA 1
ATOM 2473 C C . GLU A 1 319 ? -20.910 7.036 26.110 1.00 89.62 319 GLU A C 1
ATOM 2475 O O . GLU A 1 319 ? -22.013 7.123 26.646 1.00 89.62 319 GLU A O 1
ATOM 2480 N N . ALA A 1 320 ? -19.796 6.917 26.852 1.00 86.31 320 ALA A N 1
ATOM 2481 C CA . ALA A 1 320 ? -19.867 6.899 28.318 1.00 86.31 320 ALA A CA 1
ATOM 2482 C C . ALA A 1 320 ? -20.419 8.217 28.888 1.00 86.31 320 ALA A C 1
ATOM 2484 O O . ALA A 1 320 ? -20.127 9.315 28.395 1.00 86.31 320 ALA A O 1
ATOM 2485 N N . SER A 1 321 ? -21.188 8.098 29.972 1.00 85.31 321 SER A N 1
ATOM 2486 C CA . SER A 1 321 ? -21.980 9.197 30.539 1.00 85.31 321 SER A CA 1
ATOM 2487 C C . SER A 1 321 ? -21.128 10.320 31.141 1.00 85.31 321 SER A C 1
ATOM 2489 O O . SER A 1 321 ? -21.515 11.491 31.111 1.00 85.31 321 SER A O 1
ATOM 2491 N N . THR A 1 322 ? -19.935 9.985 31.640 1.00 82.62 322 THR A N 1
ATOM 2492 C CA . THR A 1 322 ? -19.021 10.925 32.303 1.00 82.62 322 THR A CA 1
ATOM 2493 C C . THR A 1 322 ? -17.770 11.218 31.460 1.00 82.62 322 THR A C 1
ATOM 2495 O O . THR A 1 322 ? -17.238 10.325 30.788 1.00 82.62 322 THR A O 1
ATOM 2498 N N . PRO A 1 323 ? -17.258 12.467 31.455 1.00 81.19 323 PRO A N 1
ATOM 2499 C CA . PRO A 1 323 ? -15.974 12.800 30.830 1.00 81.19 323 PRO A CA 1
ATOM 2500 C C . PRO A 1 323 ? -14.805 11.965 31.369 1.00 81.19 323 PRO A C 1
ATOM 2502 O O . PRO A 1 323 ? -13.935 11.553 30.603 1.00 81.19 323 PRO A O 1
ATOM 2505 N N . GLU A 1 324 ? -14.809 11.670 32.669 1.00 85.00 324 GLU A N 1
ATOM 2506 C CA . GLU A 1 324 ? -13.783 10.876 33.344 1.00 85.00 324 GLU A CA 1
ATOM 2507 C C . GLU A 1 324 ? -13.738 9.458 32.778 1.00 85.00 324 GLU A C 1
ATOM 2509 O O . GLU A 1 324 ? -12.661 8.949 32.461 1.00 85.00 324 GLU A O 1
ATOM 2514 N N . ARG A 1 325 ? -14.902 8.830 32.570 1.00 87.75 325 ARG A N 1
ATOM 2515 C CA . ARG A 1 325 ? -14.956 7.487 31.995 1.00 87.75 325 ARG A CA 1
ATOM 2516 C C . ARG A 1 325 ? -14.543 7.460 30.530 1.00 87.75 325 ARG A C 1
ATOM 2518 O O . ARG A 1 325 ? -13.834 6.540 30.121 1.00 87.75 325 ARG A O 1
ATOM 2525 N N . ARG A 1 326 ? -14.905 8.487 29.756 1.00 86.44 326 ARG A N 1
ATOM 2526 C CA . ARG A 1 326 ? -14.441 8.637 28.366 1.00 86.44 326 ARG A CA 1
ATOM 2527 C C . ARG A 1 326 ? -12.919 8.766 28.286 1.00 86.44 326 ARG A C 1
ATOM 2529 O O . ARG A 1 326 ? -12.302 8.130 27.427 1.00 86.44 326 ARG A O 1
ATOM 2536 N N . ALA A 1 327 ? -12.312 9.521 29.203 1.00 83.75 327 ALA A N 1
ATOM 2537 C CA . ALA A 1 327 ? -10.860 9.648 29.320 1.00 83.75 327 ALA A CA 1
ATOM 2538 C C . ALA A 1 327 ? -10.196 8.334 29.769 1.00 83.75 327 ALA A C 1
ATOM 2540 O O . ALA A 1 327 ? -9.179 7.930 29.206 1.00 83.75 327 ALA A O 1
ATOM 2541 N N . GLN A 1 328 ? -10.794 7.620 30.726 1.00 89.94 328 GLN A N 1
ATOM 2542 C CA . GLN A 1 328 ? -10.303 6.317 31.176 1.00 89.94 328 GLN A CA 1
ATOM 2543 C C . GLN A 1 328 ? -10.330 5.278 30.041 1.00 89.94 328 GLN A C 1
ATOM 2545 O O . GLN A 1 328 ? -9.361 4.543 29.845 1.00 89.94 328 GLN A O 1
ATOM 2550 N N . ALA A 1 329 ? -11.406 5.251 29.249 1.00 90.62 329 ALA A N 1
ATOM 2551 C CA . ALA A 1 329 ? -11.527 4.391 28.074 1.00 90.62 329 ALA A CA 1
ATOM 2552 C C . ALA A 1 329 ? -10.507 4.751 26.984 1.00 90.62 329 ALA A C 1
ATOM 2554 O O . ALA A 1 329 ? -9.884 3.851 26.424 1.00 90.62 329 ALA A O 1
ATOM 2555 N N . ALA A 1 330 ? -10.266 6.046 26.737 1.00 88.06 330 ALA A N 1
ATOM 2556 C CA . ALA A 1 330 ? -9.212 6.504 25.826 1.00 88.06 330 ALA A CA 1
ATOM 2557 C C . ALA A 1 330 ? -7.830 5.980 26.244 1.00 88.06 330 ALA A C 1
ATOM 2559 O O . ALA A 1 330 ? -7.094 5.430 25.424 1.00 88.06 330 ALA A O 1
ATOM 2560 N N . GLN A 1 331 ? -7.485 6.116 27.527 1.00 87.31 331 GLN A N 1
ATOM 2561 C CA . GLN A 1 331 ? -6.202 5.658 28.062 1.00 87.31 331 GLN A CA 1
ATOM 2562 C C . GLN A 1 331 ? -6.055 4.136 27.986 1.00 87.31 331 GLN A C 1
ATOM 2564 O O . GLN A 1 331 ? -5.011 3.643 27.561 1.00 87.31 331 GLN A O 1
ATOM 2569 N N . ALA A 1 332 ? -7.098 3.382 28.343 1.00 91.12 332 ALA A N 1
ATOM 2570 C CA . ALA A 1 332 ? -7.084 1.925 28.242 1.00 91.12 332 ALA A CA 1
ATOM 2571 C C . ALA A 1 332 ? -6.981 1.448 26.784 1.00 91.12 332 ALA A C 1
ATOM 2573 O O . ALA A 1 332 ? -6.238 0.509 26.499 1.00 91.12 332 ALA A O 1
ATOM 2574 N N . LEU A 1 333 ? -7.662 2.119 25.849 1.00 91.12 333 LEU A N 1
ATOM 2575 C CA . LEU A 1 333 ? -7.560 1.824 24.421 1.00 91.12 333 LEU A CA 1
ATOM 2576 C C . LEU A 1 333 ? -6.138 2.068 23.902 1.00 91.12 333 LEU A C 1
ATOM 2578 O O . LEU A 1 333 ? -5.578 1.218 23.211 1.00 91.12 333 LEU A O 1
ATOM 2582 N N . LEU A 1 334 ? -5.520 3.190 24.282 1.00 86.56 334 LEU A N 1
ATOM 2583 C CA . LEU A 1 334 ? -4.117 3.452 23.964 1.00 86.56 334 LEU A CA 1
ATOM 2584 C C . LEU A 1 334 ? -3.206 2.383 24.579 1.00 86.56 334 LEU A C 1
ATOM 2586 O O . LEU A 1 334 ? -2.315 1.896 23.891 1.00 86.56 334 LEU A O 1
ATOM 2590 N N . ALA A 1 335 ? -3.432 1.964 25.826 1.00 86.62 335 ALA A N 1
ATOM 2591 C CA . ALA A 1 335 ? -2.635 0.921 26.474 1.00 86.62 335 ALA A CA 1
ATOM 2592 C C . ALA A 1 335 ? -2.714 -0.432 25.740 1.00 86.62 335 ALA A C 1
ATOM 2594 O O . ALA A 1 335 ? -1.683 -1.084 25.563 1.00 86.62 335 ALA A O 1
ATOM 2595 N N . GLN A 1 336 ? -3.890 -0.816 25.229 1.00 87.56 336 GLN A N 1
ATOM 2596 C CA . GLN A 1 336 ? -4.065 -2.014 24.388 1.00 87.56 336 GLN A CA 1
ATOM 2597 C C . GLN A 1 336 ? -3.258 -1.952 23.076 1.00 87.56 336 GLN A C 1
ATOM 2599 O O . GLN A 1 336 ? -2.876 -2.981 22.517 1.00 87.56 336 GLN A O 1
ATOM 2604 N N . LEU A 1 337 ? -2.956 -0.745 22.595 1.00 83.19 337 LEU A N 1
ATOM 2605 C CA . LEU A 1 337 ? -2.170 -0.492 21.386 1.00 83.19 337 LEU A CA 1
ATOM 2606 C C . LEU A 1 337 ? -0.705 -0.134 21.683 1.00 83.19 337 LEU A C 1
ATOM 2608 O O . LEU A 1 337 ? 0.020 0.259 20.777 1.00 83.19 337 LEU A O 1
ATOM 2612 N N . SER A 1 338 ? -0.236 -0.287 22.924 1.00 77.44 338 SER A N 1
ATOM 2613 C CA . SER A 1 338 ? 1.121 0.109 23.353 1.00 77.44 338 SER A CA 1
ATOM 2614 C C . SER A 1 338 ? 2.265 -0.574 22.607 1.00 77.44 338 SER A C 1
ATOM 2616 O O . SER A 1 338 ? 3.308 0.035 22.386 1.00 77.44 338 SER A O 1
ATOM 2618 N N . ASN A 1 339 ? 2.052 -1.800 22.132 1.00 78.88 339 ASN A N 1
ATOM 2619 C CA . ASN A 1 339 ? 3.018 -2.506 21.286 1.00 78.88 339 ASN A CA 1
ATOM 2620 C C . ASN A 1 339 ? 3.033 -1.994 19.829 1.00 78.88 339 ASN A C 1
ATOM 2622 O O . ASN A 1 339 ? 3.807 -2.482 19.010 1.00 78.88 339 ASN A O 1
ATOM 2626 N N . GLN A 1 340 ? 2.171 -1.030 19.491 1.00 78.75 340 GLN A N 1
ATOM 2627 C CA . GLN A 1 340 ? 2.010 -0.420 18.171 1.00 78.75 340 GLN A CA 1
ATOM 2628 C C . GLN A 1 340 ? 2.014 1.115 18.313 1.00 78.75 340 GLN A C 1
ATOM 2630 O O . GLN A 1 340 ? 0.972 1.763 18.190 1.00 78.75 340 GLN A O 1
ATOM 2635 N N . PRO A 1 341 ? 3.179 1.737 18.559 1.00 76.81 341 PRO A N 1
ATOM 2636 C CA . PRO A 1 341 ? 3.258 3.166 18.869 1.00 76.81 341 PRO A CA 1
ATOM 2637 C C . PRO A 1 341 ? 2.797 4.062 17.703 1.00 76.81 341 PRO A C 1
ATOM 2639 O O . PRO A 1 341 ? 2.286 5.157 17.928 1.00 76.81 341 PRO A O 1
ATOM 2642 N N . VAL A 1 342 ? 2.893 3.576 16.460 1.00 79.31 342 VAL A N 1
ATOM 2643 C CA . VAL A 1 342 ? 2.312 4.231 15.275 1.00 79.31 342 VAL A CA 1
ATOM 2644 C C . VAL A 1 342 ? 0.781 4.274 15.350 1.00 79.31 342 VAL A C 1
ATOM 2646 O O . VAL A 1 342 ? 0.186 5.315 15.079 1.00 79.31 342 VAL A O 1
ATOM 2649 N N . ALA A 1 343 ? 0.144 3.194 15.810 1.00 82.31 343 ALA A N 1
ATOM 2650 C CA . ALA A 1 343 ? -1.308 3.136 15.961 1.00 82.31 343 ALA A CA 1
ATOM 2651 C C . ALA A 1 343 ? -1.806 4.086 17.053 1.00 82.31 343 ALA A C 1
ATOM 2653 O O . ALA A 1 343 ? -2.788 4.802 16.857 1.00 82.31 343 ALA A O 1
ATOM 2654 N N . GLN A 1 344 ? -1.091 4.147 18.181 1.00 80.12 344 GLN A N 1
ATOM 2655 C CA . GLN A 1 344 ? -1.365 5.129 19.232 1.00 80.12 344 GLN A CA 1
ATOM 2656 C C . GLN A 1 344 ? -1.262 6.551 18.681 1.00 80.12 344 GLN A C 1
ATOM 2658 O O . GLN A 1 344 ? -2.177 7.350 18.868 1.00 80.12 344 GLN A O 1
ATOM 2663 N N . TRP A 1 345 ? -0.195 6.846 17.934 1.00 78.25 345 TRP A N 1
ATOM 2664 C CA . TRP A 1 345 ? 0.014 8.157 17.329 1.00 78.25 345 TRP A CA 1
ATOM 2665 C C . TRP A 1 345 ? -1.137 8.594 16.420 1.00 78.25 345 TRP A C 1
ATOM 2667 O O . TRP A 1 345 ? -1.608 9.726 16.532 1.00 78.25 345 TRP A O 1
ATOM 2677 N N . GLN A 1 346 ? -1.615 7.703 15.552 1.00 79.06 346 GLN A N 1
ATOM 2678 C CA . GLN A 1 346 ? -2.701 8.012 14.620 1.00 79.06 346 GLN A CA 1
ATOM 2679 C C . GLN A 1 346 ? -4.052 8.237 15.311 1.00 79.06 346 GLN A C 1
ATOM 2681 O O . GLN A 1 346 ? -4.874 9.003 14.809 1.00 79.06 346 GLN A O 1
ATOM 2686 N N . LEU A 1 347 ? -4.287 7.600 16.462 1.00 81.81 347 LEU A N 1
ATOM 2687 C CA . LEU A 1 347 ? -5.540 7.732 17.209 1.00 81.81 347 LEU A CA 1
ATOM 2688 C C . LEU A 1 347 ? -5.538 8.870 18.235 1.00 81.81 347 LEU A C 1
ATOM 2690 O O . LEU A 1 347 ? -6.613 9.347 18.597 1.00 81.81 347 LEU A O 1
ATOM 2694 N N . LEU A 1 348 ? -4.372 9.334 18.695 1.00 78.06 348 LEU A N 1
ATOM 2695 C CA . LEU A 1 348 ? -4.262 10.381 19.720 1.00 78.06 348 LEU A CA 1
ATOM 2696 C C . LEU A 1 348 ? -5.104 11.634 19.440 1.00 78.06 348 LEU A C 1
ATOM 2698 O O . LEU A 1 348 ? -5.816 12.043 20.355 1.00 78.06 348 LEU A O 1
ATOM 2702 N N . PRO A 1 349 ? -5.112 12.220 18.223 1.00 71.69 349 PRO A N 1
ATOM 2703 C CA . PRO A 1 349 ? -5.927 13.405 17.946 1.00 71.69 349 PRO A CA 1
ATOM 2704 C C . PRO A 1 349 ? -7.430 13.179 18.153 1.00 71.69 349 PRO A C 1
ATOM 2706 O O . PRO A 1 349 ? -8.149 14.121 18.468 1.00 71.69 349 PRO A O 1
ATOM 2709 N N . GLN A 1 350 ? -7.894 11.937 17.980 1.00 79.25 350 GLN A N 1
ATOM 2710 C CA . GLN A 1 350 ? -9.301 11.557 18.123 1.00 79.25 350 GLN A CA 1
ATOM 2711 C C . GLN A 1 350 ? -9.654 11.207 19.571 1.00 79.25 350 GLN A C 1
ATOM 2713 O O . GLN A 1 350 ? -10.742 11.525 20.039 1.00 79.25 350 GLN A O 1
ATOM 2718 N N . LEU A 1 351 ? -8.732 10.554 20.283 1.00 79.12 351 LEU A N 1
ATOM 2719 C CA . LEU A 1 351 ? -8.962 10.064 21.642 1.00 79.12 351 LEU A CA 1
ATOM 2720 C C . LEU A 1 351 ? -8.703 11.130 22.709 1.00 79.12 351 LEU A C 1
ATOM 2722 O O . LEU A 1 351 ? -9.423 11.198 23.702 1.00 79.12 351 LEU A O 1
ATOM 2726 N N . LEU A 1 352 ? -7.664 11.944 22.517 1.00 74.88 352 LEU A N 1
ATOM 2727 C CA . LEU A 1 352 ? -7.206 12.971 23.450 1.00 74.88 352 LEU A CA 1
ATOM 2728 C C . LEU A 1 352 ? -6.683 14.184 22.652 1.00 74.88 352 LEU A C 1
ATOM 2730 O O . LEU A 1 352 ? -5.470 14.328 22.487 1.00 74.88 352 LEU A O 1
ATOM 2734 N N . PRO A 1 353 ? -7.560 15.100 22.192 1.00 59.62 353 PRO A N 1
ATOM 2735 C CA . PRO A 1 353 ? -7.171 16.244 21.354 1.00 59.62 353 PRO A CA 1
ATOM 2736 C C . PRO A 1 353 ? -6.104 17.162 21.978 1.00 59.62 353 PRO A C 1
ATOM 2738 O O . PRO A 1 353 ? -5.363 17.830 21.265 1.00 59.62 353 PRO A O 1
ATOM 2741 N N . GLN A 1 354 ? -6.005 17.183 23.312 1.00 57.97 354 GLN A N 1
ATOM 2742 C CA . GLN A 1 354 ? -4.977 17.918 24.066 1.00 57.97 354 GLN A CA 1
ATOM 2743 C C . GLN A 1 354 ? -3.794 17.026 24.502 1.00 57.97 354 GLN A C 1
ATOM 2745 O O . GLN A 1 354 ? -2.736 17.531 24.864 1.00 57.97 354 GLN A O 1
ATOM 2750 N N . GLY A 1 355 ? -3.943 15.698 24.432 1.00 56.44 355 GLY A N 1
ATOM 2751 C CA . GLY A 1 355 ? -3.023 14.721 25.023 1.00 56.44 355 GLY A CA 1
ATOM 2752 C C . GLY A 1 355 ? -1.862 14.293 24.128 1.00 56.44 355 GLY A C 1
ATOM 2753 O O . GLY A 1 355 ? -0.993 13.555 24.579 1.00 56.44 355 GLY A O 1
ATOM 2754 N N . GLN A 1 356 ? -1.797 14.741 22.871 1.00 59.47 356 GLN A N 1
ATOM 2755 C CA . GLN A 1 356 ? -0.710 14.349 21.965 1.00 59.47 356 GLN A CA 1
ATOM 2756 C C . GLN A 1 356 ? 0.657 14.879 22.440 1.00 59.47 356 GLN A C 1
ATOM 2758 O O . GLN A 1 356 ? 1.656 14.159 22.387 1.00 59.47 356 GLN A O 1
ATOM 2763 N N . ALA A 1 357 ? 0.694 16.108 22.969 1.00 58.34 357 ALA A N 1
ATOM 2764 C CA . ALA A 1 357 ? 1.896 16.691 23.565 1.00 58.34 357 ALA A CA 1
ATOM 2765 C C . ALA A 1 357 ? 2.299 15.961 24.857 1.00 58.34 357 ALA A C 1
ATOM 2767 O O . ALA A 1 357 ? 3.466 15.610 25.028 1.00 58.34 357 ALA A O 1
ATOM 2768 N N . GLU A 1 358 ? 1.331 15.664 25.723 1.00 64.38 358 GLU A N 1
ATOM 2769 C CA . GLU A 1 358 ? 1.552 14.969 26.996 1.00 64.38 358 GLU A CA 1
ATOM 2770 C C . GLU A 1 358 ? 2.025 13.525 26.794 1.00 64.38 358 GLU A C 1
ATOM 2772 O O . GLU A 1 358 ? 3.001 13.105 27.411 1.00 64.38 358 GLU A O 1
ATOM 2777 N N . TRP A 1 359 ? 1.405 12.785 25.873 1.00 67.12 359 TRP A N 1
ATOM 2778 C CA . TRP A 1 359 ? 1.807 11.422 25.530 1.00 67.12 359 TRP A CA 1
ATOM 2779 C C . TRP A 1 359 ? 3.227 11.378 24.954 1.00 67.12 359 TRP A C 1
ATOM 2781 O O . TRP A 1 359 ? 4.045 10.556 25.362 1.00 67.12 359 TRP A O 1
ATOM 2791 N N . SER A 1 360 ? 3.565 12.317 24.062 1.00 59.41 360 SER A N 1
ATOM 2792 C CA . SER A 1 360 ? 4.925 12.424 23.516 1.00 59.41 360 SER A CA 1
ATOM 2793 C C . SER A 1 360 ? 5.974 12.759 24.585 1.00 59.41 360 SER A C 1
ATOM 2795 O O . SER A 1 360 ? 7.117 12.312 24.487 1.00 59.41 360 SER A O 1
ATOM 2797 N N . ALA A 1 361 ? 5.596 13.510 25.626 1.00 60.94 361 ALA A N 1
ATOM 2798 C CA . ALA A 1 361 ? 6.476 13.850 26.741 1.00 60.94 361 ALA A CA 1
ATOM 2799 C C . ALA A 1 361 ? 6.746 12.652 27.668 1.00 60.94 361 ALA A C 1
ATOM 2801 O O . ALA A 1 361 ? 7.791 12.612 28.313 1.00 60.94 361 ALA A O 1
ATOM 2802 N N . GLN A 1 362 ? 5.845 11.665 27.701 1.00 67.62 362 GLN A N 1
ATOM 2803 C CA . GLN A 1 362 ? 6.012 10.428 28.473 1.00 67.62 362 GLN A CA 1
ATOM 2804 C C . GLN A 1 362 ? 6.991 9.438 27.817 1.00 67.62 362 GLN A C 1
ATOM 2806 O O . GLN A 1 362 ? 7.436 8.493 28.467 1.00 67.62 362 GLN A O 1
ATOM 2811 N N . LEU A 1 363 ? 7.352 9.641 26.546 1.00 64.00 363 LEU A N 1
ATOM 2812 C CA . LEU A 1 363 ? 8.239 8.743 25.811 1.00 64.00 363 LEU A CA 1
ATOM 2813 C C . LEU A 1 363 ? 9.707 9.155 25.929 1.00 64.00 363 LEU A C 1
ATOM 2815 O O . LEU A 1 363 ? 10.086 10.317 25.756 1.00 64.00 363 LEU A O 1
ATOM 2819 N N . SER A 1 364 ? 10.570 8.164 26.156 1.00 68.94 364 SER A N 1
ATOM 2820 C CA . SER A 1 364 ? 12.021 8.367 26.157 1.00 68.94 364 SER A CA 1
ATOM 2821 C C . SER A 1 364 ? 12.517 8.877 24.799 1.00 68.94 364 SER A C 1
ATOM 2823 O O . SER A 1 364 ? 11.931 8.591 23.756 1.00 68.94 364 SER A O 1
ATOM 2825 N N . ALA A 1 365 ? 13.642 9.599 24.775 1.00 58.34 365 ALA A N 1
ATOM 2826 C CA . ALA A 1 365 ? 14.241 10.094 23.528 1.00 58.34 365 ALA A CA 1
ATOM 2827 C C . ALA A 1 365 ? 14.476 8.979 22.485 1.00 58.34 365 ALA A C 1
ATOM 2829 O O . ALA A 1 365 ? 14.235 9.187 21.298 1.00 58.34 365 ALA A O 1
ATOM 2830 N N . ALA A 1 366 ? 14.859 7.778 22.931 1.00 63.03 366 ALA A N 1
ATOM 2831 C CA . ALA A 1 366 ? 15.045 6.619 22.061 1.00 63.03 366 ALA A CA 1
ATOM 2832 C C . ALA A 1 366 ? 13.724 6.117 21.450 1.00 63.03 366 ALA A C 1
ATOM 2834 O O . ALA A 1 366 ? 13.661 5.870 20.249 1.00 63.03 366 ALA A O 1
ATOM 2835 N N . GLN A 1 367 ? 12.648 6.025 22.241 1.00 67.88 367 GLN A N 1
ATOM 2836 C CA . GLN A 1 367 ? 11.312 5.672 21.733 1.00 67.88 367 GLN A CA 1
ATOM 2837 C C . GLN A 1 367 ? 10.789 6.730 20.758 1.00 67.88 367 GLN A C 1
ATOM 2839 O O . GLN A 1 367 ? 10.176 6.396 19.746 1.00 67.88 367 GLN A O 1
ATOM 2844 N N . ARG A 1 368 ? 11.101 8.002 21.029 1.00 63.19 368 ARG A N 1
ATOM 2845 C CA . ARG A 1 368 ? 10.796 9.120 20.137 1.00 63.19 368 ARG A CA 1
ATOM 2846 C C . ARG A 1 368 ? 11.474 9.023 18.788 1.00 63.19 368 ARG A C 1
ATOM 2848 O O . ARG A 1 368 ? 10.821 9.168 17.757 1.00 63.19 368 ARG A O 1
ATOM 2855 N N . GLN A 1 369 ? 12.754 8.699 18.786 1.00 60.56 369 GLN A N 1
ATOM 2856 C CA . GLN A 1 369 ? 13.495 8.477 17.557 1.00 60.56 369 GLN A CA 1
ATOM 2857 C C . GLN A 1 369 ? 13.028 7.214 16.816 1.00 60.56 369 GLN A C 1
ATOM 2859 O O . GLN A 1 369 ? 12.913 7.238 15.593 1.00 60.56 369 GLN A O 1
ATOM 2864 N N . ALA A 1 370 ? 12.711 6.133 17.533 1.00 66.88 370 ALA A N 1
ATOM 2865 C CA . ALA A 1 370 ? 12.211 4.895 16.938 1.00 66.88 370 ALA A CA 1
ATOM 2866 C C . ALA A 1 370 ? 10.857 5.095 16.240 1.00 66.88 370 ALA A C 1
ATOM 2868 O O . ALA A 1 370 ? 10.705 4.691 15.087 1.00 66.88 370 ALA A O 1
ATOM 2869 N N . LEU A 1 371 ? 9.905 5.779 16.886 1.00 68.06 371 LEU A N 1
ATOM 2870 C CA . LEU A 1 371 ? 8.628 6.115 16.258 1.00 68.06 371 LEU A CA 1
ATOM 2871 C C . LEU A 1 371 ? 8.825 7.037 15.049 1.00 68.06 371 LEU A C 1
ATOM 2873 O O . LEU A 1 371 ? 8.184 6.849 14.017 1.00 68.06 371 LEU A O 1
ATOM 2877 N N . ALA A 1 372 ? 9.749 7.997 15.147 1.00 63.12 372 ALA A N 1
ATOM 2878 C CA . ALA A 1 372 ? 10.067 8.870 14.027 1.00 63.12 372 ALA A CA 1
ATOM 2879 C C . ALA A 1 372 ? 10.580 8.094 12.809 1.00 63.12 372 ALA A C 1
ATOM 2881 O O . ALA A 1 372 ? 10.095 8.288 11.696 1.00 63.12 372 ALA A O 1
ATOM 2882 N N . MET A 1 373 ? 11.490 7.148 13.021 1.00 64.38 373 MET A N 1
ATOM 2883 C CA . MET A 1 373 ? 11.961 6.260 11.961 1.00 64.38 373 MET A CA 1
ATOM 2884 C C . MET A 1 373 ? 10.828 5.403 11.377 1.00 64.38 373 MET A C 1
ATOM 2886 O O . MET A 1 373 ? 10.734 5.284 10.157 1.00 64.38 373 MET A O 1
ATOM 2890 N N . GLN A 1 374 ? 9.943 4.856 12.218 1.00 68.31 374 GLN A N 1
ATOM 2891 C CA . GLN A 1 374 ? 8.800 4.042 11.781 1.00 68.31 374 GLN A CA 1
ATOM 2892 C C . GLN A 1 374 ? 7.788 4.827 10.941 1.00 68.31 374 GLN A C 1
ATOM 2894 O O . GLN A 1 374 ? 7.230 4.285 9.996 1.00 68.31 374 GLN A O 1
ATOM 2899 N N . LEU A 1 375 ? 7.593 6.113 11.229 1.00 64.38 375 LEU A N 1
ATOM 2900 C CA . LEU A 1 375 ? 6.746 7.019 10.448 1.00 64.38 375 LEU A CA 1
ATOM 2901 C C . LEU A 1 375 ? 7.423 7.517 9.149 1.00 64.38 375 LEU A C 1
ATOM 2903 O O . LEU A 1 375 ? 6.876 8.370 8.451 1.00 64.38 375 LEU A O 1
ATOM 2907 N N . GLY A 1 376 ? 8.613 7.004 8.806 1.00 55.66 376 GLY A N 1
ATOM 2908 C CA . GLY A 1 376 ? 9.364 7.403 7.611 1.00 55.66 376 GLY A CA 1
ATOM 2909 C C . GLY A 1 376 ? 10.097 8.740 7.758 1.00 55.66 376 GLY A C 1
ATOM 2910 O O . GLY A 1 376 ? 10.456 9.362 6.761 1.00 55.66 376 GLY A O 1
ATOM 2911 N N . MET A 1 377 ? 10.337 9.190 8.993 1.00 54.62 377 MET A N 1
ATOM 2912 C CA . MET A 1 377 ? 10.905 10.502 9.336 1.00 54.62 377 MET A CA 1
ATOM 2913 C C . MET A 1 377 ? 12.422 10.442 9.577 1.00 54.62 377 MET A C 1
ATOM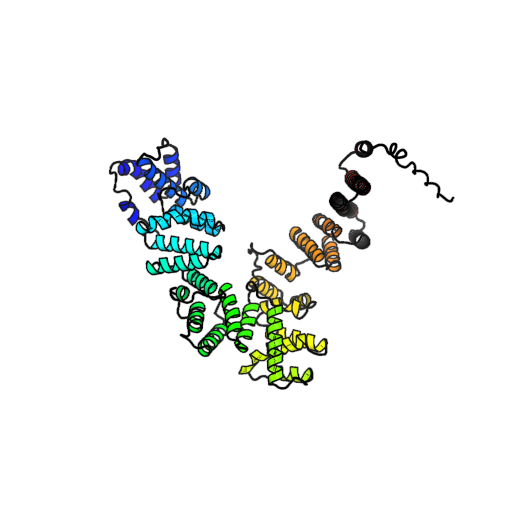 2915 O O . MET A 1 377 ? 12.961 11.103 10.465 1.00 54.62 377 MET A O 1
ATOM 2919 N N . GLY A 1 378 ? 13.117 9.602 8.806 1.00 44.09 378 GLY A N 1
ATOM 2920 C CA . GLY A 1 378 ? 14.573 9.482 8.851 1.00 44.09 378 GLY A CA 1
ATOM 2921 C C . GLY A 1 378 ? 15.289 10.663 8.174 1.00 44.09 378 GLY A C 1
ATOM 2922 O O . GLY A 1 378 ? 14.706 11.337 7.322 1.00 44.09 378 GLY A O 1
ATOM 2923 N N . PRO A 1 379 ? 16.581 10.892 8.477 1.00 40.00 379 PRO A N 1
ATOM 2924 C CA . PRO A 1 379 ? 17.348 12.058 8.012 1.00 40.00 379 PRO A CA 1
ATOM 2925 C C . PRO A 1 379 ? 17.538 12.153 6.485 1.00 40.00 379 PRO A C 1
ATOM 2927 O O . PRO A 1 379 ? 18.057 13.153 5.999 1.00 40.00 379 PRO A O 1
ATOM 2930 N N . GLN A 1 380 ? 17.127 11.138 5.720 1.00 41.69 380 GLN A N 1
ATOM 2931 C CA . GLN A 1 380 ? 17.269 11.082 4.260 1.00 41.69 380 GLN A CA 1
ATOM 2932 C C . GLN A 1 380 ? 15.928 11.067 3.496 1.00 41.69 380 GLN A C 1
ATOM 2934 O O . GLN A 1 380 ? 15.928 10.978 2.270 1.00 41.69 380 GLN A O 1
ATOM 2939 N N . GLY A 1 381 ? 14.780 11.179 4.177 1.00 39.94 381 GLY A N 1
ATOM 2940 C CA . GLY A 1 381 ? 13.461 11.154 3.536 1.00 39.94 381 GLY A CA 1
ATOM 2941 C C . GLY A 1 381 ? 13.142 12.450 2.784 1.00 39.94 381 GLY A C 1
ATOM 2942 O O . GLY A 1 381 ? 12.629 13.398 3.371 1.00 39.94 381 GLY A O 1
ATOM 2943 N N . ARG A 1 382 ? 13.431 12.495 1.477 1.00 40.31 382 ARG A N 1
ATOM 2944 C CA . ARG A 1 382 ? 13.102 13.617 0.572 1.00 40.31 382 ARG A CA 1
ATOM 2945 C C . ARG A 1 382 ? 11.637 13.673 0.113 1.00 40.31 382 ARG A C 1
ATOM 2947 O O . ARG A 1 382 ? 11.295 14.579 -0.636 1.00 40.31 382 ARG A O 1
ATOM 2954 N N . GLU A 1 383 ? 10.754 12.787 0.573 1.00 37.16 383 GLU A N 1
ATOM 2955 C CA . GLU A 1 383 ? 9.361 12.752 0.102 1.00 37.16 383 GLU A CA 1
ATOM 2956 C C . GLU A 1 383 ? 8.339 12.759 1.244 1.00 37.16 383 GLU A C 1
ATOM 2958 O O . GLU A 1 383 ? 7.988 11.742 1.850 1.00 37.16 383 GLU A O 1
ATOM 2963 N N . GLY A 1 384 ? 7.817 13.956 1.503 1.00 35.97 384 GLY A N 1
ATOM 2964 C CA . GLY A 1 384 ? 6.667 14.188 2.366 1.00 35.97 384 GLY A CA 1
ATOM 2965 C C . GLY A 1 384 ? 6.942 15.310 3.350 1.00 35.97 384 GLY A C 1
ATOM 2966 O O . GLY A 1 384 ? 7.575 15.092 4.382 1.00 35.97 384 GLY A O 1
ATOM 2967 N N . GLY A 1 385 ? 6.418 16.504 3.054 1.00 37.31 385 GLY A N 1
ATOM 2968 C CA . GLY A 1 385 ? 6.407 17.630 3.992 1.00 37.31 385 GLY A CA 1
ATOM 2969 C C . GLY A 1 385 ? 5.891 17.233 5.381 1.00 37.31 385 GLY A C 1
ATOM 2970 O O . GLY A 1 385 ? 6.401 17.748 6.370 1.00 37.31 385 GLY A O 1
ATOM 2971 N N . ASP A 1 386 ? 5.010 16.231 5.448 1.00 38.66 386 ASP A N 1
ATOM 2972 C CA . ASP A 1 386 ? 4.386 15.693 6.661 1.00 38.66 386 ASP A CA 1
ATOM 2973 C C . ASP A 1 386 ? 5.326 14.865 7.557 1.00 38.66 386 ASP A C 1
ATOM 2975 O O . ASP A 1 386 ? 5.204 14.910 8.779 1.00 38.66 386 ASP A O 1
ATOM 2979 N N . ALA A 1 387 ? 6.315 14.161 6.991 1.00 37.47 387 ALA A N 1
ATOM 2980 C CA . ALA A 1 387 ? 7.296 13.380 7.761 1.00 37.47 387 ALA A CA 1
ATOM 2981 C C . ALA A 1 387 ? 8.336 14.294 8.431 1.00 37.47 387 ALA A C 1
ATOM 2983 O O . ALA A 1 387 ? 8.723 14.103 9.583 1.00 37.47 387 ALA A O 1
ATOM 2984 N N . LEU A 1 388 ? 8.735 15.365 7.742 1.00 40.00 388 LEU A N 1
ATOM 2985 C CA . LEU A 1 388 ? 9.524 16.429 8.351 1.00 40.00 388 LEU A CA 1
ATOM 2986 C C . LEU A 1 388 ? 8.686 17.188 9.398 1.00 40.00 388 LEU A C 1
ATOM 2988 O O . LEU A 1 388 ? 9.224 17.580 10.425 1.00 40.00 388 LEU A O 1
ATOM 2992 N N . LEU A 1 389 ? 7.379 17.370 9.171 1.00 41.41 389 LEU A N 1
ATOM 2993 C CA . LEU A 1 389 ? 6.434 18.009 10.101 1.00 41.41 389 LEU A CA 1
ATOM 2994 C C . LEU A 1 389 ? 6.253 17.212 11.397 1.00 41.41 389 LEU A C 1
ATOM 2996 O O . LEU A 1 389 ? 6.332 17.790 12.478 1.00 41.41 389 LEU A O 1
ATOM 3000 N N . ALA A 1 390 ? 6.078 15.895 11.319 1.00 40.72 390 ALA A N 1
ATOM 3001 C CA . ALA A 1 390 ? 5.918 15.063 12.503 1.00 40.72 390 ALA A CA 1
ATOM 3002 C C . ALA A 1 390 ? 7.254 14.848 13.250 1.00 40.72 390 ALA A C 1
ATOM 3004 O O . ALA A 1 390 ? 7.241 14.855 14.480 1.00 40.72 390 ALA A O 1
ATOM 3005 N N . ALA A 1 391 ? 8.415 14.837 12.572 1.00 39.00 391 ALA A N 1
ATOM 3006 C CA . ALA A 1 391 ? 9.720 14.971 13.236 1.00 39.00 391 ALA A CA 1
ATOM 3007 C C . ALA A 1 391 ? 9.862 16.338 13.931 1.00 39.00 391 ALA A C 1
ATOM 3009 O O . ALA A 1 391 ? 10.236 16.397 15.099 1.00 39.00 391 ALA A O 1
ATOM 3010 N N . LYS A 1 392 ? 9.483 17.437 13.262 1.00 45.94 392 LYS A N 1
ATOM 3011 C CA . LYS A 1 392 ? 9.519 18.817 13.793 1.00 45.94 392 LYS A CA 1
ATOM 3012 C C . LYS A 1 392 ? 8.590 19.041 14.991 1.00 45.94 392 LYS A C 1
ATOM 3014 O O . LYS A 1 392 ? 8.892 19.884 15.838 1.00 45.94 392 LYS A O 1
ATOM 3019 N N . TRP A 1 393 ? 7.487 18.300 15.073 1.00 41.72 393 TRP A N 1
ATOM 3020 C CA . TRP A 1 393 ? 6.584 18.288 16.224 1.00 41.72 393 TRP A CA 1
ATOM 3021 C C . TRP A 1 393 ? 7.109 17.415 17.370 1.00 41.72 393 TRP A C 1
ATOM 3023 O O . TRP A 1 393 ? 7.040 17.833 18.523 1.00 41.72 393 TRP A O 1
ATOM 3033 N N . TRP A 1 394 ? 7.683 16.244 17.067 1.00 43.72 394 TRP A N 1
ATOM 3034 C CA . TRP A 1 394 ? 8.137 15.277 18.078 1.00 43.72 394 TRP A CA 1
ATOM 3035 C C . TRP A 1 394 ? 9.358 15.693 18.857 1.00 43.72 394 TRP A C 1
ATOM 3037 O O . TRP A 1 394 ? 9.526 15.313 20.016 1.00 43.72 394 TRP A O 1
ATOM 3047 N N . GLN A 1 395 ? 10.271 16.386 18.195 1.00 40.16 395 GLN A N 1
ATOM 3048 C CA . GLN A 1 395 ? 11.636 16.315 18.663 1.00 40.16 395 GLN A CA 1
ATOM 3049 C C . GLN A 1 395 ? 11.890 17.112 19.935 1.00 40.16 395 GLN A C 1
ATOM 3051 O O . GLN A 1 395 ? 12.956 16.935 20.514 1.00 40.16 395 GLN A O 1
ATOM 3056 N N . GLY A 1 396 ? 10.972 17.994 20.366 1.00 44.06 396 GLY A N 1
ATOM 3057 C CA . GLY A 1 396 ? 11.261 18.915 21.470 1.00 44.06 396 GLY A CA 1
ATOM 3058 C C . GLY A 1 396 ? 12.651 19.535 21.314 1.00 44.06 396 GLY A C 1
ATOM 3059 O O . GLY A 1 396 ? 13.331 19.751 22.312 1.00 44.06 396 GLY A O 1
ATOM 3060 N N . LEU A 1 397 ? 13.106 19.683 20.057 1.00 42.81 397 LEU A N 1
ATOM 3061 C CA . LEU A 1 397 ? 14.493 19.985 19.769 1.00 42.81 397 LEU A CA 1
ATOM 3062 C C . LEU A 1 397 ? 14.755 21.362 20.344 1.00 42.81 397 LEU A C 1
ATOM 3064 O O . LEU A 1 397 ? 13.882 22.236 20.262 1.00 42.81 397 LEU A O 1
ATOM 3068 N N . ALA A 1 398 ? 15.930 21.443 20.958 1.00 46.38 398 ALA A N 1
ATOM 3069 C CA . ALA A 1 398 ? 16.466 22.550 21.721 1.00 46.38 398 ALA A CA 1
ATOM 3070 C C . ALA A 1 398 ? 16.143 23.919 21.111 1.00 46.38 398 ALA A C 1
ATOM 3072 O O . ALA A 1 398 ? 15.918 24.048 19.907 1.00 46.38 398 ALA A O 1
ATOM 3073 N N . ASP A 1 399 ? 16.214 24.951 21.950 1.00 47.12 399 ASP A N 1
ATOM 3074 C CA . ASP A 1 399 ? 16.169 26.357 21.532 1.00 47.12 399 ASP A CA 1
ATOM 3075 C C . ASP A 1 399 ? 17.166 26.681 20.379 1.00 47.12 399 ASP A C 1
ATOM 3077 O O . ASP A 1 399 ? 17.003 27.689 19.695 1.00 47.12 399 ASP A O 1
ATOM 3081 N N . ASP A 1 400 ? 18.119 25.781 20.096 1.00 53.00 400 ASP A N 1
ATOM 3082 C CA . ASP A 1 400 ? 19.166 25.864 19.070 1.00 53.00 400 ASP A CA 1
ATOM 3083 C C . ASP A 1 400 ? 18.834 25.101 17.767 1.00 53.00 400 ASP A C 1
ATOM 3085 O O . ASP A 1 400 ? 19.629 24.319 17.239 1.00 53.00 400 ASP A O 1
ATOM 3089 N N . LEU A 1 401 ? 17.635 25.298 17.220 1.00 56.75 401 LEU A N 1
ATOM 3090 C CA . LEU A 1 401 ? 17.308 24.843 15.862 1.00 56.75 401 LEU A CA 1
ATOM 3091 C C . LEU A 1 401 ? 17.923 25.786 14.805 1.00 56.75 401 LEU A C 1
ATOM 3093 O O . LEU A 1 401 ? 17.931 27.000 15.018 1.00 56.75 401 LEU A O 1
ATOM 3097 N N . PRO A 1 402 ? 18.348 25.286 13.625 1.00 61.25 402 PRO A N 1
ATOM 3098 C CA . PRO A 1 402 ? 18.782 26.154 12.532 1.00 61.25 402 PRO A CA 1
ATOM 3099 C C . PRO A 1 402 ? 17.614 27.017 12.027 1.00 61.25 402 PRO A C 1
ATOM 3101 O O . PRO A 1 402 ? 16.467 26.557 11.964 1.00 61.25 402 PRO A O 1
ATOM 3104 N N . ALA A 1 403 ? 17.894 28.257 11.624 1.00 62.38 403 ALA A N 1
ATOM 3105 C CA . ALA A 1 403 ? 16.877 29.260 11.299 1.00 62.38 403 ALA A CA 1
ATOM 3106 C C . ALA A 1 403 ? 15.770 28.829 10.316 1.00 62.38 403 ALA A C 1
ATOM 3108 O O . ALA A 1 403 ? 14.601 29.113 10.595 1.00 62.38 403 ALA A O 1
ATOM 3109 N N . PRO A 1 404 ? 16.044 28.087 9.221 1.00 61.25 404 PRO A N 1
ATOM 3110 C CA . PRO A 1 404 ? 14.983 27.627 8.320 1.00 61.25 404 PRO A CA 1
ATOM 3111 C C . PRO A 1 404 ? 13.963 26.704 9.007 1.00 61.25 404 PRO A C 1
ATOM 3113 O O . PRO A 1 404 ? 12.779 26.702 8.665 1.00 61.25 404 PRO A O 1
ATOM 3116 N N . ALA A 1 405 ? 14.405 25.926 10.000 1.00 54.88 405 ALA A N 1
ATOM 3117 C CA . ALA A 1 405 ? 13.534 25.055 10.780 1.00 54.88 405 ALA A CA 1
ATOM 3118 C C . ALA A 1 405 ? 12.716 25.846 11.812 1.00 54.88 405 ALA A C 1
ATOM 3120 O O . ALA A 1 405 ? 11.533 25.550 11.997 1.00 54.88 405 ALA A O 1
ATOM 3121 N N . GLN A 1 406 ? 13.310 26.873 12.432 1.00 67.44 406 GLN A N 1
ATOM 3122 C CA . GLN A 1 406 ? 12.602 27.774 13.346 1.00 67.44 406 GLN A CA 1
ATOM 3123 C C . GLN A 1 406 ? 11.507 28.575 12.629 1.00 67.44 406 GLN A C 1
ATOM 3125 O O . GLN A 1 406 ? 10.379 28.656 13.119 1.00 67.44 406 GLN A O 1
ATOM 3130 N N . LEU A 1 407 ? 11.801 29.083 11.428 1.00 67.50 407 LEU A N 1
ATOM 3131 C CA . LEU A 1 407 ? 10.857 29.839 10.605 1.00 67.50 407 LEU A CA 1
ATOM 3132 C C . LEU A 1 407 ? 9.649 28.993 10.174 1.00 67.50 407 LEU A C 1
ATOM 3134 O O . LEU A 1 407 ? 8.503 29.417 10.334 1.00 67.50 407 LEU A O 1
ATOM 3138 N N . ALA A 1 408 ? 9.888 27.777 9.670 1.00 59.22 408 ALA A N 1
ATOM 3139 C CA . ALA A 1 408 ? 8.811 26.863 9.287 1.00 59.22 408 ALA A CA 1
ATOM 3140 C C . ALA A 1 408 ? 7.891 26.550 10.479 1.00 59.22 408 ALA A C 1
ATOM 3142 O O . ALA A 1 408 ? 6.671 26.573 10.352 1.00 59.22 408 ALA A O 1
ATOM 3143 N N . ARG A 1 409 ? 8.476 26.344 11.663 1.00 65.00 409 ARG A N 1
ATOM 3144 C CA . ARG A 1 409 ? 7.732 26.058 12.893 1.00 65.00 409 ARG A CA 1
ATOM 3145 C C . ARG A 1 409 ? 6.883 27.242 13.364 1.00 65.00 409 ARG A C 1
ATOM 3147 O O . ARG A 1 409 ? 5.757 27.032 13.803 1.00 65.00 409 ARG A O 1
ATOM 3154 N N . GLN A 1 410 ? 7.395 28.471 13.261 1.00 70.56 410 GLN A N 1
ATOM 3155 C CA . GLN A 1 410 ? 6.622 29.686 13.550 1.00 70.56 410 GLN A CA 1
ATOM 3156 C C . GLN A 1 410 ? 5.401 29.803 12.634 1.00 70.56 410 GLN A C 1
ATOM 3158 O O . GLN A 1 410 ? 4.293 30.032 13.116 1.00 70.56 410 GLN A O 1
ATOM 3163 N N . ARG A 1 411 ? 5.583 29.566 11.330 1.00 67.88 411 ARG A N 1
ATOM 3164 C CA . ARG A 1 411 ? 4.491 29.586 10.349 1.00 67.88 411 ARG A CA 1
ATOM 3165 C C . ARG A 1 411 ? 3.397 28.575 10.693 1.00 67.88 411 ARG A C 1
ATOM 3167 O O . ARG A 1 411 ? 2.217 28.916 10.656 1.00 67.88 411 ARG A O 1
ATOM 3174 N N . ASP A 1 412 ? 3.786 27.362 11.070 1.00 57.00 412 ASP A N 1
ATOM 3175 C CA . ASP A 1 412 ? 2.839 26.280 11.337 1.00 57.00 412 ASP A CA 1
ATOM 3176 C C . ASP A 1 412 ? 2.075 26.499 12.657 1.00 57.00 412 ASP A C 1
ATOM 3178 O O . ASP A 1 412 ? 0.857 26.331 12.688 1.00 57.00 412 ASP A O 1
ATOM 3182 N N . LEU A 1 413 ? 2.744 26.965 13.724 1.00 59.62 413 LEU A N 1
ATOM 3183 C CA . LEU A 1 413 ? 2.083 27.316 14.993 1.00 59.62 413 LEU A CA 1
ATOM 3184 C C . LEU A 1 413 ? 1.049 28.438 14.812 1.00 59.62 413 LEU A C 1
ATOM 3186 O O . LEU A 1 413 ? -0.035 28.390 15.395 1.00 59.62 413 LEU A O 1
ATOM 3190 N N . LEU A 1 414 ? 1.359 29.430 13.974 1.00 63.41 414 LEU A N 1
ATOM 3191 C CA . LEU A 1 414 ? 0.422 30.497 13.625 1.00 63.41 414 LEU A CA 1
ATOM 3192 C C . LEU A 1 414 ? -0.732 29.990 12.750 1.00 63.41 414 LEU A C 1
ATOM 3194 O O . LEU A 1 414 ? -1.865 30.442 12.920 1.00 63.41 414 LEU A O 1
ATOM 3198 N N . ALA A 1 415 ? -0.477 29.030 11.856 1.00 56.31 415 ALA A N 1
ATOM 3199 C CA . ALA A 1 415 ? -1.502 28.430 11.004 1.00 56.31 415 ALA A CA 1
ATOM 3200 C C . ALA A 1 415 ? -2.550 27.639 11.803 1.00 56.31 415 ALA A C 1
ATOM 3202 O O . ALA A 1 415 ? -3.736 27.746 11.497 1.00 56.31 415 ALA A O 1
ATOM 3203 N N . ILE A 1 416 ? -2.135 26.915 12.850 1.00 49.84 416 ILE A N 1
ATOM 3204 C CA . ILE A 1 416 ? -3.044 26.154 13.729 1.00 49.84 416 ILE A CA 1
ATOM 3205 C C . ILE A 1 416 ? -3.649 26.992 14.870 1.00 49.84 416 ILE A C 1
ATOM 3207 O O . ILE A 1 416 ? -4.351 26.461 15.726 1.00 49.84 416 ILE A O 1
ATOM 3211 N N . GLY A 1 417 ? -3.359 28.295 14.929 1.00 51.59 417 GLY A N 1
ATOM 3212 C CA . GLY A 1 417 ? -3.884 29.194 15.961 1.00 51.59 417 GLY A CA 1
ATOM 3213 C C . GLY A 1 417 ? -3.202 29.091 17.333 1.00 51.59 417 GLY A C 1
ATOM 3214 O O . GLY A 1 417 ? -3.649 29.748 18.273 1.00 51.59 417 GLY A O 1
ATOM 3215 N N . ALA A 1 418 ? -2.093 28.353 17.458 1.00 58.34 418 ALA A N 1
ATOM 3216 C CA . ALA A 1 418 ? -1.297 28.202 18.683 1.00 58.34 418 ALA A CA 1
ATOM 3217 C C . ALA A 1 418 ? -0.392 29.428 18.944 1.00 58.34 418 ALA A C 1
ATOM 3219 O O . ALA A 1 418 ? 0.829 29.324 19.101 1.00 58.34 418 ALA A O 1
ATOM 3220 N N . ARG A 1 419 ? -1.000 30.621 18.978 1.00 67.31 419 ARG A N 1
ATOM 3221 C CA . ARG A 1 419 ? -0.297 31.916 19.017 1.00 67.31 419 ARG A CA 1
ATOM 3222 C C . ARG A 1 419 ? 0.562 32.097 20.272 1.00 67.31 419 ARG A C 1
ATOM 3224 O O . ARG A 1 419 ? 1.681 32.583 20.173 1.00 67.31 419 ARG A O 1
ATOM 3231 N N . ASP A 1 420 ? 0.100 31.678 21.447 1.00 65.69 420 ASP A N 1
ATOM 3232 C CA . ASP A 1 420 ? 0.886 31.835 22.681 1.00 65.69 420 ASP A CA 1
ATOM 3233 C C . ASP A 1 420 ? 2.186 31.016 22.671 1.00 65.69 420 ASP A C 1
ATOM 3235 O O . ASP A 1 420 ? 3.218 31.488 23.154 1.00 65.69 420 ASP A O 1
ATOM 3239 N N . GLU A 1 421 ? 2.156 29.819 22.084 1.00 66.06 421 GLU A N 1
ATOM 3240 C CA . GLU A 1 421 ? 3.331 28.955 21.939 1.00 66.06 421 GLU A CA 1
ATOM 3241 C C . GLU A 1 421 ? 4.290 29.500 20.873 1.00 66.06 421 GLU A C 1
ATOM 3243 O O . GLU A 1 421 ? 5.501 29.562 21.098 1.00 66.06 421 GLU A O 1
ATOM 3248 N N . ALA A 1 422 ? 3.753 29.995 19.750 1.00 69.88 422 ALA A N 1
ATOM 3249 C CA . ALA A 1 422 ? 4.535 30.719 18.750 1.00 69.88 422 ALA A CA 1
ATOM 3250 C C . ALA A 1 422 ? 5.271 31.913 19.387 1.00 69.88 422 ALA A C 1
ATOM 3252 O O . ALA A 1 422 ? 6.477 32.077 19.183 1.00 69.88 422 ALA A O 1
ATOM 3253 N N . ARG A 1 423 ? 4.579 32.707 20.224 1.00 74.50 423 ARG A N 1
ATOM 3254 C CA . ARG A 1 423 ? 5.157 33.879 20.909 1.00 74.50 423 ARG A CA 1
ATOM 3255 C C . ARG A 1 423 ? 6.300 33.471 21.824 1.00 74.50 423 ARG A C 1
ATOM 3257 O O . ARG A 1 423 ? 7.382 34.041 21.733 1.00 74.50 423 ARG A O 1
ATOM 3264 N N . LYS A 1 424 ? 6.067 32.494 22.708 1.00 74.25 424 LYS A N 1
ATOM 3265 C CA . LYS A 1 424 ? 7.080 32.008 23.660 1.00 74.25 424 LYS A CA 1
ATOM 3266 C C . LYS A 1 424 ? 8.356 31.572 22.942 1.00 74.25 424 LYS A C 1
ATOM 3268 O O . LYS A 1 424 ? 9.448 31.916 23.381 1.00 74.25 424 LYS A O 1
ATOM 3273 N N . ARG A 1 425 ? 8.220 30.877 21.811 1.00 74.19 425 ARG A N 1
ATOM 3274 C CA . ARG A 1 425 ? 9.362 30.392 21.026 1.00 74.19 425 ARG A CA 1
ATOM 3275 C C . ARG A 1 425 ? 10.091 31.489 20.273 1.00 74.19 425 ARG A C 1
ATOM 3277 O O . ARG A 1 425 ? 11.312 31.483 20.256 1.00 74.19 425 ARG A O 1
ATOM 3284 N N . LEU A 1 426 ? 9.367 32.444 19.694 1.00 76.75 426 LEU A N 1
ATOM 3285 C CA . LEU A 1 426 ? 9.994 33.591 19.040 1.00 76.75 426 LEU A CA 1
ATOM 3286 C C . LEU A 1 426 ? 10.822 34.400 20.048 1.00 76.75 426 LEU A C 1
ATOM 3288 O O . LEU A 1 426 ? 11.942 34.791 19.752 1.00 76.75 426 LEU A O 1
ATOM 3292 N N . LEU A 1 427 ? 10.303 34.579 21.265 1.00 73.31 427 LEU A N 1
ATOM 3293 C CA . LEU A 1 427 ? 11.018 35.238 22.360 1.00 73.31 427 LEU A CA 1
ATOM 3294 C C . LEU A 1 427 ? 12.231 34.438 22.854 1.00 73.31 427 LEU A C 1
ATOM 3296 O O . LEU A 1 427 ? 13.206 35.040 23.294 1.00 73.31 427 LEU A O 1
ATOM 3300 N N . ALA A 1 428 ? 12.175 33.105 22.789 1.00 73.94 428 ALA A N 1
ATOM 3301 C CA . ALA A 1 428 ? 13.304 32.235 23.108 1.00 73.94 428 ALA A CA 1
ATOM 3302 C C . ALA A 1 428 ? 14.381 32.229 22.008 1.00 73.94 428 ALA A C 1
ATOM 3304 O O . ALA A 1 428 ? 15.553 32.045 22.321 1.00 73.94 428 ALA A O 1
ATOM 3305 N N . TRP A 1 429 ? 14.000 32.456 20.749 1.00 75.56 429 TRP A N 1
ATOM 3306 C CA . TRP A 1 429 ? 14.931 32.632 19.633 1.00 75.56 429 TRP A CA 1
ATOM 3307 C C . TRP A 1 429 ? 15.580 34.023 19.658 1.00 75.56 429 TRP A C 1
ATOM 3309 O O . TRP A 1 429 ? 16.782 34.145 19.463 1.00 75.56 429 TRP A O 1
ATOM 3319 N N . ALA A 1 430 ? 14.814 35.063 19.992 1.00 67.94 430 ALA A N 1
ATOM 3320 C CA . ALA A 1 430 ? 15.269 36.451 20.100 1.00 67.94 430 ALA A CA 1
ATOM 3321 C C . ALA A 1 430 ? 16.012 36.766 21.422 1.00 67.94 430 ALA A C 1
ATOM 3323 O O . ALA A 1 430 ? 15.864 37.856 21.978 1.00 67.94 430 ALA A O 1
ATOM 3324 N N . LYS A 1 431 ? 16.765 35.805 21.977 1.00 70.38 431 LYS A N 1
ATOM 3325 C CA . LYS A 1 431 ? 17.572 36.010 23.194 1.00 70.38 431 LYS A CA 1
ATOM 3326 C C . LYS A 1 431 ? 18.776 36.930 22.905 1.00 70.38 431 LYS A C 1
ATOM 3328 O O . LYS A 1 431 ? 19.247 36.961 21.768 1.00 70.38 431 LYS A O 1
ATOM 3333 N N . PRO A 1 432 ? 19.316 37.639 23.916 1.00 59.56 432 PRO A N 1
ATOM 3334 C CA . PRO A 1 432 ? 20.511 38.469 23.748 1.00 59.56 432 PRO A CA 1
ATOM 3335 C C . PRO A 1 432 ? 21.678 37.681 23.128 1.00 59.56 432 PRO A C 1
ATOM 3337 O O . PRO A 1 432 ? 22.048 36.626 23.644 1.00 59.56 432 PRO A O 1
ATOM 3340 N N . GLY A 1 433 ? 22.238 38.182 22.021 1.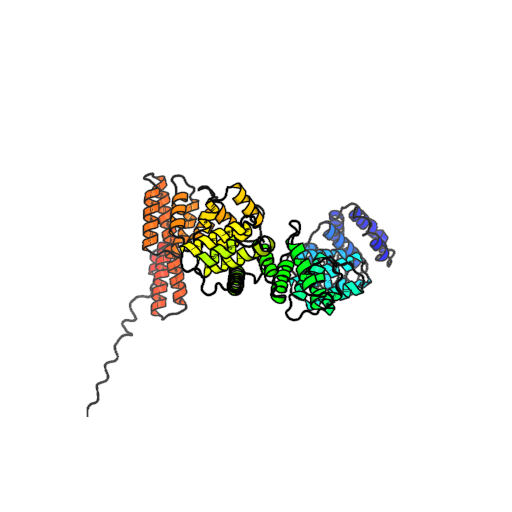00 58.22 433 GLY A N 1
ATOM 3341 C CA . GLY A 1 433 ? 23.333 37.536 21.282 1.00 58.22 433 GLY A CA 1
ATOM 3342 C C . GLY A 1 433 ? 22.909 36.521 20.210 1.00 58.22 433 GLY A C 1
ATOM 3343 O O . GLY A 1 433 ? 23.776 35.885 19.611 1.00 58.22 433 GLY A O 1
ATOM 3344 N N . ALA A 1 434 ? 21.607 36.356 19.953 1.00 63.22 434 ALA A N 1
ATOM 3345 C CA . ALA A 1 434 ? 21.107 35.521 18.862 1.00 63.22 434 ALA A CA 1
ATOM 3346 C C . ALA A 1 434 ? 21.433 36.106 17.472 1.00 63.22 434 ALA A C 1
ATOM 3348 O O . ALA A 1 434 ? 21.560 37.317 17.300 1.00 63.22 434 ALA A O 1
ATOM 3349 N N . THR A 1 435 ? 21.539 35.243 16.457 1.00 64.06 435 THR A N 1
ATOM 3350 C CA . THR A 1 435 ? 21.717 35.662 15.058 1.00 64.06 435 THR A CA 1
ATOM 3351 C C . THR A 1 435 ? 20.490 36.430 14.555 1.00 64.06 435 THR A C 1
ATOM 3353 O O . THR A 1 435 ? 19.363 36.109 14.924 1.00 64.06 435 THR A O 1
ATOM 3356 N N . ASP A 1 436 ? 20.681 37.397 13.645 1.00 63.38 436 ASP A N 1
ATOM 3357 C CA . ASP A 1 436 ? 19.615 38.232 13.038 1.00 63.38 436 ASP A CA 1
ATOM 3358 C C . ASP A 1 436 ? 18.492 37.423 12.335 1.00 63.38 436 ASP A C 1
ATOM 3360 O O . ASP A 1 436 ? 17.483 37.972 11.891 1.00 63.38 436 ASP A O 1
ATOM 3364 N N . GLU A 1 437 ? 18.640 36.105 12.209 1.00 66.94 437 GLU A N 1
ATOM 3365 C CA . GLU A 1 437 ? 17.743 35.221 11.472 1.00 66.94 437 GLU A CA 1
ATOM 3366 C C . GLU A 1 437 ? 16.318 35.170 12.054 1.00 66.94 437 GLU A C 1
ATOM 3368 O O . GLU A 1 437 ? 15.363 34.974 11.299 1.00 66.94 437 GLU A O 1
ATOM 3373 N N . TRP A 1 438 ? 16.135 35.422 13.357 1.00 71.88 438 TRP A N 1
ATOM 3374 C CA . TRP A 1 438 ? 14.808 35.451 13.996 1.00 71.88 438 TRP A CA 1
ATOM 3375 C C . TRP A 1 438 ? 13.907 36.576 13.467 1.00 71.88 438 TRP A C 1
ATOM 3377 O O . TRP A 1 438 ? 12.678 36.452 13.486 1.00 71.88 438 TRP A O 1
ATOM 3387 N N . LEU A 1 439 ? 14.496 37.649 12.924 1.00 66.88 439 LEU A N 1
ATOM 3388 C CA . LEU A 1 439 ? 13.763 38.770 12.328 1.00 66.88 439 LEU A CA 1
ATOM 3389 C C . LEU A 1 439 ? 12.893 38.324 11.143 1.00 66.88 439 LEU A C 1
ATOM 3391 O O . LEU A 1 439 ? 11.856 38.933 10.877 1.00 66.88 439 LEU A O 1
ATOM 3395 N N . THR A 1 440 ? 13.269 37.233 10.467 1.00 68.94 440 THR A N 1
ATOM 3396 C CA . THR A 1 440 ? 12.522 36.674 9.327 1.00 68.94 440 THR A CA 1
ATOM 3397 C C . THR A 1 440 ? 11.176 36.063 9.719 1.00 68.94 440 THR A C 1
ATOM 3399 O O . THR A 1 440 ? 10.311 35.904 8.861 1.00 68.94 440 THR A O 1
ATOM 3402 N N . ALA A 1 441 ? 10.956 35.766 11.005 1.00 69.94 441 ALA A N 1
ATOM 3403 C CA . ALA A 1 441 ? 9.693 35.227 11.503 1.00 69.94 441 ALA A CA 1
ATOM 3404 C C . ALA A 1 441 ? 8.656 36.306 11.857 1.00 69.94 441 ALA A C 1
ATOM 3406 O O . ALA A 1 441 ? 7.472 35.994 11.961 1.00 69.94 441 ALA A O 1
ATOM 3407 N N . LEU A 1 442 ? 9.067 37.568 12.023 1.00 70.06 442 LEU A N 1
ATOM 3408 C CA . LEU A 1 442 ? 8.169 38.670 12.387 1.00 70.06 442 LEU A CA 1
ATOM 3409 C C . LEU A 1 442 ? 7.079 38.969 11.338 1.00 70.06 442 LEU A C 1
ATOM 3411 O O . LEU A 1 442 ? 5.940 39.191 11.748 1.00 70.06 442 LEU A O 1
ATOM 3415 N N . PRO A 1 443 ? 7.350 38.924 10.017 1.00 66.56 443 PRO A N 1
ATOM 3416 C CA . PRO A 1 443 ? 6.312 39.109 9.001 1.00 66.56 443 PRO A CA 1
ATOM 3417 C C . PRO A 1 443 ? 5.203 38.047 9.048 1.00 66.56 443 PRO A C 1
ATOM 3419 O O . PRO A 1 443 ? 4.065 38.338 8.710 1.00 66.56 443 PRO A O 1
ATOM 3422 N N . LEU A 1 444 ? 5.484 36.831 9.535 1.00 68.69 444 LEU A N 1
ATOM 3423 C CA . LEU A 1 444 ? 4.468 35.769 9.646 1.00 68.69 444 LEU A CA 1
ATOM 3424 C C . LEU A 1 444 ? 3.350 36.125 10.636 1.00 68.69 444 LEU A C 1
ATOM 3426 O O . LEU A 1 444 ? 2.241 35.602 10.550 1.00 68.69 444 LEU A O 1
ATOM 3430 N N . TRP A 1 445 ? 3.647 36.999 11.597 1.00 69.50 445 TRP A N 1
ATOM 3431 C CA . TRP A 1 445 ? 2.690 37.441 12.602 1.00 69.50 445 TRP A CA 1
ATOM 3432 C C . TRP A 1 445 ? 1.738 38.509 12.081 1.00 69.50 445 TRP A C 1
ATOM 3434 O O . TRP A 1 445 ? 0.632 38.619 12.608 1.00 69.50 445 TRP A O 1
ATOM 3444 N N . THR A 1 446 ? 2.135 39.287 11.073 1.00 63.09 446 THR A N 1
ATOM 3445 C CA . THR A 1 446 ? 1.292 40.379 10.577 1.00 63.09 446 THR A CA 1
ATOM 3446 C C . THR A 1 446 ? 0.069 39.821 9.849 1.00 63.09 446 THR A C 1
ATOM 3448 O O . THR A 1 446 ? -1.032 40.282 10.131 1.00 63.09 446 THR A O 1
ATOM 3451 N N . GLU A 1 447 ? 0.232 38.706 9.115 1.00 57.75 447 GLU A N 1
ATOM 3452 C CA . GLU A 1 447 ? -0.810 38.059 8.294 1.00 57.75 447 GLU A CA 1
ATOM 3453 C C . GLU A 1 447 ? -2.117 37.696 9.021 1.00 57.75 447 GLU A C 1
ATOM 3455 O O . GLU A 1 447 ? -3.165 37.508 8.397 1.00 57.75 447 GLU A O 1
ATOM 3460 N N . LYS A 1 448 ? -2.063 37.493 10.347 1.00 52.66 448 LYS A N 1
ATOM 3461 C CA . LYS A 1 448 ? -3.166 36.876 11.110 1.00 52.66 448 LYS A CA 1
ATOM 3462 C C . LYS A 1 448 ? -3.335 37.377 12.547 1.00 52.66 448 LYS A C 1
ATOM 3464 O O . LYS A 1 448 ? -4.164 36.808 13.270 1.00 52.66 448 LYS A O 1
ATOM 3469 N N . ALA A 1 449 ? -2.563 38.362 13.005 1.00 57.34 449 ALA A N 1
ATOM 3470 C CA . ALA A 1 449 ? -2.639 38.867 14.379 1.00 57.34 449 ALA A CA 1
ATOM 3471 C C . ALA A 1 449 ? -3.476 40.147 14.474 1.00 57.34 449 ALA A C 1
ATOM 3473 O O . ALA A 1 449 ? -3.426 41.022 13.611 1.00 57.34 449 ALA A O 1
ATOM 3474 N N . LYS A 1 450 ? -4.238 40.293 15.562 1.00 56.84 450 LYS A N 1
ATOM 3475 C CA . LYS A 1 450 ? -4.961 41.548 15.825 1.00 56.84 450 LYS A CA 1
ATOM 3476 C C . LYS A 1 450 ? -3.959 42.667 16.164 1.00 56.84 450 LYS A C 1
ATOM 3478 O O . LYS A 1 450 ? -2.937 42.384 16.791 1.00 56.84 450 LYS A O 1
ATOM 3483 N N . PRO A 1 451 ? -4.263 43.951 15.887 1.00 51.12 451 PRO A N 1
ATOM 3484 C CA . PRO A 1 451 ? -3.366 45.067 16.217 1.00 51.12 451 PRO A CA 1
ATOM 3485 C C . PRO A 1 451 ? -2.886 45.086 17.682 1.00 51.12 451 PRO A C 1
ATOM 3487 O O . PRO A 1 451 ? -1.729 45.397 17.958 1.00 51.12 451 PRO A O 1
ATOM 3490 N N . GLY A 1 452 ? -3.747 44.687 18.628 1.00 49.62 452 GLY A N 1
ATOM 3491 C CA . GLY A 1 452 ? -3.388 44.573 20.049 1.00 49.62 452 GLY A CA 1
ATOM 3492 C C . GLY A 1 452 ? -2.422 43.423 20.375 1.00 49.62 452 GLY A C 1
ATOM 3493 O O . GLY A 1 452 ? -1.626 43.535 21.304 1.00 49.62 452 GLY A O 1
ATOM 3494 N N . GLU A 1 453 ? -2.438 42.339 19.598 1.00 58.66 453 GLU A N 1
ATOM 3495 C CA . GLU A 1 453 ? -1.544 41.184 19.773 1.00 58.66 453 GLU A CA 1
ATOM 3496 C C . GLU A 1 453 ? -0.133 41.500 19.266 1.00 58.66 453 GLU A C 1
ATOM 3498 O O . GLU A 1 453 ? 0.852 41.136 19.908 1.00 58.66 453 GLU A O 1
ATOM 3503 N N . LEU A 1 454 ? -0.032 42.256 18.170 1.00 59.09 454 LEU A N 1
ATOM 3504 C CA . LEU A 1 454 ? 1.240 42.765 17.656 1.00 59.09 454 LEU A CA 1
ATOM 3505 C C . LEU A 1 454 ? 1.876 43.775 18.619 1.00 59.09 454 LEU A C 1
ATOM 3507 O O . LEU A 1 454 ? 3.083 43.728 18.851 1.00 59.09 454 LEU A O 1
ATOM 3511 N N . ALA A 1 455 ? 1.067 44.638 19.246 1.00 55.47 455 ALA A N 1
ATOM 3512 C CA . ALA A 1 455 ? 1.539 45.549 20.289 1.00 55.47 455 ALA A CA 1
ATOM 3513 C C . ALA A 1 455 ? 2.074 44.791 21.520 1.00 55.47 455 ALA A C 1
ATOM 3515 O O . ALA A 1 455 ? 3.118 45.156 22.063 1.00 55.47 455 ALA A O 1
ATOM 3516 N N . ALA A 1 456 ? 1.405 43.710 21.931 1.00 61.56 456 ALA A N 1
ATOM 3517 C CA . ALA A 1 456 ? 1.854 42.860 23.033 1.00 61.56 456 ALA A CA 1
ATOM 3518 C C . ALA A 1 456 ? 3.140 42.082 22.693 1.00 61.56 456 ALA A C 1
ATOM 3520 O O . ALA A 1 456 ? 4.045 41.997 23.524 1.00 61.56 456 ALA A O 1
ATOM 3521 N N . LEU A 1 457 ? 3.254 41.555 21.468 1.00 64.44 457 LEU A N 1
ATOM 3522 C CA . LEU A 1 457 ? 4.469 40.899 20.975 1.00 64.44 457 LEU A CA 1
ATOM 3523 C C . LEU A 1 457 ? 5.657 41.870 20.956 1.00 64.44 457 LEU A C 1
ATOM 3525 O O . LEU A 1 457 ? 6.740 41.534 21.431 1.00 64.44 457 LEU A O 1
ATOM 3529 N N . TRP A 1 458 ? 5.434 43.093 20.471 1.00 63.41 458 TRP A N 1
ATOM 3530 C CA . TRP A 1 458 ? 6.440 44.150 20.453 1.00 63.41 458 TRP A CA 1
ATOM 3531 C C . TRP A 1 458 ? 6.919 44.521 21.860 1.00 63.41 458 TRP A C 1
ATOM 3533 O O . TRP A 1 458 ? 8.122 44.598 22.106 1.00 63.41 458 TRP A O 1
ATOM 3543 N N . GLN A 1 459 ? 5.996 44.700 22.810 1.00 62.66 459 GLN A N 1
ATOM 3544 C CA . GLN A 1 459 ? 6.355 44.975 24.204 1.00 62.66 459 GLN A CA 1
ATOM 3545 C C . GLN A 1 459 ? 7.159 43.831 24.834 1.00 62.66 459 GLN A C 1
ATOM 3547 O O . GLN A 1 459 ? 8.067 44.093 25.620 1.00 62.66 459 GLN A O 1
ATOM 3552 N N . ALA A 1 460 ? 6.857 42.578 24.488 1.00 65.69 460 ALA A N 1
ATOM 3553 C CA . ALA A 1 460 ? 7.602 41.422 24.978 1.00 65.69 460 ALA A CA 1
ATOM 3554 C C . ALA A 1 460 ? 9.026 41.354 24.396 1.00 65.69 460 ALA A C 1
ATOM 3556 O O . ALA A 1 460 ? 9.975 41.139 25.146 1.00 65.69 460 ALA A O 1
ATOM 3557 N N . LEU A 1 461 ? 9.194 41.620 23.096 1.00 66.50 461 LEU A N 1
ATOM 3558 C CA . LEU A 1 461 ? 10.510 41.700 22.447 1.00 66.50 461 LEU A CA 1
ATOM 3559 C C . LEU A 1 461 ? 11.355 42.847 23.019 1.00 66.50 461 LEU A C 1
ATOM 3561 O O . LEU A 1 461 ? 12.519 42.647 23.353 1.00 66.50 461 LEU A O 1
ATOM 3565 N N . ALA A 1 462 ? 10.754 44.025 23.217 1.00 61.97 462 ALA A N 1
ATOM 3566 C CA . ALA A 1 462 ? 11.423 45.187 23.804 1.00 61.97 462 ALA A CA 1
ATOM 3567 C C . ALA A 1 462 ? 11.897 44.950 25.245 1.00 61.97 462 ALA A C 1
ATOM 3569 O O . ALA A 1 462 ? 12.933 45.475 25.642 1.00 61.97 462 ALA A O 1
ATOM 3570 N N . ARG A 1 463 ? 11.164 44.144 26.023 1.00 64.75 463 ARG A N 1
ATOM 3571 C CA . ARG A 1 463 ? 11.579 43.740 27.375 1.00 64.75 463 ARG A CA 1
ATOM 3572 C C . ARG A 1 463 ? 12.713 42.713 27.358 1.00 64.75 463 ARG A C 1
ATOM 3574 O O . ARG A 1 463 ? 13.578 42.782 28.222 1.00 64.75 463 ARG A O 1
ATOM 3581 N N . ASN A 1 464 ? 12.720 41.795 26.389 1.00 64.00 464 ASN A N 1
ATOM 3582 C CA . ASN A 1 464 ? 13.742 40.748 26.280 1.00 64.00 464 ASN A CA 1
ATOM 3583 C C . ASN A 1 464 ? 15.087 41.241 25.730 1.00 64.00 464 ASN A C 1
ATOM 3585 O O . ASN A 1 464 ? 16.109 40.631 26.029 1.00 64.00 464 ASN A O 1
ATOM 3589 N N . ALA A 1 465 ? 15.102 42.325 24.951 1.00 55.16 465 ALA A N 1
ATOM 3590 C CA . ALA A 1 465 ? 16.313 42.788 24.276 1.00 55.16 465 ALA A CA 1
ATOM 3591 C C . ALA A 1 465 ? 17.363 43.414 25.228 1.00 55.16 465 ALA A C 1
ATOM 3593 O O . ALA A 1 465 ? 18.532 43.490 24.880 1.00 55.16 465 ALA A O 1
ATOM 3594 N N . GLY A 1 466 ? 17.008 43.813 26.455 1.00 53.03 466 GLY A N 1
ATOM 3595 C CA . GLY A 1 466 ? 17.956 44.461 27.377 1.00 53.03 466 GLY A CA 1
ATOM 3596 C C . GLY A 1 466 ? 18.384 45.875 26.936 1.00 53.03 466 GLY A C 1
ATOM 3597 O O . GLY A 1 466 ? 17.950 46.390 25.908 1.00 53.03 466 GLY A O 1
ATOM 3598 N N . THR A 1 467 ? 19.201 46.556 27.749 1.00 49.38 467 THR A N 1
ATOM 3599 C CA . THR A 1 467 ? 19.572 47.981 27.569 1.00 49.38 467 THR A CA 1
ATOM 3600 C C . THR A 1 467 ? 20.846 48.212 26.744 1.00 49.38 467 THR A C 1
ATOM 3602 O O . THR A 1 467 ? 21.367 49.326 26.721 1.00 49.38 467 THR A O 1
ATOM 3605 N N . GLU A 1 468 ? 21.382 47.184 26.088 1.00 49.03 468 GLU A N 1
ATOM 3606 C CA . GLU A 1 468 ? 22.642 47.280 25.344 1.00 49.03 468 GLU A CA 1
ATOM 3607 C C . GLU A 1 468 ? 22.470 47.967 23.975 1.00 49.03 468 GLU A C 1
ATOM 3609 O O . GLU A 1 468 ? 21.427 47.894 23.327 1.00 49.03 468 GLU A O 1
ATOM 3614 N N . VAL A 1 469 ? 23.518 48.643 23.493 1.00 40.78 469 VAL A N 1
ATOM 3615 C CA . VAL A 1 469 ? 23.483 49.405 22.225 1.00 40.78 469 VAL A CA 1
ATOM 3616 C C . VAL A 1 469 ? 23.224 48.497 21.005 1.00 40.78 469 VAL A C 1
ATOM 3618 O O . VAL A 1 469 ? 22.623 48.942 20.025 1.00 40.78 469 VAL A O 1
ATOM 3621 N N . GLY A 1 470 ? 23.613 47.215 21.066 1.00 45.78 470 GLY A N 1
ATOM 3622 C CA . GLY A 1 470 ? 23.274 46.201 20.053 1.00 45.78 470 GLY A CA 1
ATOM 3623 C C . GLY A 1 470 ? 21.775 45.884 20.008 1.00 45.78 470 GLY A C 1
ATOM 3624 O O . GLY A 1 470 ? 21.162 45.912 18.939 1.00 45.78 470 GLY A O 1
ATOM 3625 N N . ALA A 1 471 ? 21.155 45.749 21.179 1.00 48.88 471 ALA A N 1
ATOM 3626 C CA . ALA A 1 471 ? 19.732 45.477 21.338 1.00 48.88 471 ALA A CA 1
ATOM 3627 C C . ALA A 1 471 ? 18.825 46.599 20.805 1.00 48.88 471 ALA A C 1
ATOM 3629 O O . ALA A 1 471 ? 17.755 46.335 20.257 1.00 48.88 471 ALA A O 1
ATOM 3630 N N . GLN A 1 472 ? 19.253 47.864 20.894 1.00 49.44 472 GLN A N 1
ATOM 3631 C CA . GLN A 1 472 ? 18.500 48.990 20.323 1.00 49.44 472 GLN A CA 1
ATOM 3632 C C . GLN A 1 472 ? 18.447 48.953 18.787 1.00 49.44 472 GLN A C 1
ATOM 3634 O O . GLN A 1 472 ? 17.406 49.268 18.203 1.00 49.44 472 GLN A O 1
ATOM 3639 N N . ARG A 1 473 ? 19.533 48.534 18.117 1.00 55.09 473 ARG A N 1
ATOM 3640 C CA . ARG A 1 473 ? 19.552 48.367 16.651 1.00 55.09 473 ARG A CA 1
ATOM 3641 C C . ARG A 1 473 ? 18.695 47.184 16.208 1.00 55.09 473 ARG A C 1
ATOM 3643 O O . ARG A 1 473 ? 17.961 47.307 15.229 1.00 55.09 473 ARG A O 1
ATOM 3650 N N . GLU A 1 474 ? 18.750 46.073 16.935 1.00 54.22 474 GLU A N 1
ATOM 3651 C CA . GLU A 1 474 ? 17.923 44.888 16.676 1.00 54.22 474 GLU A CA 1
ATOM 3652 C C . GLU A 1 474 ? 16.434 45.181 16.882 1.00 54.22 474 GLU A C 1
ATOM 3654 O O . GLU A 1 474 ? 15.615 44.839 16.029 1.00 54.22 474 GLU A O 1
ATOM 3659 N N . LEU A 1 475 ? 16.076 45.932 17.930 1.00 54.75 475 LEU A N 1
ATOM 3660 C CA . LEU A 1 475 ? 14.715 46.430 18.121 1.00 54.75 475 LEU A CA 1
ATOM 3661 C C . LEU A 1 475 ? 14.282 47.339 16.967 1.00 54.75 475 LEU A C 1
ATOM 3663 O O . LEU A 1 475 ? 13.187 47.183 16.430 1.00 54.75 475 LEU A O 1
ATOM 3667 N N . GLN A 1 476 ? 15.129 48.261 16.515 1.00 58.31 476 GLN A N 1
ATOM 3668 C CA . GLN A 1 476 ? 14.785 49.132 15.390 1.00 58.31 476 GLN A CA 1
ATOM 3669 C C . GLN A 1 476 ? 14.580 48.349 14.078 1.00 58.31 476 GLN A C 1
ATOM 3671 O O . GLN A 1 476 ? 13.671 48.673 13.305 1.00 58.31 476 GLN A O 1
ATOM 3676 N N . ARG A 1 477 ? 15.347 47.275 13.850 1.00 57.16 477 ARG A N 1
ATOM 3677 C CA . ARG A 1 477 ? 15.155 46.345 12.723 1.00 57.16 477 ARG A CA 1
ATOM 3678 C C . ARG A 1 477 ? 13.881 45.515 12.863 1.00 57.16 477 ARG A C 1
ATOM 3680 O O . ARG A 1 477 ? 13.112 45.447 11.910 1.00 57.16 477 ARG A O 1
ATOM 3687 N N . ALA A 1 478 ? 13.596 44.973 14.045 1.00 52.06 478 ALA A N 1
ATOM 3688 C CA . ALA A 1 478 ? 12.361 44.244 14.335 1.00 52.06 478 ALA A CA 1
ATOM 3689 C C . ALA A 1 478 ? 11.113 45.126 14.158 1.00 52.06 478 ALA A C 1
ATOM 3691 O O . ALA A 1 478 ? 10.121 44.700 13.565 1.00 52.06 478 ALA A O 1
ATOM 3692 N N . ARG A 1 479 ? 11.186 46.394 14.584 1.00 56.81 479 ARG A N 1
ATOM 3693 C CA . ARG A 1 479 ? 10.144 47.406 14.352 1.00 56.81 479 ARG A CA 1
ATOM 3694 C C . ARG A 1 479 ? 9.946 47.683 12.864 1.00 56.81 479 ARG A C 1
ATOM 3696 O O . ARG A 1 479 ? 8.811 47.836 12.421 1.00 56.81 479 ARG A O 1
ATOM 3703 N N . SER A 1 480 ? 11.038 47.735 12.104 1.00 58.16 480 SER A N 1
ATOM 3704 C CA . SER A 1 480 ? 11.003 47.943 10.654 1.00 58.16 480 SER A CA 1
ATOM 3705 C C . SER A 1 480 ? 10.419 46.729 9.925 1.00 58.16 480 SER A C 1
ATOM 3707 O O . SER A 1 480 ? 9.599 46.917 9.037 1.00 58.16 480 SER A O 1
ATOM 3709 N N . ALA A 1 481 ? 10.752 45.502 10.340 1.00 53.50 481 ALA A N 1
ATOM 3710 C CA . ALA A 1 481 ? 10.222 44.259 9.775 1.00 53.50 481 ALA A CA 1
ATOM 3711 C C . ALA A 1 481 ? 8.718 44.067 10.054 1.00 53.50 481 ALA A C 1
ATOM 3713 O O . ALA A 1 481 ? 7.963 43.744 9.139 1.00 53.50 481 ALA A O 1
ATOM 3714 N N . LEU A 1 482 ? 8.263 44.337 11.286 1.00 54.50 482 LEU A N 1
ATOM 3715 C CA . LEU A 1 482 ? 6.832 44.345 11.632 1.00 54.50 482 LEU A CA 1
ATOM 3716 C C . LEU A 1 482 ? 6.076 45.463 10.902 1.00 54.50 482 LEU A C 1
ATOM 3718 O O . LEU A 1 482 ? 4.950 45.260 10.454 1.00 54.50 482 LEU A O 1
ATOM 3722 N N . GLY A 1 483 ? 6.702 46.636 10.758 1.00 54.50 483 GLY A N 1
ATOM 3723 C CA . GLY A 1 483 ? 6.170 47.735 9.959 1.00 54.50 483 GLY A CA 1
ATOM 3724 C C . GLY A 1 483 ? 5.994 47.335 8.495 1.00 54.50 483 GLY A C 1
ATOM 3725 O O . GLY A 1 483 ? 4.898 47.463 7.965 1.00 54.50 483 GLY A O 1
ATOM 3726 N N . LEU A 1 484 ? 7.044 46.805 7.859 1.00 52.88 484 LEU A N 1
ATOM 3727 C CA . LEU A 1 484 ? 7.030 46.308 6.479 1.00 52.88 484 LEU A CA 1
ATOM 3728 C C . LEU A 1 484 ? 5.901 45.297 6.241 1.00 52.88 484 LEU A C 1
ATOM 3730 O O . LEU A 1 484 ? 5.141 45.494 5.299 1.00 52.88 484 LEU A O 1
ATOM 3734 N N . GLY A 1 485 ? 5.740 44.298 7.121 1.00 49.84 485 GLY A N 1
ATOM 3735 C CA . GLY A 1 485 ? 4.670 43.292 7.034 1.00 49.84 485 GLY A CA 1
ATOM 3736 C C . GLY A 1 485 ? 3.258 43.895 7.057 1.00 49.84 485 GLY A C 1
ATOM 3737 O O . GLY A 1 485 ? 2.442 43.625 6.172 1.00 49.84 485 GLY A O 1
ATOM 3738 N N . LEU A 1 486 ? 3.002 44.810 7.999 1.00 51.72 486 LEU A N 1
ATOM 3739 C CA . LEU A 1 486 ? 1.722 45.519 8.117 1.00 51.72 486 LEU A CA 1
ATOM 3740 C C . LEU A 1 486 ? 1.406 46.390 6.891 1.00 51.72 486 LEU A C 1
ATOM 3742 O O . LEU A 1 486 ? 0.256 46.466 6.456 1.00 51.72 486 LEU A O 1
ATOM 3746 N N . TRP A 1 487 ? 2.416 47.043 6.311 1.00 52.00 487 TRP A N 1
ATOM 3747 C CA . TRP A 1 487 ? 2.238 47.869 5.114 1.00 52.00 487 TRP A CA 1
ATOM 3748 C C . TRP A 1 487 ? 2.068 47.028 3.840 1.00 52.00 487 TRP A C 1
ATOM 3750 O O . TRP A 1 487 ? 1.297 47.422 2.963 1.00 52.00 487 TRP A O 1
ATOM 3760 N N . THR A 1 488 ? 2.720 45.862 3.740 1.00 50.62 488 THR A N 1
ATOM 3761 C CA . THR A 1 488 ? 2.529 44.926 2.618 1.00 50.62 488 THR A CA 1
ATOM 3762 C C . THR A 1 488 ? 1.133 44.316 2.598 1.00 50.62 488 THR A C 1
ATOM 3764 O O . THR A 1 488 ? 0.525 44.229 1.532 1.00 50.62 488 THR A O 1
ATOM 3767 N N . GLU A 1 489 ? 0.568 43.976 3.755 1.00 51.38 489 GLU A N 1
ATOM 3768 C CA . GLU A 1 489 ? -0.816 43.503 3.834 1.00 51.38 489 GLU A CA 1
ATOM 3769 C C . GLU A 1 489 ? -1.834 44.606 3.584 1.00 51.38 489 GLU A C 1
ATOM 3771 O O . GLU A 1 489 ? -2.804 44.385 2.863 1.00 51.38 489 GLU A O 1
ATOM 3776 N N . ALA A 1 490 ? -1.606 45.812 4.113 1.00 50.66 490 ALA A N 1
ATOM 3777 C CA . ALA A 1 490 ? -2.454 46.959 3.805 1.00 50.66 490 ALA A CA 1
ATOM 3778 C C . ALA A 1 490 ? -2.484 47.236 2.289 1.00 50.66 490 ALA A C 1
ATOM 3780 O O . ALA A 1 490 ? -3.549 47.502 1.727 1.00 50.66 490 ALA A O 1
ATOM 3781 N N . ALA A 1 491 ? -1.342 47.101 1.602 1.00 47.41 491 ALA A N 1
ATOM 3782 C CA . ALA A 1 491 ? -1.257 47.202 0.147 1.00 47.41 491 ALA A CA 1
ATOM 3783 C C . ALA A 1 491 ? -1.961 46.035 -0.574 1.00 47.41 491 ALA A C 1
ATOM 3785 O O . ALA A 1 491 ? -2.669 46.272 -1.554 1.00 47.41 491 ALA A O 1
ATOM 3786 N N . ALA A 1 492 ? -1.831 44.796 -0.087 1.00 48.00 492 ALA A N 1
ATOM 3787 C CA . ALA A 1 492 ? -2.495 43.619 -0.654 1.00 48.00 492 ALA A CA 1
ATOM 3788 C C . ALA A 1 492 ? -4.027 43.679 -0.502 1.00 48.00 492 ALA A C 1
ATOM 3790 O O . ALA A 1 492 ? -4.754 43.443 -1.468 1.00 48.00 492 ALA A O 1
ATOM 3791 N N . HIS A 1 493 ? -4.533 44.085 0.666 1.00 49.06 493 HIS A N 1
ATOM 3792 C CA . HIS A 1 493 ? -5.959 44.311 0.905 1.00 49.06 493 HIS A CA 1
ATOM 3793 C C . HIS A 1 493 ? -6.509 45.473 0.067 1.00 49.06 493 HIS A C 1
ATOM 3795 O O . HIS A 1 493 ? -7.602 45.361 -0.490 1.00 49.06 493 HIS A O 1
ATOM 3801 N N . ALA A 1 494 ? -5.747 46.558 -0.102 1.00 47.50 494 ALA A N 1
ATOM 3802 C CA . ALA A 1 494 ? -6.120 47.661 -0.987 1.00 47.50 494 ALA A CA 1
ATOM 3803 C C . ALA A 1 494 ? -6.140 47.251 -2.478 1.00 47.50 494 ALA A C 1
ATOM 3805 O O . ALA A 1 494 ? -7.023 47.676 -3.229 1.00 47.50 494 ALA A O 1
ATOM 3806 N N . LEU A 1 495 ? -5.210 46.391 -2.915 1.00 48.69 495 LEU A N 1
ATOM 3807 C CA . LEU A 1 495 ? -5.175 45.818 -4.268 1.00 48.69 495 LEU A CA 1
ATOM 3808 C C . LEU A 1 495 ? -6.322 44.828 -4.517 1.00 48.69 495 LEU A C 1
ATOM 3810 O O . LEU A 1 495 ? -6.910 44.845 -5.599 1.00 48.69 495 LEU A O 1
ATOM 3814 N N . ALA A 1 496 ? -6.689 44.020 -3.521 1.00 46.97 496 ALA A N 1
ATOM 3815 C CA . ALA A 1 496 ? -7.848 43.133 -3.584 1.00 46.97 496 ALA A CA 1
ATOM 3816 C C . ALA A 1 496 ? -9.171 43.927 -3.627 1.00 46.97 496 ALA A C 1
ATOM 3818 O O . ALA A 1 496 ? -10.045 43.638 -4.444 1.00 46.97 496 ALA A O 1
ATOM 3819 N N . ALA A 1 497 ? -9.297 44.999 -2.834 1.00 45.03 497 ALA A N 1
ATOM 3820 C CA . ALA A 1 497 ? -10.470 45.881 -2.835 1.00 45.03 497 ALA A CA 1
ATOM 3821 C C . ALA A 1 497 ? -10.684 46.618 -4.176 1.00 45.03 497 ALA A C 1
ATOM 3823 O O . ALA A 1 497 ? -11.817 46.962 -4.529 1.00 45.03 497 ALA A O 1
ATOM 3824 N N . ARG A 1 498 ? -9.614 46.817 -4.961 1.00 46.28 498 ARG A N 1
ATOM 3825 C CA . ARG A 1 498 ? -9.646 47.409 -6.311 1.00 46.28 498 ARG A CA 1
ATOM 3826 C C . ARG A 1 498 ? -10.455 46.589 -7.321 1.00 46.28 498 ARG A C 1
ATOM 3828 O O . ARG A 1 498 ? -10.954 47.165 -8.287 1.00 46.28 498 ARG A O 1
ATOM 3835 N N . GLN A 1 499 ? -10.593 45.281 -7.103 1.00 48.53 499 GLN A N 1
ATOM 3836 C CA . GLN A 1 499 ? -11.257 44.366 -8.035 1.00 48.53 499 GLN A CA 1
ATOM 3837 C C . GLN A 1 499 ? -12.786 44.284 -7.842 1.00 48.53 499 GLN A C 1
ATOM 3839 O O . GLN A 1 499 ? -13.445 43.624 -8.638 1.00 48.53 499 GLN A O 1
ATOM 3844 N N . GLY A 1 500 ? -13.372 44.979 -6.850 1.00 49.34 500 GLY A N 1
ATOM 3845 C CA . GLY A 1 500 ? -14.778 44.757 -6.468 1.00 49.34 500 GLY A CA 1
ATOM 3846 C C . GLY A 1 500 ? -15.658 45.958 -6.081 1.00 49.34 500 GLY A C 1
ATOM 3847 O O . GLY A 1 500 ? -16.799 45.726 -5.700 1.00 49.34 500 GLY A O 1
ATOM 3848 N N . SER A 1 501 ? -15.213 47.223 -6.139 1.00 47.50 501 SER A N 1
ATOM 3849 C CA . SER A 1 501 ? -15.995 48.351 -5.567 1.00 47.50 501 SER A CA 1
ATOM 3850 C C . SER A 1 501 ? -16.033 49.641 -6.415 1.00 47.50 501 SER A C 1
ATOM 3852 O O . SER A 1 501 ? -15.421 49.713 -7.485 1.00 47.50 501 SER A O 1
ATOM 3854 N N . SER A 1 502 ? -16.835 50.632 -5.984 1.00 53.97 502 SER A N 1
ATOM 3855 C CA . SER A 1 502 ? -17.149 51.899 -6.680 1.00 53.97 502 SER A CA 1
ATOM 3856 C C . SER A 1 502 ? -15.930 52.817 -6.896 1.00 53.97 502 SER A C 1
ATOM 3858 O O . SER A 1 502 ? -14.882 52.649 -6.273 1.00 53.97 502 SER A O 1
ATOM 3860 N N . GLY A 1 503 ? -16.053 53.813 -7.786 1.00 47.34 503 GLY A N 1
ATOM 3861 C CA . GLY A 1 503 ? -14.942 54.698 -8.180 1.00 47.34 503 GLY A CA 1
ATOM 3862 C C . GLY A 1 503 ? -14.243 55.422 -7.017 1.00 47.34 503 GLY A C 1
ATOM 3863 O O . GLY A 1 503 ? -13.018 55.527 -7.028 1.00 47.34 503 GLY A O 1
ATOM 3864 N N . ALA A 1 504 ? -14.991 55.836 -5.989 1.00 47.75 504 ALA A N 1
ATOM 3865 C CA . ALA A 1 504 ? -14.446 56.490 -4.794 1.00 47.75 504 ALA A CA 1
ATOM 3866 C C . ALA A 1 504 ? -13.614 55.527 -3.923 1.00 47.75 504 ALA A C 1
ATOM 3868 O O . ALA A 1 504 ? -12.499 55.857 -3.527 1.00 47.75 504 ALA A O 1
ATOM 3869 N N . ALA A 1 505 ? -14.091 54.293 -3.723 1.00 41.47 505 ALA A N 1
ATOM 3870 C CA . ALA A 1 505 ? -13.378 53.275 -2.948 1.00 41.47 505 ALA A CA 1
ATOM 3871 C C . ALA A 1 505 ? -12.069 52.832 -3.630 1.00 41.47 505 ALA A C 1
ATOM 3873 O O . ALA A 1 505 ? -11.066 52.572 -2.966 1.00 41.47 505 ALA A O 1
ATOM 3874 N N . ARG A 1 506 ? -12.028 52.817 -4.971 1.00 49.50 506 ARG A N 1
ATOM 3875 C CA . ARG A 1 506 ? -10.787 52.551 -5.722 1.00 49.50 506 ARG A CA 1
ATOM 3876 C C . ARG A 1 506 ? -9.762 53.674 -5.584 1.00 49.50 506 ARG A C 1
ATOM 3878 O O . ARG A 1 506 ? -8.561 53.391 -5.588 1.00 49.50 506 ARG A O 1
ATOM 3885 N N . GLN A 1 507 ? -10.209 54.927 -5.498 1.00 50.59 507 GLN A N 1
ATOM 3886 C CA . GLN A 1 507 ? -9.324 56.078 -5.301 1.00 50.59 507 GLN A CA 1
ATOM 3887 C C . GLN A 1 507 ? -8.734 56.076 -3.892 1.00 50.59 507 GLN A C 1
ATOM 3889 O O . GLN A 1 507 ? -7.518 56.180 -3.760 1.00 50.59 507 GLN A O 1
ATOM 3894 N N . GLU A 1 508 ? -9.555 55.840 -2.870 1.00 48.59 508 GLU A N 1
ATOM 3895 C CA . GLU A 1 508 ? -9.121 55.762 -1.472 1.00 48.59 508 GLU A CA 1
ATOM 3896 C C . GLU A 1 508 ? -8.151 54.591 -1.231 1.00 48.59 508 GLU A C 1
ATOM 3898 O O . GLU A 1 508 ? -7.068 54.779 -0.675 1.00 48.59 508 GLU A O 1
ATOM 3903 N N . ALA A 1 509 ? -8.448 53.407 -1.780 1.00 47.69 509 ALA A N 1
ATOM 3904 C CA . ALA A 1 509 ? -7.543 52.256 -1.736 1.00 47.69 509 ALA A CA 1
ATOM 3905 C C . ALA A 1 509 ? -6.212 52.518 -2.471 1.00 47.69 509 ALA A C 1
ATOM 3907 O O . ALA A 1 509 ? -5.147 52.104 -2.014 1.00 47.69 509 ALA A O 1
ATOM 3908 N N . SER A 1 510 ? -6.241 53.249 -3.592 1.00 50.06 510 SER A N 1
ATOM 3909 C CA . SER A 1 510 ? -5.017 53.632 -4.314 1.00 50.06 510 SER A CA 1
ATOM 3910 C C . SER A 1 510 ? -4.181 54.651 -3.531 1.00 50.06 510 SER A C 1
ATOM 3912 O O . SER A 1 510 ? -2.955 54.619 -3.615 1.00 50.06 510 SER A O 1
ATOM 3914 N N . LEU A 1 511 ? -4.825 55.533 -2.762 1.00 51.88 511 LEU A N 1
ATOM 3915 C CA . LEU A 1 511 ? -4.177 56.534 -1.911 1.00 51.88 511 LEU A CA 1
ATOM 3916 C C . LEU A 1 511 ? -3.471 55.870 -0.720 1.00 51.88 511 LEU A C 1
ATOM 3918 O O . LEU A 1 511 ? -2.304 56.160 -0.458 1.00 51.88 511 LEU A O 1
ATOM 3922 N N . LEU A 1 512 ? -4.133 54.905 -0.078 1.00 50.31 512 LEU A N 1
ATOM 3923 C CA . LEU A 1 512 ? -3.574 54.122 1.028 1.00 50.31 512 LEU A CA 1
ATOM 3924 C C . LEU A 1 512 ? -2.406 53.228 0.584 1.00 50.31 512 LEU A C 1
ATOM 3926 O O . LEU A 1 512 ? -1.364 53.214 1.236 1.00 50.31 512 LEU A O 1
ATOM 3930 N N . ALA A 1 513 ? -2.525 52.551 -0.564 1.00 47.59 513 ALA A N 1
ATOM 3931 C CA . ALA A 1 513 ? -1.433 51.751 -1.124 1.00 47.59 513 ALA A CA 1
ATOM 3932 C C . ALA A 1 513 ? -0.200 52.609 -1.476 1.00 47.59 513 ALA A C 1
ATOM 3934 O O . ALA A 1 513 ? 0.937 52.183 -1.285 1.00 47.59 513 ALA A O 1
ATOM 3935 N N . ARG A 1 514 ? -0.405 53.845 -1.950 1.00 53.78 514 ARG A N 1
ATOM 3936 C CA . ARG A 1 514 ? 0.686 54.780 -2.271 1.00 53.78 514 ARG A CA 1
ATOM 3937 C C . ARG A 1 514 ? 1.332 55.384 -1.026 1.00 53.78 514 ARG A C 1
ATOM 3939 O O . ARG A 1 514 ? 2.553 55.478 -0.980 1.00 53.78 514 ARG A O 1
ATOM 3946 N N . GLN A 1 515 ? 0.550 55.733 -0.003 1.00 50.31 515 GLN A N 1
ATOM 3947 C CA . GLN A 1 515 ? 1.089 56.163 1.294 1.00 50.31 515 GLN A CA 1
ATOM 3948 C C . GLN A 1 515 ? 1.909 55.055 1.964 1.00 50.31 515 GLN A C 1
ATOM 3950 O O . GLN A 1 515 ? 2.950 55.344 2.554 1.00 50.31 515 GLN A O 1
ATOM 3955 N N . ALA A 1 516 ? 1.486 53.795 1.822 1.00 49.09 516 ALA A N 1
ATOM 3956 C CA . ALA A 1 516 ? 2.261 52.639 2.258 1.00 49.09 516 ALA A CA 1
ATOM 3957 C C . ALA A 1 516 ? 3.602 52.549 1.503 1.00 49.09 516 ALA A C 1
ATOM 3959 O O . ALA A 1 516 ? 4.647 52.486 2.139 1.00 49.09 516 ALA A O 1
ATOM 3960 N N . LEU A 1 517 ? 3.605 52.650 0.167 1.00 47.81 517 LEU A N 1
ATOM 3961 C CA . LEU A 1 517 ? 4.833 52.625 -0.649 1.00 47.81 517 LEU A CA 1
ATOM 3962 C C . LEU A 1 517 ? 5.782 53.808 -0.380 1.00 47.81 517 LEU A C 1
ATOM 3964 O O . LEU A 1 517 ? 7.000 53.630 -0.381 1.00 47.81 517 LEU A O 1
ATOM 3968 N N . TYR A 1 518 ? 5.241 54.997 -0.101 1.00 45.34 518 TYR A N 1
ATOM 3969 C CA . TYR A 1 518 ? 6.020 56.172 0.298 1.00 45.34 518 TYR A CA 1
ATOM 3970 C C . TYR A 1 518 ? 6.700 55.964 1.658 1.00 45.34 518 TYR A C 1
ATOM 3972 O O . TYR A 1 518 ? 7.900 56.190 1.795 1.00 45.34 518 TYR A O 1
ATOM 3980 N N . ARG A 1 519 ? 5.974 55.441 2.656 1.00 48.19 519 ARG A N 1
ATOM 3981 C CA . ARG A 1 519 ? 6.552 55.118 3.974 1.00 48.19 519 ARG A CA 1
ATOM 3982 C C . ARG A 1 519 ? 7.531 53.943 3.948 1.00 48.19 519 ARG A C 1
ATOM 3984 O O . ARG A 1 519 ? 8.337 53.818 4.865 1.00 48.19 519 ARG A O 1
ATOM 3991 N N . LEU A 1 520 ? 7.484 53.126 2.897 1.00 47.34 520 LEU A N 1
ATOM 3992 C CA . LEU A 1 520 ? 8.457 52.075 2.597 1.00 47.34 520 LEU A CA 1
ATOM 3993 C C . LEU A 1 520 ? 9.717 52.599 1.873 1.00 47.34 520 LEU A C 1
ATOM 3995 O O . LEU A 1 520 ? 10.637 51.821 1.639 1.00 47.34 520 LEU A O 1
ATOM 3999 N N . GLY A 1 521 ? 9.791 53.898 1.546 1.00 44.25 521 GLY A N 1
ATOM 4000 C CA . GLY A 1 521 ? 10.981 54.547 0.978 1.00 44.25 521 GLY A CA 1
ATOM 4001 C C . GLY A 1 521 ? 11.208 54.307 -0.520 1.00 44.25 521 GLY A C 1
ATOM 4002 O O . GLY A 1 521 ? 12.297 54.574 -1.018 1.00 44.25 521 GLY A O 1
ATOM 4003 N N . ALA A 1 522 ? 10.204 53.806 -1.248 1.00 41.44 522 ALA A N 1
ATOM 4004 C CA . ALA A 1 522 ? 10.336 53.429 -2.659 1.00 41.44 522 ALA A CA 1
ATOM 4005 C C . ALA A 1 522 ? 10.237 54.611 -3.653 1.00 41.44 522 ALA A C 1
ATOM 4007 O O . ALA A 1 522 ? 10.508 54.436 -4.839 1.00 41.44 522 ALA A O 1
ATOM 4008 N N . VAL A 1 523 ? 9.828 55.802 -3.199 1.00 45.03 523 VAL A N 1
ATOM 4009 C CA . VAL A 1 523 ? 9.655 57.020 -4.019 1.00 45.03 523 VAL A CA 1
ATOM 4010 C C . VAL A 1 523 ? 9.845 58.276 -3.159 1.00 45.03 523 VAL A C 1
ATOM 4012 O O . VAL A 1 523 ? 9.644 58.227 -1.946 1.00 45.03 523 VAL A O 1
ATOM 4015 N N . THR A 1 524 ? 10.218 59.403 -3.774 1.00 51.09 524 THR A N 1
ATOM 4016 C CA . THR A 1 524 ? 10.409 60.691 -3.070 1.00 51.09 524 THR A CA 1
ATOM 4017 C C . THR A 1 524 ? 9.083 61.410 -2.766 1.00 51.09 524 THR A C 1
ATOM 4019 O O . THR A 1 524 ? 8.078 61.183 -3.440 1.00 51.09 524 THR A O 1
ATOM 4022 N N . GLU A 1 525 ? 9.074 62.306 -1.769 1.00 44.84 525 GLU A N 1
ATOM 4023 C CA . GLU A 1 525 ? 7.876 63.044 -1.308 1.00 44.84 525 GLU A CA 1
ATOM 4024 C C . GLU A 1 525 ? 7.206 63.853 -2.427 1.00 44.84 525 GLU A C 1
ATOM 4026 O O . GLU A 1 525 ? 5.984 63.839 -2.572 1.00 44.84 525 GLU A O 1
ATOM 4031 N N . ALA A 1 526 ? 8.014 64.480 -3.284 1.00 46.66 526 ALA A N 1
ATOM 4032 C CA . ALA A 1 526 ? 7.545 65.280 -4.412 1.00 46.66 526 ALA A CA 1
ATOM 4033 C C . ALA A 1 526 ? 6.819 64.436 -5.480 1.00 46.66 526 ALA A C 1
ATOM 4035 O O . ALA A 1 526 ? 5.771 64.838 -5.980 1.00 46.66 526 ALA A O 1
ATOM 4036 N N . GLN A 1 527 ? 7.311 63.226 -5.766 1.00 48.03 527 GLN A N 1
ATOM 4037 C CA . GLN A 1 527 ? 6.704 62.307 -6.741 1.00 48.03 527 GLN A CA 1
ATOM 4038 C C . GLN A 1 527 ? 5.401 61.677 -6.226 1.00 48.03 527 GLN A C 1
ATOM 4040 O O . GLN A 1 527 ? 4.523 61.319 -7.013 1.00 48.03 527 GLN A O 1
ATOM 4045 N N . ALA A 1 528 ? 5.252 61.549 -4.904 1.00 47.19 528 ALA A N 1
ATOM 4046 C CA . ALA A 1 528 ? 4.007 61.111 -4.283 1.00 47.19 528 ALA A CA 1
ATOM 4047 C C . ALA A 1 528 ? 2.921 62.208 -4.311 1.00 47.19 528 ALA A C 1
ATOM 4049 O O . ALA A 1 528 ? 1.737 61.882 -4.418 1.00 47.19 528 ALA A O 1
ATOM 4050 N N . LEU A 1 529 ? 3.319 63.486 -4.250 1.00 45.72 529 LEU A N 1
ATOM 4051 C CA . LEU A 1 529 ? 2.426 64.651 -4.246 1.00 45.72 529 LEU A CA 1
ATOM 4052 C C . LEU A 1 529 ? 1.959 65.081 -5.651 1.00 45.72 529 LEU A C 1
ATOM 4054 O O . LEU A 1 529 ? 0.790 65.424 -5.805 1.00 45.72 529 LEU A O 1
ATOM 4058 N N . GLU A 1 530 ? 2.801 64.996 -6.690 1.00 47.06 530 GLU A N 1
ATOM 4059 C CA . GLU A 1 530 ? 2.420 65.346 -8.079 1.00 47.06 530 GLU A CA 1
ATOM 4060 C C . GLU A 1 530 ? 1.373 64.403 -8.702 1.00 47.06 530 GLU A C 1
ATOM 4062 O O . GLU A 1 530 ? 0.668 64.772 -9.639 1.00 47.06 530 GLU A O 1
ATOM 4067 N N . ALA A 1 531 ? 1.229 63.183 -8.180 1.00 44.16 531 ALA A N 1
ATOM 4068 C CA . ALA A 1 531 ? 0.288 62.186 -8.695 1.00 44.16 531 ALA A CA 1
ATOM 4069 C C . ALA A 1 531 ? -1.134 62.287 -8.098 1.00 44.16 531 ALA A C 1
ATOM 4071 O O . ALA A 1 531 ? -1.965 61.399 -8.342 1.00 44.16 531 ALA A O 1
ATOM 4072 N N . ALA A 1 532 ? -1.419 63.322 -7.300 1.00 38.09 532 ALA A N 1
ATOM 4073 C CA . ALA A 1 532 ? -2.762 63.644 -6.832 1.00 38.09 532 ALA A CA 1
ATOM 4074 C C . ALA A 1 532 ? -3.496 64.458 -7.915 1.00 38.09 532 ALA A C 1
ATOM 4076 O O . ALA A 1 532 ? -3.046 65.557 -8.238 1.00 38.09 532 ALA A O 1
ATOM 4077 N N . PRO A 1 533 ? -4.619 63.989 -8.499 1.00 37.69 533 PRO A N 1
ATOM 4078 C CA . PRO A 1 533 ? -5.440 64.895 -9.286 1.00 37.69 533 PRO A CA 1
ATOM 4079 C C . PRO A 1 533 ? -5.946 65.999 -8.355 1.00 37.69 533 PRO A C 1
ATOM 4081 O O . PRO A 1 533 ? -6.459 65.711 -7.271 1.00 37.69 533 PRO A O 1
ATOM 4084 N N . ALA A 1 534 ? -5.757 67.247 -8.784 1.00 36.16 534 ALA A N 1
ATOM 4085 C CA . ALA A 1 534 ? -6.196 68.451 -8.097 1.00 36.16 534 ALA A CA 1
ATOM 4086 C C . ALA A 1 534 ? -7.600 68.258 -7.506 1.00 36.16 534 ALA A C 1
ATOM 4088 O O . ALA A 1 534 ? -8.567 68.005 -8.228 1.00 36.16 534 ALA A O 1
ATOM 4089 N N . ALA A 1 535 ? -7.718 68.395 -6.187 1.00 35.53 535 ALA A N 1
ATOM 4090 C CA . ALA A 1 535 ? -8.986 68.401 -5.466 1.00 35.53 535 ALA A CA 1
ATOM 4091 C C . ALA A 1 535 ? -9.772 69.708 -5.708 1.00 35.53 535 ALA A C 1
ATOM 4093 O O . ALA A 1 535 ? -10.340 70.278 -4.788 1.00 35.53 535 ALA A O 1
ATOM 4094 N N . GLU A 1 536 ? -9.821 70.181 -6.953 1.00 38.06 536 GLU A N 1
ATOM 4095 C CA . GLU A 1 536 ? -10.572 71.354 -7.390 1.00 38.06 536 GLU A CA 1
ATOM 4096 C C . GLU A 1 536 ? -11.063 71.124 -8.823 1.00 38.06 536 GLU A C 1
ATOM 4098 O O . GLU A 1 536 ? -10.491 71.636 -9.774 1.00 38.06 536 GLU A O 1
ATOM 4103 N N . THR A 1 537 ? -12.082 70.273 -9.006 1.00 39.06 537 THR A N 1
ATOM 4104 C CA . THR A 1 537 ? -13.055 70.339 -10.135 1.00 39.06 537 THR A CA 1
ATOM 4105 C C . THR A 1 537 ? -14.186 69.295 -10.039 1.00 39.06 537 THR A C 1
ATOM 4107 O O . THR A 1 537 ? -14.733 68.864 -11.046 1.00 39.06 537 THR A O 1
ATOM 4110 N N . VAL A 1 538 ? -14.632 68.906 -8.834 1.00 33.88 538 VAL A N 1
ATOM 4111 C CA . VAL A 1 538 ? -15.915 68.165 -8.671 1.00 33.88 538 VAL A CA 1
ATOM 4112 C C . VAL A 1 538 ? -16.888 68.861 -7.706 1.00 33.88 538 VAL A C 1
ATOM 4114 O O . VAL A 1 538 ? -18.051 68.480 -7.607 1.00 33.88 538 VAL A O 1
ATOM 4117 N N . ALA A 1 539 ? -16.506 70.009 -7.132 1.00 34.88 539 ALA A N 1
ATOM 4118 C CA . ALA A 1 539 ? -17.469 70.936 -6.523 1.00 34.88 539 ALA A CA 1
ATOM 4119 C C . ALA A 1 539 ? -18.493 71.500 -7.544 1.00 34.88 539 ALA A C 1
ATOM 4121 O O . ALA A 1 539 ? -19.493 72.092 -7.150 1.00 34.88 539 ALA A O 1
ATOM 4122 N N . ALA A 1 540 ? -18.295 71.271 -8.851 1.00 38.09 540 ALA A N 1
ATOM 4123 C CA . ALA A 1 540 ? -19.225 71.658 -9.914 1.00 38.09 540 ALA A CA 1
ATOM 4124 C C . ALA A 1 540 ? -20.237 70.564 -10.327 1.00 38.09 540 ALA A C 1
ATOM 4126 O O . ALA A 1 540 ? -21.182 70.877 -11.047 1.00 38.09 540 ALA A O 1
ATOM 4127 N N . ALA A 1 541 ? -20.098 69.311 -9.865 1.00 35.47 541 ALA A N 1
ATOM 4128 C CA . ALA A 1 541 ? -21.028 68.224 -10.218 1.00 35.47 541 ALA A CA 1
ATOM 4129 C C . ALA A 1 541 ? -22.091 67.933 -9.139 1.00 35.47 541 ALA A C 1
ATOM 4131 O O . ALA A 1 541 ? -23.067 67.244 -9.414 1.00 35.47 541 ALA A O 1
ATOM 4132 N N . ASN A 1 542 ? -21.948 68.511 -7.941 1.00 34.56 542 ASN A N 1
ATOM 4133 C CA . ASN A 1 542 ? -22.917 68.408 -6.844 1.00 34.56 542 ASN A CA 1
ATOM 4134 C C . ASN A 1 542 ? -23.681 69.725 -6.627 1.00 34.56 542 ASN A C 1
ATOM 4136 O O . ASN A 1 542 ? -23.849 70.181 -5.496 1.00 34.56 542 ASN A O 1
ATOM 4140 N N . LYS A 1 543 ? -24.185 70.338 -7.707 1.00 32.34 543 LYS A N 1
ATOM 4141 C CA . LYS A 1 543 ? -25.347 71.224 -7.562 1.00 32.34 543 LYS A CA 1
ATOM 4142 C C . LYS A 1 543 ? -26.581 70.333 -7.385 1.00 32.34 543 LYS A C 1
ATOM 4144 O O . LYS A 1 543 ? -26.895 69.578 -8.305 1.00 32.34 543 LYS A O 1
ATOM 4149 N N . PRO A 1 544 ? -27.289 70.394 -6.247 1.00 37.12 544 PRO A N 1
ATOM 4150 C CA . PRO A 1 544 ? -28.550 69.687 -6.105 1.00 37.12 544 PRO A CA 1
ATOM 4151 C C . PRO A 1 544 ? -29.535 70.216 -7.154 1.00 37.12 544 PRO A C 1
ATOM 4153 O O . PRO A 1 544 ? -29.794 71.419 -7.226 1.00 37.12 544 PRO A O 1
ATOM 4156 N N . LEU A 1 545 ? -30.088 69.314 -7.969 1.00 36.69 545 LEU A N 1
ATOM 4157 C CA . LEU A 1 545 ? -31.325 69.583 -8.696 1.00 36.69 545 LEU A CA 1
ATOM 4158 C C . LEU A 1 545 ? -32.365 70.022 -7.662 1.00 36.69 545 LEU A C 1
ATOM 4160 O O . LEU A 1 545 ? -32.635 69.305 -6.697 1.00 36.69 545 LEU A O 1
ATOM 4164 N N . SER A 1 546 ? -32.889 71.237 -7.832 1.00 37.97 546 SER A N 1
ATOM 4165 C CA . SER A 1 546 ? -33.922 71.803 -6.970 1.00 37.97 546 SER A CA 1
ATOM 4166 C C . SER A 1 546 ? -35.087 70.823 -6.787 1.00 37.97 546 SER A C 1
ATOM 4168 O O . SER A 1 546 ? -35.461 70.139 -7.744 1.00 37.97 546 SER A O 1
ATOM 4170 N N . PRO A 1 547 ? -35.707 70.769 -5.596 1.00 39.75 547 PRO A N 1
ATOM 4171 C CA . PRO A 1 547 ? -36.877 69.936 -5.388 1.00 39.75 547 PRO A CA 1
ATOM 4172 C C . PRO A 1 547 ? -38.001 70.401 -6.317 1.00 39.75 547 PRO A C 1
ATOM 4174 O O . PRO A 1 547 ? -38.386 71.574 -6.327 1.00 39.75 547 PRO A O 1
ATOM 4177 N N . ALA A 1 548 ? -38.529 69.464 -7.104 1.00 39.50 548 ALA A N 1
ATOM 4178 C CA . ALA A 1 548 ? -39.773 69.652 -7.826 1.00 39.50 548 ALA A CA 1
ATOM 4179 C C . ALA A 1 548 ? -40.857 70.096 -6.830 1.00 39.50 548 ALA A C 1
ATOM 4181 O O . ALA A 1 548 ? -41.133 69.412 -5.843 1.00 39.50 548 ALA A O 1
ATOM 4182 N N . LYS A 1 549 ? -41.453 71.268 -7.083 1.00 41.50 549 LYS A N 1
ATOM 4183 C CA . LYS A 1 549 ? -42.626 71.759 -6.353 1.00 41.50 549 LYS A CA 1
ATOM 4184 C C . LYS A 1 549 ? -43.709 70.669 -6.321 1.00 41.50 549 LYS A C 1
ATOM 4186 O O . LYS A 1 549 ? -44.012 70.101 -7.373 1.00 41.50 549 LYS A O 1
ATOM 4191 N N . PRO A 1 550 ? -44.368 70.429 -5.177 1.00 42.72 550 PRO A N 1
ATOM 4192 C CA . PRO A 1 550 ? -45.572 69.617 -5.160 1.00 42.72 550 PRO A CA 1
ATOM 4193 C C . PRO A 1 550 ? -46.688 70.367 -5.899 1.00 42.72 550 PRO A C 1
ATOM 4195 O O . PRO A 1 550 ? -47.026 71.501 -5.555 1.00 42.72 550 PRO A O 1
ATOM 4198 N N . ARG A 1 551 ? -47.289 69.727 -6.908 1.00 41.72 551 ARG A N 1
ATOM 4199 C CA . ARG A 1 551 ? -48.596 70.139 -7.431 1.00 41.72 551 ARG A CA 1
ATOM 4200 C C . ARG A 1 551 ? -49.635 69.937 -6.326 1.00 41.72 551 ARG A C 1
ATOM 4202 O O . ARG A 1 551 ? -49.931 68.804 -5.955 1.00 41.72 551 ARG A O 1
ATOM 4209 N N . LYS A 1 552 ? -50.237 71.022 -5.851 1.00 42.94 552 LYS A N 1
ATOM 4210 C CA . LYS A 1 552 ? -51.610 71.009 -5.340 1.00 42.94 552 LYS A CA 1
ATOM 4211 C C . LYS A 1 552 ? -52.389 72.056 -6.129 1.00 42.94 552 LYS A C 1
ATOM 4213 O O . LYS A 1 552 ? -51.947 73.194 -6.141 1.00 42.94 552 LYS A O 1
ATOM 4218 N N . LYS A 1 553 ? -53.467 71.576 -6.762 1.00 42.38 553 LYS A N 1
ATOM 4219 C CA . LYS A 1 553 ? -54.611 72.270 -7.382 1.00 42.38 553 LYS A CA 1
ATOM 4220 C C . LYS A 1 553 ? -54.350 73.616 -8.047 1.00 42.38 553 LYS A C 1
ATOM 4222 O O . LYS A 1 553 ? -54.125 74.603 -7.321 1.00 42.38 553 LYS A O 1
#

Radius of gyration: 35.38 Å; Cα contacts (8 Å, |Δi|>4): 517; chains: 1; bounding box: 92×94×83 Å

Foldseek 3Di:
DPPPPVCVLVPPPVPDDPVLCVVCVVLVVCVVVLVLVVLLVVLVPDPDDDPPDPNNLVSLLSNLSSCVSVVVLVVLPVSDDQPDACSDLVSLLVNLVVCVVVVVLVSSVSSLVNCQVPVVVDDLQSNQSSLQSNLSSCVSVVVLVVNLVSQLVCVVVVRDHDQVSLLSSLLSQLPDPDRPLVSNVSHPHDCLDLSNLVSCPVVVVDDLVVSQVSLVVQLPDPPDDDDQSSLVSQCVVCVVSVDLLSLLSSLLVQLLALDHRPPDALLVSLVVLLVSLVVVCVVVVCPVPALVVLVVVQVPDDPVCVSNNLSSLSNQLPDHPDPVSVLVSLVVNLVVSVVRVSSSQRCCCVSPVPCNLVVLVPDDQVVLVVVLVRSVLDPPPPDDPVSVVSCLVRNPDDLPDPLVSLLVVLLVCVVVVVVVVSLVSLLSQLAAPHDLSSLNNLLSCLVRDDPVVNVVSLVSSLVRLDDDPVSVVSSVSSVVSNLLSNLVVLLVVLVVQCVDDDPVSVVVSVLSNLVSCVVVVVDDPVVSVVPDDPPPDCVVVPPDDDDDDDDDD

Organism: NCBI:txid2725557

Secondary structure (DSSP, 8-state):
--SSSSSGGGTTSSTT-TTHHHHTHHHHHHHHTT-HHHHHHHHHTSPPPPTTSHHHHHHHHHHHHHHHHTT-HHHHHHHS-TTS--S-HHHHHHHHHHHHHTT-HHHHHHHHHHHHHTGGGS-HHHHHHHHHHHHHHHHHTT-HHHHHHHHHHHHHTT----HHHHHHHHHHHHHSSS--HHHHHTS---TTSHHHHHHHHHTTSS-HHHHHHHHHHHHT-TT----HHHHHHHHHHHHHTT-HHHHHHHHHHHHTSSSPPTT--HHHHHHHHHHHHHHHHHHTT-TT--HHHHHHHHHT--GGGGGGHHHHHHHHHHH-SSHHHHHHHHHHHHHHTTT-HHHHHHHHHHH-TTHHHHHHHTS-HHHHHHHHHHTT--TT--S-HHHHHHHHHHT---S---HHHHHHHHHHHHHTT-HHHHHHHHHHHS-TT--GGGGGGTHHHHTT--HHHHHHHHHHHHHHS-SSHHHHHHHHHHHHHHHHHHHHHHHHHHHHHTTTS-HHHHHHHHHHHHHHHHHTTSS-HHHHHHTS--S-SSTTT-PPPPPPPP---

Nearest PDB structures (foldseek):
  5dbk-assembly1_B  TM=3.238E-01  e=1.946E-01  Bacillus thuringiensis Bt407
  4gpk-assembly1_A  TM=2.864E-01  e=2.862E-01  Bacillus thuringiensis serovar thuringiensis
  5o09-assembly1_1C  TM=2.835E-01  e=1.062E+00  Prosthecobacter vanneervenii
  8bbg-assembly1_E  TM=1.781E-01  e=1.754E+00  Homo sapiens
  4gpk-assembly3_K  TM=2.468E-01  e=4.097E+00  Bacillus thuringiensis serovar thuringiensis

Mean predicted aligned error: 18.62 Å

Solvent-accessible surface area (backbone atoms only — not comparable to full-atom values): 31810 Å² total; per-residue (Å²): 142,82,82,74,79,76,57,73,64,67,65,67,80,64,74,83,50,87,70,65,56,70,80,42,47,65,51,61,48,33,52,74,74,66,37,29,67,60,46,46,56,54,57,72,71,48,79,90,65,55,91,85,41,78,65,35,58,58,52,49,34,54,45,50,51,27,36,52,76,69,62,41,61,71,62,48,55,70,73,53,54,76,82,53,81,81,70,50,63,67,50,34,52,50,52,16,55,51,27,49,75,72,67,36,44,69,61,15,48,44,38,40,48,55,53,63,74,44,38,94,80,47,55,70,67,57,44,22,54,49,52,42,53,49,36,54,42,25,54,75,68,67,36,55,72,60,25,51,51,49,52,50,52,39,48,76,69,69,40,75,61,62,63,70,59,53,50,52,52,37,35,56,43,64,64,40,97,77,46,63,60,68,66,50,66,68,50,95,62,58,77,88,36,68,57,42,48,53,48,33,36,78,72,66,76,37,56,68,67,58,52,51,54,51,49,55,55,51,74,70,38,90,87,67,82,77,54,66,64,55,49,46,43,51,54,50,50,30,59,75,66,67,40,68,70,55,43,49,56,47,48,51,56,46,37,46,38,62,65,62,42,91,96,56,50,61,66,58,50,45,54,49,30,17,58,48,13,48,53,54,38,51,74,71,66,41,84,83,50,53,71,61,56,60,49,53,51,50,76,65,49,54,82,94,47,48,77,52,32,55,19,39,26,39,23,34,38,73,68,38,91,44,72,68,53,17,50,50,23,33,53,51,44,40,59,77,33,58,95,30,62,49,28,35,60,63,39,26,68,77,62,33,76,78,40,54,66,57,57,58,68,73,46,52,72,67,57,50,51,50,51,30,46,60,48,55,36,45,100,79,60,88,81,51,77,62,28,57,45,52,39,70,67,68,58,77,69,59,87,82,56,61,59,76,60,50,43,54,50,42,49,50,28,54,72,74,64,42,49,71,61,34,50,57,50,52,54,59,46,52,37,80,88,51,70,79,61,58,54,72,47,45,40,66,48,48,83,78,51,54,75,69,53,52,53,52,51,49,55,51,50,62,64,54,36,55,93,48,79,67,32,54,55,51,49,54,49,46,54,48,41,41,48,50,31,49,39,52,49,53,33,50,52,26,58,57,52,54,78,75,62,56,76,65,58,39,51,53,28,52,51,52,34,47,53,38,42,44,79,69,66,78,53,58,74,67,68,64,57,72,71,53,78,73,95,76,79,58,85,77,75,70,67,78,78,75,81,79,76,82,89,72,136

pLDDT: mean 72.16, std 19.06, range [27.33, 95.38]